Protein AF-A0A4Q9H030-F1 (afdb_monomer)

Organism: NCBI:txid2528630

InterPro domains:
  IPR013424 PEP-CTERM protein-sorting domain [PF07589] (378-401)
  IPR013424 PEP-CTERM protein-sorting domain [TIGR02595] (379-403)

pLDDT: mean 72.79, std 25.91, range [26.7, 98.5]

Secondary structure (DSSP, 8-state):
-PPPPPPPPPPPPP---------------------------------PPP----------------------------------------------------------------------------PEEEEEEEEEEEP-B-SS-B--SS-GGG--HHHHHHHHTT-EEEEETT-EEEEEESSTT-GGGEEEEEEEEEEEEEEE-TT-BEEEEEEE-EEEEEE---SSB--EEEEEEEEEEETTTTEEEEEEEEEEPPBTTBPPEEEEEEEEEEEE-SEEES--B--HHHHTSTTHHHHHHHTT-EEEEEE-SSS-EEEEEEEEEEE--EE-HHHHHHHHHHHTB-HHHHHHHHT-S--EEEEEEEEEEPPPTT-------TTHHHHHHHHHHHHHHHHHHHHHHT--

Foldseek 3Di:
DDDDDDDDDDDDDDDDDDDDDDDDDDDDDDDDDDDDDDDDDDDDDDDDDDDDDDDDDDDDDDDDDDDDDDDDDDDDDDDDDDDDDDDDDDDDDDDDDDDDDDDDDDDDDDDDDDDDDDDPPPPLQDWDWPKWKKKFKFQQDDPPAHDPPPALCRRAFPLNLCLVQVKDKDWFQPKHKDWDAPDPVRSNRTRIIMIMWIWDDFDADPQQFTQKTWTATFMKIWGDDDPFFNTAIKGWGTWMQGPPVQWIWTWIWFWHPADDPRHIDIDTDHGDGFKGFDDKDKQRGDGSVLSVDPCSQVSVVVSRWDFDDFDPPPQTKTKTKIKMKTWQIDTDPRNLVSCCRRRVTDPNSNVRNVSRRTRGMMIMIIMIMGGRPDPPPPPVPVCPVVVVVVVVVVVVVVVVVVVVVVVD

Mean predicted aligned error: 17.83 Å

Nearest PDB structures (foldseek):
  3uaq-assembly3_B  TM=1.373E-01  e=6.211E-01  Moraxella bovis
  5nxh-assembly1_C  TM=6.378E-02  e=2.142E+00  Tequatrovirus T4

Structure (mmCIF, N/CA/C/O backbone):
data_AF-A0A4Q9H030-F1
#
_entry.id   AF-A0A4Q9H030-F1
#
loop_
_atom_site.group_PDB
_atom_site.id
_atom_site.type_symbol
_atom_site.label_atom_id
_atom_site.label_alt_id
_atom_site.label_comp_id
_atom_site.label_asym_id
_atom_site.label_entity_id
_atom_site.label_seq_id
_atom_site.pdbx_PDB_ins_code
_atom_site.Cartn_x
_atom_site.Cartn_y
_atom_site.Cartn_z
_atom_site.occupancy
_atom_site.B_iso_or_equiv
_atom_site.auth_seq_id
_atom_site.auth_comp_id
_atom_site.auth_asym_id
_atom_site.auth_atom_id
_atom_site.pdbx_PDB_model_num
ATOM 1 N N . MET A 1 1 ? 56.572 39.245 -13.897 1.00 41.62 1 MET A N 1
ATOM 2 C CA . MET A 1 1 ? 56.280 37.838 -13.545 1.00 41.62 1 MET A CA 1
ATOM 3 C C . MET A 1 1 ? 56.043 37.082 -14.841 1.00 41.62 1 MET A C 1
ATOM 5 O O . MET A 1 1 ? 55.133 37.431 -15.577 1.00 41.62 1 MET A O 1
ATOM 9 N N . GLN A 1 2 ? 56.968 36.186 -15.186 1.00 37.22 2 GLN A N 1
ATOM 10 C CA . GLN A 1 2 ? 57.060 35.514 -16.485 1.00 37.22 2 GLN A CA 1
ATOM 11 C C . GLN A 1 2 ? 56.147 34.283 -16.546 1.00 37.22 2 GLN A C 1
ATOM 13 O O . GLN A 1 2 ? 56.112 33.487 -15.610 1.00 37.22 2 GLN A O 1
ATOM 18 N N . CYS A 1 3 ? 55.438 34.135 -17.666 1.00 30.91 3 CYS A N 1
ATOM 19 C CA . CYS A 1 3 ? 54.636 32.963 -18.005 1.00 30.91 3 CYS A CA 1
ATOM 20 C C . CYS A 1 3 ? 55.543 31.809 -18.463 1.00 30.91 3 CYS A C 1
ATOM 22 O O . CYS A 1 3 ? 56.417 32.009 -19.307 1.00 30.91 3 CYS A O 1
ATOM 24 N N . ARG A 1 4 ? 55.320 30.604 -17.925 1.00 45.72 4 ARG A N 1
ATOM 25 C CA . ARG A 1 4 ? 55.925 29.347 -18.396 1.00 45.72 4 ARG A CA 1
ATOM 26 C C . ARG A 1 4 ? 54.992 28.651 -19.401 1.00 45.72 4 ARG A C 1
ATOM 28 O O . ARG A 1 4 ? 53.793 28.604 -19.132 1.00 45.72 4 ARG A O 1
ATOM 35 N N . PRO A 1 5 ? 55.510 28.082 -20.504 1.00 55.00 5 PRO A N 1
ATOM 36 C CA . PRO A 1 5 ? 54.736 27.237 -21.408 1.00 55.00 5 PRO A CA 1
ATOM 37 C C . PRO A 1 5 ? 54.759 25.754 -20.992 1.00 55.00 5 PRO A C 1
ATOM 39 O O . PRO A 1 5 ? 55.667 25.302 -20.295 1.00 55.00 5 PRO A O 1
ATOM 42 N N . ALA A 1 6 ? 53.723 25.034 -21.426 1.00 45.28 6 ALA A N 1
ATOM 43 C CA . ALA A 1 6 ? 53.412 23.640 -21.116 1.00 45.28 6 ALA A CA 1
ATOM 44 C C . ALA A 1 6 ? 54.237 22.620 -21.931 1.00 45.28 6 ALA A C 1
ATOM 46 O O . ALA A 1 6 ? 54.523 22.843 -23.108 1.00 45.28 6 ALA A O 1
ATOM 47 N N . GLU A 1 7 ? 54.558 21.484 -21.304 1.00 51.56 7 GLU A N 1
ATOM 48 C CA . GLU A 1 7 ? 55.171 20.294 -21.916 1.00 51.56 7 GLU A CA 1
ATOM 49 C C . GLU A 1 7 ? 54.110 19.325 -22.489 1.00 51.56 7 GLU A C 1
ATOM 51 O O . GLU A 1 7 ? 53.041 19.172 -21.891 1.00 51.56 7 GLU A O 1
ATOM 56 N N . PRO A 1 8 ? 54.394 18.624 -23.607 1.00 57.19 8 PRO A N 1
ATOM 57 C CA . PRO A 1 8 ? 53.548 17.552 -24.136 1.00 57.19 8 PRO A CA 1
ATOM 58 C C . PRO A 1 8 ? 53.972 16.158 -23.621 1.00 57.19 8 PRO A C 1
ATOM 60 O O . PRO A 1 8 ? 55.171 15.899 -23.488 1.00 57.19 8 PRO A O 1
ATOM 63 N N . PRO A 1 9 ? 53.037 15.211 -23.399 1.00 58.53 9 PRO A N 1
ATOM 64 C CA . PRO A 1 9 ? 53.400 13.839 -23.073 1.00 58.53 9 PRO A CA 1
ATOM 65 C C . PRO A 1 9 ? 53.775 13.018 -24.314 1.00 58.53 9 PRO A C 1
ATOM 67 O O . PRO A 1 9 ? 53.155 13.080 -25.376 1.00 58.53 9 PRO A O 1
ATOM 70 N N . SER A 1 10 ? 54.828 12.237 -24.106 1.00 49.19 10 SER A N 1
ATOM 71 C CA . SER A 1 10 ? 55.537 11.355 -25.016 1.00 49.19 10 SER A CA 1
ATOM 72 C C . SER A 1 10 ? 54.816 10.032 -25.298 1.00 49.19 10 SER A C 1
ATOM 74 O O . SER A 1 10 ? 53.985 9.537 -24.537 1.00 49.19 10 SER A O 1
ATOM 76 N N . SER A 1 11 ? 55.180 9.472 -26.447 1.00 42.09 11 SER A N 1
ATOM 77 C CA . SER A 1 11 ? 54.739 8.222 -27.052 1.00 42.09 11 SER A CA 1
ATOM 78 C C . SER A 1 11 ? 55.072 6.974 -26.223 1.00 42.09 11 SER A C 1
ATOM 80 O O . SER A 1 11 ? 56.176 6.815 -25.704 1.00 42.09 11 SER A O 1
ATOM 82 N N . VAL A 1 12 ? 54.117 6.040 -26.169 1.00 48.81 12 VAL A N 1
ATOM 83 C CA . VAL A 1 12 ? 54.288 4.711 -25.568 1.00 48.81 12 VAL A CA 1
ATOM 84 C C . VAL A 1 12 ? 54.926 3.751 -26.572 1.00 48.81 12 VAL A C 1
ATOM 86 O O . VAL A 1 12 ? 54.488 3.604 -27.713 1.00 48.81 12 VAL A O 1
ATOM 89 N N . SER A 1 13 ? 55.986 3.116 -26.082 1.00 45.91 13 SER A N 1
ATOM 90 C CA . SER A 1 13 ? 56.861 2.139 -26.716 1.00 45.91 13 SER A CA 1
ATOM 91 C C . SER A 1 13 ? 56.204 0.774 -26.954 1.00 45.91 13 SER A C 1
ATOM 93 O O . SER A 1 13 ? 55.392 0.286 -26.174 1.00 45.91 13 SER A O 1
ATOM 95 N N . SER A 1 14 ? 56.672 0.150 -28.031 1.00 37.62 14 SER A N 1
ATOM 96 C CA . SER A 1 14 ? 56.434 -1.201 -28.529 1.00 37.62 14 SER A CA 1
ATOM 97 C C . SER A 1 14 ? 56.791 -2.345 -27.573 1.00 37.62 14 SER A C 1
ATOM 99 O O . SER A 1 14 ? 57.771 -2.248 -26.836 1.00 37.62 14 SER A O 1
ATOM 101 N N . GLY A 1 15 ? 56.138 -3.496 -27.782 1.00 33.94 15 GLY A N 1
ATOM 102 C CA . GLY A 1 15 ? 56.807 -4.802 -27.735 1.00 33.94 15 GLY A CA 1
ATOM 103 C C . GLY A 1 15 ? 56.034 -5.922 -27.036 1.00 33.94 15 GLY A C 1
ATOM 104 O O . GLY A 1 15 ? 56.120 -6.052 -25.825 1.00 33.94 15 GLY A O 1
ATOM 105 N N . ASN A 1 16 ? 55.370 -6.803 -27.794 1.00 42.09 16 ASN A N 1
ATOM 106 C CA . ASN A 1 16 ? 55.843 -8.187 -27.937 1.00 42.09 16 ASN A CA 1
ATOM 107 C C . ASN A 1 16 ? 55.017 -9.004 -28.941 1.00 42.09 16 ASN A C 1
ATOM 109 O O . ASN A 1 16 ? 53.815 -8.826 -29.109 1.00 42.09 16 ASN A O 1
ATOM 113 N N . ARG A 1 17 ? 55.741 -9.885 -29.631 1.00 41.44 17 ARG A N 1
ATOM 114 C CA . ARG A 1 17 ? 55.389 -10.684 -30.810 1.00 41.44 17 ARG A CA 1
ATOM 115 C C . ARG A 1 17 ? 55.614 -12.160 -30.466 1.00 41.44 17 ARG A C 1
ATOM 117 O O . ARG A 1 17 ? 56.627 -12.422 -29.824 1.00 41.44 17 ARG A O 1
ATOM 124 N N . LYS A 1 18 ? 54.728 -13.054 -30.937 1.00 39.69 18 LYS A N 1
ATOM 125 C CA . LYS A 1 18 ? 54.823 -14.532 -31.152 1.00 39.69 18 LYS A CA 1
ATOM 126 C C . LYS A 1 18 ? 53.382 -15.087 -31.046 1.00 39.69 18 LYS A C 1
ATOM 128 O O . LYS A 1 18 ? 52.683 -14.666 -30.138 1.00 39.69 18 LYS A O 1
ATOM 133 N N . ASP A 1 19 ? 52.783 -15.909 -31.909 1.00 49.59 19 ASP A N 1
ATOM 134 C CA . ASP A 1 19 ? 53.213 -16.847 -32.953 1.00 49.59 19 ASP A CA 1
ATOM 135 C C . ASP A 1 19 ? 52.076 -17.048 -34.009 1.00 49.59 19 ASP A C 1
ATOM 137 O O . ASP A 1 19 ? 50.943 -16.623 -33.804 1.00 49.59 19 ASP A O 1
ATOM 141 N N . GLN A 1 20 ? 52.422 -17.647 -35.159 1.00 42.50 20 GLN A N 1
ATOM 142 C CA . GLN A 1 20 ? 51.669 -17.919 -36.419 1.00 42.50 20 GLN A CA 1
ATOM 143 C C . GLN A 1 20 ? 50.572 -19.037 -36.315 1.00 42.50 20 GLN A C 1
ATOM 145 O O . GLN A 1 20 ? 50.396 -19.526 -35.202 1.00 42.50 20 GLN A O 1
ATOM 150 N N . PRO A 1 21 ? 49.910 -19.581 -37.395 1.00 57.19 21 PRO A N 1
ATOM 151 C CA . PRO A 1 21 ? 49.864 -19.247 -38.844 1.00 57.19 21 PRO A CA 1
ATOM 152 C C . PRO A 1 21 ? 48.472 -19.258 -39.560 1.00 57.19 21 PRO A C 1
ATOM 154 O O . PRO A 1 21 ? 47.505 -19.879 -39.142 1.00 57.19 21 PRO A O 1
ATOM 157 N N . ALA A 1 22 ? 48.469 -18.606 -40.733 1.00 39.72 22 ALA A N 1
ATOM 158 C CA . ALA A 1 22 ? 47.827 -18.898 -42.033 1.00 39.72 22 ALA A CA 1
ATOM 159 C C . ALA A 1 22 ? 46.516 -19.721 -42.174 1.00 39.72 22 ALA A C 1
ATOM 161 O O . ALA A 1 22 ? 46.500 -20.936 -42.005 1.00 39.72 22 ALA A O 1
ATOM 162 N N . SER A 1 23 ? 45.504 -19.100 -42.802 1.00 41.69 23 SER A N 1
ATOM 163 C CA . SER A 1 23 ? 44.730 -19.712 -43.902 1.00 41.69 23 SER A CA 1
ATOM 164 C C . SER A 1 23 ? 44.204 -18.642 -44.887 1.00 41.69 23 SER A C 1
ATOM 166 O O . SER A 1 23 ? 44.196 -17.453 -44.584 1.00 41.69 23 SER A O 1
ATOM 168 N N . LYS A 1 24 ? 43.921 -19.082 -46.119 1.00 41.00 24 LYS A N 1
ATOM 169 C CA . LYS A 1 24 ? 43.929 -18.375 -47.420 1.00 41.00 24 LYS A CA 1
ATOM 170 C C . LYS A 1 24 ? 42.598 -17.671 -47.813 1.00 41.00 24 LYS A C 1
ATOM 172 O O . LYS A 1 24 ? 41.612 -17.822 -47.101 1.00 41.00 24 LYS A O 1
ATOM 177 N N . PRO A 1 25 ? 42.570 -16.913 -48.939 1.00 50.62 25 PRO A N 1
ATOM 178 C CA . PRO A 1 25 ? 41.573 -15.881 -49.251 1.00 50.62 25 PRO A CA 1
ATOM 179 C C . PRO A 1 25 ? 40.493 -16.321 -50.255 1.00 50.62 25 PRO A C 1
ATOM 181 O O . PRO A 1 25 ? 40.727 -17.227 -51.049 1.00 50.62 25 PRO A O 1
ATOM 184 N N . HIS A 1 26 ? 39.379 -15.581 -50.322 1.00 43.12 26 HIS A N 1
ATOM 185 C CA . HIS A 1 26 ? 38.512 -15.544 -51.506 1.00 43.12 26 HIS A CA 1
ATOM 186 C C . HIS A 1 26 ? 38.013 -14.114 -51.807 1.00 43.12 26 HIS A C 1
ATOM 188 O O . HIS A 1 26 ? 37.437 -13.454 -50.950 1.00 43.12 26 HIS A O 1
ATOM 194 N N . HIS A 1 27 ? 38.334 -13.669 -53.033 1.00 37.97 27 HIS A N 1
ATOM 195 C CA . HIS A 1 27 ? 37.586 -12.848 -54.009 1.00 37.97 27 HIS A CA 1
ATOM 196 C C . HIS A 1 27 ? 36.288 -12.165 -53.509 1.00 37.97 27 HIS A C 1
ATOM 198 O O . HIS A 1 27 ? 35.442 -12.820 -52.923 1.00 37.97 27 HIS A O 1
ATOM 204 N N . GLY A 1 28 ? 35.999 -10.877 -53.725 1.00 31.17 28 GLY A N 1
ATOM 205 C CA . GLY A 1 28 ? 36.309 -10.002 -54.857 1.00 31.17 28 GLY A CA 1
ATOM 206 C C . GLY A 1 28 ? 35.020 -9.699 -55.641 1.00 31.17 28 GLY A C 1
ATOM 207 O O . GLY A 1 28 ? 34.527 -10.604 -56.297 1.00 31.17 28 GLY A O 1
ATOM 208 N N . ALA A 1 29 ? 34.493 -8.467 -55.552 1.00 33.31 29 ALA A N 1
ATOM 209 C CA . ALA A 1 29 ? 33.642 -7.755 -56.537 1.00 33.31 29 ALA A CA 1
ATOM 210 C C . ALA A 1 29 ? 33.064 -6.480 -55.867 1.00 33.31 29 ALA A C 1
ATOM 212 O O . ALA A 1 29 ? 32.401 -6.589 -54.844 1.00 33.31 29 ALA A O 1
ATOM 213 N N . VAL A 1 30 ? 33.492 -5.257 -56.205 1.00 33.56 30 VAL A N 1
ATOM 214 C CA . VAL A 1 30 ? 33.152 -4.413 -57.380 1.00 33.56 30 VAL A CA 1
ATOM 215 C C . VAL A 1 30 ? 31.966 -3.467 -57.105 1.00 33.56 30 VAL A C 1
ATOM 217 O O . VAL A 1 30 ? 30.819 -3.880 -57.017 1.00 33.56 30 VAL A O 1
ATOM 220 N N . PHE A 1 31 ? 32.335 -2.186 -56.966 1.00 30.44 31 PHE A N 1
ATOM 221 C CA . PHE A 1 31 ? 31.705 -0.949 -57.455 1.00 30.44 31 PHE A CA 1
ATOM 222 C C . PHE A 1 31 ? 30.183 -0.887 -57.670 1.00 30.44 31 PHE A C 1
ATOM 224 O O . PHE A 1 31 ? 29.668 -1.517 -58.580 1.00 30.44 31 PHE A O 1
ATOM 231 N N . PHE A 1 32 ? 29.544 0.090 -57.011 1.00 33.09 32 PHE A N 1
ATOM 232 C CA . PHE A 1 32 ? 28.825 1.181 -57.689 1.00 33.09 32 PHE A CA 1
ATOM 233 C C . PHE A 1 32 ? 28.803 2.427 -56.782 1.00 33.09 32 PHE A C 1
ATOM 235 O O . PHE A 1 32 ? 28.195 2.429 -55.715 1.00 33.09 32 PHE A O 1
ATOM 242 N N . ARG A 1 33 ? 29.493 3.490 -57.213 1.00 38.31 33 ARG A N 1
ATOM 243 C CA . ARG A 1 33 ? 29.178 4.882 -56.856 1.00 38.31 33 ARG A CA 1
ATOM 244 C C . ARG A 1 33 ? 28.185 5.400 -57.898 1.00 38.31 33 ARG A C 1
ATOM 246 O O . ARG A 1 33 ? 28.308 5.041 -59.070 1.00 38.31 33 ARG A O 1
ATOM 253 N N . PRO A 1 34 ? 27.296 6.312 -57.505 1.00 47.59 34 PRO A N 1
ATOM 254 C CA . PRO A 1 34 ? 27.342 7.602 -58.167 1.00 47.59 34 PRO A CA 1
ATOM 255 C C . PRO A 1 34 ? 27.461 8.744 -57.168 1.00 47.59 34 PRO A C 1
ATOM 257 O O . PRO A 1 34 ? 27.069 8.669 -56.006 1.00 47.59 34 PRO A O 1
ATOM 260 N N . ASP A 1 35 ? 28.098 9.773 -57.686 1.00 37.25 35 ASP A N 1
ATOM 261 C CA . ASP A 1 35 ? 28.585 10.962 -57.030 1.00 37.25 35 ASP A CA 1
ATOM 262 C C . ASP A 1 35 ? 27.657 12.137 -57.399 1.00 37.25 35 ASP A C 1
ATOM 264 O O . ASP A 1 35 ? 27.036 12.125 -58.464 1.00 37.25 35 ASP A O 1
ATOM 268 N N . LEU A 1 36 ? 27.694 13.166 -56.549 1.00 36.09 36 LEU A N 1
ATOM 269 C CA . LEU A 1 36 ? 27.432 14.588 -56.825 1.00 36.09 36 LEU A CA 1
ATOM 270 C C . LEU A 1 36 ? 26.015 15.194 -56.757 1.00 36.09 36 LEU A C 1
ATOM 272 O O . LEU A 1 36 ? 25.069 14.798 -57.430 1.00 36.09 36 LEU A O 1
ATOM 276 N N . GLY A 1 37 ? 26.002 16.334 -56.049 1.00 29.66 37 GLY A N 1
ATOM 277 C CA . GLY A 1 37 ? 25.057 17.451 -56.153 1.00 29.66 37 GLY A CA 1
ATOM 278 C C . GLY A 1 37 ? 24.217 17.586 -54.885 1.00 29.66 37 GLY A C 1
ATOM 279 O O . GLY A 1 37 ? 23.314 16.797 -54.674 1.00 29.66 37 GLY A O 1
ATOM 280 N N . GLY A 1 38 ? 24.458 18.501 -53.949 1.00 30.23 38 GLY A N 1
ATOM 281 C CA . GLY A 1 38 ? 24.832 19.906 -54.093 1.00 30.23 38 GLY A CA 1
ATOM 282 C C . GLY A 1 38 ? 23.734 20.736 -53.414 1.00 30.23 38 GLY A C 1
ATOM 283 O O . GLY A 1 38 ? 22.558 20.441 -53.593 1.00 30.23 38 GLY A O 1
ATOM 284 N N . GLY A 1 39 ? 24.100 21.756 -52.633 1.00 28.20 39 GLY A N 1
ATOM 285 C CA . GLY A 1 39 ? 23.145 22.778 -52.186 1.00 28.20 39 GLY A CA 1
ATOM 286 C C . GLY A 1 39 ? 23.162 23.083 -50.693 1.00 28.20 39 GLY A C 1
ATOM 287 O O . GLY A 1 39 ? 22.392 22.525 -49.918 1.00 28.20 39 GLY A O 1
ATOM 288 N N . CYS A 1 40 ? 23.990 24.056 -50.317 1.00 34.00 40 CYS A N 1
ATOM 289 C CA . CYS A 1 40 ? 23.745 24.897 -49.153 1.00 34.00 40 CYS A CA 1
ATOM 290 C C . CYS A 1 40 ? 22.412 25.640 -49.334 1.00 34.00 40 CYS A C 1
ATOM 292 O O . CYS A 1 40 ? 22.236 26.340 -50.330 1.00 34.00 40 CYS A O 1
ATOM 294 N N . ALA A 1 41 ? 21.523 25.568 -48.346 1.00 33.38 41 ALA A N 1
ATOM 295 C CA . ALA A 1 41 ? 20.461 26.550 -48.161 1.00 33.38 41 ALA A CA 1
ATOM 296 C C . ALA A 1 41 ? 20.170 26.693 -46.664 1.00 33.38 41 ALA A C 1
ATOM 298 O O . ALA A 1 41 ? 19.524 25.855 -46.041 1.00 33.38 41 ALA A O 1
ATOM 299 N N . ALA A 1 42 ? 20.703 27.772 -46.098 1.00 36.78 42 ALA A N 1
ATOM 300 C CA . ALA A 1 42 ? 20.335 28.301 -44.797 1.00 36.78 42 ALA A CA 1
ATOM 301 C C . ALA A 1 42 ? 18.889 28.811 -44.827 1.00 36.78 42 ALA A C 1
ATOM 303 O O . ALA A 1 42 ? 18.548 29.560 -45.737 1.00 36.78 42 ALA A O 1
ATOM 304 N N . TRP A 1 43 ? 18.085 28.464 -43.822 1.00 30.03 43 TRP A N 1
ATOM 305 C CA . TRP A 1 43 ? 16.793 29.093 -43.519 1.00 30.03 43 TRP A CA 1
ATOM 306 C C . TRP A 1 43 ? 16.606 29.199 -41.989 1.00 30.03 43 TRP A C 1
ATOM 308 O O . TRP A 1 43 ? 17.294 28.505 -41.242 1.00 30.03 43 TRP A O 1
ATOM 318 N N . PRO A 1 44 ? 15.787 30.153 -41.512 1.00 42.50 44 PRO A N 1
ATOM 319 C CA . PRO A 1 44 ? 16.290 31.217 -40.649 1.00 42.50 44 PRO A CA 1
ATOM 320 C C . PRO A 1 44 ? 15.913 31.091 -39.170 1.00 42.50 44 PRO A C 1
ATOM 322 O O . PRO A 1 44 ? 14.953 30.431 -38.777 1.00 42.50 44 PRO A O 1
ATOM 325 N N . ALA A 1 45 ? 16.667 31.844 -38.369 1.00 32.00 45 ALA A N 1
ATOM 326 C CA . ALA A 1 45 ? 16.372 32.192 -36.991 1.00 32.00 45 ALA A CA 1
ATOM 327 C C . ALA A 1 45 ? 14.975 32.824 -36.852 1.00 32.00 45 ALA A C 1
ATOM 329 O O . ALA A 1 45 ? 14.672 33.842 -37.478 1.00 32.00 45 ALA A O 1
ATOM 330 N N . CYS A 1 46 ? 14.150 32.250 -35.976 1.00 26.70 46 CYS A N 1
ATOM 331 C CA . CYS A 1 46 ? 12.975 32.928 -35.446 1.00 26.70 46 CYS A CA 1
ATOM 332 C C . CYS A 1 46 ? 13.409 33.903 -34.348 1.00 26.70 46 CYS A C 1
ATOM 334 O O . CYS A 1 46 ? 13.878 33.515 -33.280 1.00 26.70 46 CYS A O 1
ATOM 336 N N . VAL A 1 47 ? 13.240 35.187 -34.650 1.00 31.17 47 VAL A N 1
ATOM 337 C CA . VAL A 1 47 ? 13.342 36.316 -33.729 1.00 31.17 47 VAL A CA 1
ATOM 338 C C . VAL A 1 47 ? 12.122 36.290 -32.809 1.00 31.17 47 VAL A C 1
ATOM 340 O O . VAL A 1 47 ? 11.009 36.554 -33.263 1.00 31.17 47 VAL A O 1
ATOM 343 N N . PHE A 1 48 ? 12.312 36.005 -31.518 1.00 30.39 48 PHE A N 1
ATOM 344 C CA . PHE A 1 48 ? 11.284 36.289 -30.518 1.00 30.39 48 PHE A CA 1
ATOM 345 C C . PHE A 1 48 ? 11.402 37.737 -30.046 1.00 30.39 48 PHE A C 1
ATOM 347 O O . PHE A 1 48 ? 12.408 38.187 -29.500 1.00 30.39 48 PHE A O 1
ATOM 354 N N . ARG A 1 49 ? 10.329 38.465 -30.339 1.00 27.84 49 ARG A N 1
ATOM 355 C CA . ARG A 1 49 ? 10.071 39.863 -30.021 1.00 27.84 49 ARG A CA 1
ATOM 356 C C . ARG A 1 49 ? 9.730 39.970 -28.532 1.00 27.84 49 ARG A C 1
ATOM 358 O O . ARG A 1 49 ? 8.823 39.291 -28.059 1.00 27.84 49 ARG A O 1
ATOM 365 N N . ALA A 1 50 ? 10.447 40.830 -27.818 1.00 34.38 50 ALA A N 1
ATOM 366 C CA . ALA A 1 50 ? 10.122 41.227 -26.456 1.00 34.38 50 ALA A CA 1
ATOM 367 C C . ALA A 1 50 ? 8.817 42.045 -26.422 1.00 34.38 50 ALA A C 1
ATOM 369 O O . ALA A 1 50 ? 8.621 42.931 -27.255 1.00 34.38 50 ALA A O 1
ATOM 370 N N . CYS A 1 51 ? 7.971 41.786 -25.424 1.00 29.66 51 CYS A N 1
ATOM 371 C CA . CYS A 1 51 ? 6.898 42.682 -24.991 1.00 29.66 51 CYS A CA 1
ATOM 372 C C . CYS A 1 51 ? 6.935 42.841 -23.458 1.00 29.66 51 CYS A C 1
ATOM 374 O O . CYS A 1 51 ? 7.479 41.978 -22.769 1.00 29.66 51 CYS A O 1
ATOM 376 N N . PRO A 1 52 ? 6.448 43.981 -22.936 1.00 44.03 52 PRO A N 1
ATOM 377 C CA . PRO A 1 52 ? 7.035 44.638 -21.775 1.00 44.03 52 PRO A CA 1
ATOM 378 C C . PRO A 1 52 ? 6.387 44.261 -20.441 1.00 44.03 52 PRO A C 1
ATOM 380 O O . PRO A 1 52 ? 5.209 43.923 -20.355 1.00 44.03 52 PRO A O 1
ATOM 383 N N . VAL A 1 53 ? 7.186 44.417 -19.389 1.00 38.97 53 VAL A N 1
ATOM 384 C CA . VAL A 1 53 ? 6.792 44.384 -17.978 1.00 38.97 53 VAL A CA 1
ATOM 385 C C . VAL A 1 53 ? 6.050 45.682 -17.629 1.00 38.97 53 VAL A C 1
ATOM 387 O O . VAL A 1 53 ? 6.578 46.755 -17.930 1.00 38.97 53 VAL A O 1
ATOM 390 N N . PRO A 1 54 ? 4.895 45.650 -16.941 1.00 43.81 54 PRO A N 1
ATOM 391 C CA . PRO A 1 54 ? 4.404 46.814 -16.227 1.00 43.81 54 PRO A CA 1
ATOM 392 C C . PRO A 1 54 ? 4.898 46.781 -14.778 1.00 43.81 54 PRO A C 1
ATOM 394 O O . PRO A 1 54 ? 4.500 45.947 -13.967 1.00 43.81 54 PRO A O 1
ATOM 397 N N . SER A 1 55 ? 5.772 47.730 -14.462 1.00 37.72 55 SER A N 1
ATOM 398 C CA . SER A 1 55 ? 6.117 48.145 -13.107 1.00 37.72 55 SER A CA 1
ATOM 399 C C . SER A 1 55 ? 4.990 48.988 -12.509 1.00 37.72 55 SER A C 1
ATOM 401 O O . SER A 1 55 ? 4.648 50.019 -13.086 1.00 37.72 55 SER A O 1
ATOM 403 N N . TRP A 1 56 ? 4.493 48.625 -11.326 1.00 35.22 56 TRP A N 1
ATOM 404 C CA . TRP A 1 56 ? 3.827 49.567 -10.425 1.00 35.22 56 TRP A CA 1
ATOM 405 C C . TRP A 1 56 ? 4.320 49.357 -8.993 1.00 35.22 56 TRP A C 1
ATOM 407 O O . TRP A 1 56 ? 4.110 48.317 -8.376 1.00 35.22 56 TRP A O 1
ATOM 417 N N . VAL A 1 57 ? 5.010 50.383 -8.502 1.00 40.12 57 VAL A N 1
ATOM 418 C CA . VAL A 1 57 ? 5.323 50.646 -7.097 1.00 40.12 57 VAL A CA 1
ATOM 419 C C . VAL A 1 57 ? 4.238 51.587 -6.573 1.00 40.12 57 VAL A C 1
ATOM 421 O O . VAL A 1 57 ? 3.900 52.552 -7.256 1.00 40.12 57 VAL A O 1
ATOM 424 N N . GLY A 1 58 ? 3.724 51.352 -5.363 1.00 32.25 58 GLY A N 1
ATOM 425 C CA . GLY A 1 58 ? 2.830 52.307 -4.704 1.00 32.25 58 GLY A CA 1
ATOM 426 C C . GLY A 1 58 ? 2.231 51.841 -3.375 1.00 32.25 58 GLY A C 1
ATOM 427 O O . GLY A 1 58 ? 1.182 51.220 -3.364 1.00 32.25 58 GLY A O 1
ATOM 428 N N . HIS A 1 59 ? 2.931 52.172 -2.285 1.00 34.16 59 HIS A N 1
ATOM 429 C CA . HIS A 1 59 ? 2.467 52.540 -0.934 1.00 34.16 59 HIS A CA 1
ATOM 430 C C . HIS A 1 59 ? 1.102 52.065 -0.375 1.00 34.16 59 HIS A C 1
ATOM 432 O O . HIS A 1 59 ? 0.050 52.457 -0.859 1.00 34.16 59 HIS A O 1
ATOM 438 N N . GLY A 1 60 ? 1.155 51.534 0.858 1.00 31.44 60 GLY A N 1
ATOM 439 C CA . GLY A 1 60 ? 0.599 52.274 2.005 1.00 31.44 60 GLY A CA 1
ATOM 440 C C . GLY A 1 60 ? -0.623 51.705 2.747 1.00 31.44 60 GLY A C 1
ATOM 441 O O . GLY A 1 60 ? -1.725 51.706 2.228 1.00 31.44 60 GLY A O 1
ATOM 442 N N . GLN A 1 61 ? -0.389 51.426 4.039 1.00 34.38 61 GLN A N 1
ATOM 443 C CA . GLN A 1 61 ? -1.263 51.682 5.203 1.00 34.38 61 GLN A CA 1
ATOM 444 C C . GLN A 1 61 ? -2.518 50.817 5.480 1.00 34.38 61 GLN A C 1
ATOM 446 O O . GLN A 1 61 ? -3.497 50.814 4.751 1.00 34.38 61 GLN A O 1
ATOM 451 N N . GLN A 1 62 ? -2.440 50.151 6.645 1.00 34.69 62 GLN A N 1
ATOM 452 C CA . GLN A 1 62 ? -3.368 50.159 7.796 1.00 34.69 62 GLN A CA 1
ATOM 453 C C . GLN A 1 62 ? -4.883 50.315 7.563 1.00 34.69 62 GLN A C 1
ATOM 455 O O . GLN A 1 62 ? -5.337 51.299 6.994 1.00 34.69 62 GLN A O 1
ATOM 460 N N . GLY A 1 63 ? -5.677 49.469 8.232 1.00 32.31 63 GLY A N 1
ATOM 461 C CA . GLY A 1 63 ? -7.048 49.846 8.590 1.00 32.31 63 GLY A CA 1
ATOM 462 C C . GLY A 1 63 ? -7.962 48.695 8.990 1.00 32.31 63 GLY A C 1
ATOM 463 O O . GLY A 1 63 ? -8.277 47.834 8.185 1.00 32.31 63 GLY A O 1
ATOM 464 N N . GLN A 1 64 ? -8.386 48.713 10.249 1.00 36.91 64 GLN A N 1
ATOM 465 C CA . GLN A 1 64 ? -9.360 47.837 10.901 1.00 36.91 64 GLN A CA 1
ATOM 466 C C . GLN A 1 64 ? -10.778 47.941 10.303 1.00 36.91 64 GLN A C 1
ATOM 468 O O . GLN A 1 64 ? -11.145 48.983 9.772 1.00 36.91 64 GLN A O 1
ATOM 473 N N . GLY A 1 65 ? -11.623 46.935 10.577 1.00 32.25 65 GLY A N 1
ATOM 474 C CA . GLY A 1 65 ? -13.045 47.183 10.865 1.00 32.25 65 GLY A CA 1
ATOM 475 C C . GLY A 1 65 ? -14.075 46.334 10.114 1.00 32.25 65 GLY A C 1
ATOM 476 O O . GLY A 1 65 ? -14.545 46.749 9.069 1.00 32.25 65 GLY A O 1
ATOM 477 N N . ASN A 1 66 ? -14.448 45.203 10.728 1.00 36.47 66 ASN A N 1
ATOM 478 C CA . ASN A 1 66 ? -15.808 44.707 11.029 1.00 36.47 66 ASN A CA 1
ATOM 479 C C . ASN A 1 66 ? -16.974 44.709 9.992 1.00 36.47 66 ASN A C 1
ATOM 481 O O . ASN A 1 66 ? -16.959 45.394 8.979 1.00 36.47 66 ASN A O 1
ATOM 485 N N . PRO A 1 67 ? -18.008 43.870 10.233 1.00 54.03 67 PRO A N 1
ATOM 486 C CA . PRO A 1 67 ? -18.699 43.117 9.193 1.00 54.03 67 PRO A CA 1
ATOM 487 C C . PRO A 1 67 ? -19.980 43.792 8.701 1.00 54.03 67 PRO A C 1
ATOM 489 O O . PRO A 1 67 ? -20.653 44.504 9.445 1.00 54.03 67 PRO A O 1
ATOM 492 N N . PHE A 1 68 ? -20.386 43.456 7.475 1.00 39.31 68 PHE A N 1
ATOM 493 C CA . PHE A 1 68 ? -21.724 43.756 6.982 1.00 39.31 68 PHE A CA 1
ATOM 494 C C . PHE A 1 68 ? -22.421 42.486 6.498 1.00 39.31 68 PHE A C 1
ATOM 496 O O . PHE A 1 68 ? -21.967 41.793 5.590 1.00 39.31 68 PHE A O 1
ATOM 503 N N . ALA A 1 69 ? -23.532 42.191 7.164 1.00 37.75 69 ALA A N 1
ATOM 504 C CA . ALA A 1 69 ? -24.482 41.159 6.811 1.00 37.75 69 ALA A CA 1
ATOM 505 C C . ALA A 1 69 ? -25.278 41.571 5.566 1.00 37.75 69 ALA A C 1
ATOM 507 O O . ALA A 1 69 ? -25.744 42.705 5.475 1.00 37.75 69 ALA A O 1
ATOM 508 N N . LEU A 1 70 ? -25.525 40.623 4.662 1.00 37.78 70 LEU A N 1
ATOM 509 C CA . LEU A 1 70 ? -26.603 40.727 3.683 1.00 37.78 70 LEU A CA 1
ATOM 510 C C . LEU A 1 70 ? -27.288 39.366 3.529 1.00 37.78 70 LEU A C 1
ATOM 512 O O . LEU A 1 70 ? -26.726 38.375 3.076 1.00 37.78 70 LEU A O 1
ATOM 516 N N . ARG A 1 71 ? -28.527 39.365 4.010 1.00 35.12 71 ARG A N 1
ATOM 517 C CA . ARG A 1 71 ? -29.567 38.343 3.937 1.00 35.12 71 ARG A CA 1
ATOM 518 C C . ARG A 1 71 ? -30.413 38.654 2.696 1.00 35.12 71 ARG A C 1
ATOM 520 O O . ARG A 1 71 ? -30.782 39.813 2.549 1.00 35.12 71 ARG A O 1
ATOM 527 N N . THR A 1 72 ? -30.753 37.661 1.864 1.00 36.44 72 THR A N 1
ATOM 528 C CA . THR A 1 72 ? -31.999 37.557 1.046 1.00 36.44 72 THR A CA 1
ATOM 529 C C . THR A 1 72 ? -31.970 36.265 0.195 1.00 36.44 72 THR A C 1
ATOM 531 O O . THR A 1 72 ? -31.022 36.034 -0.540 1.00 36.44 72 THR A O 1
ATOM 534 N N . THR A 1 73 ? -32.818 35.270 0.515 1.00 36.62 73 THR A N 1
ATOM 535 C CA . THR A 1 73 ? -34.040 34.810 -0.218 1.00 36.62 73 THR A CA 1
ATOM 536 C C . THR A 1 73 ? -33.776 34.107 -1.562 1.00 36.62 73 THR A C 1
ATOM 538 O O . THR A 1 73 ? -33.265 34.721 -2.483 1.00 36.62 73 THR A O 1
ATOM 541 N N . SER A 1 74 ? -33.996 32.791 -1.684 1.00 33.75 74 SER A N 1
ATOM 542 C CA . SER A 1 74 ? -35.270 32.058 -1.918 1.00 33.75 74 SER A CA 1
ATOM 543 C C . SER A 1 74 ? -35.536 31.755 -3.403 1.00 33.75 74 SER A C 1
ATOM 545 O O . SER A 1 74 ? -35.541 32.691 -4.197 1.00 33.75 74 SER A O 1
ATOM 547 N N . ARG A 1 75 ? -35.824 30.475 -3.708 1.00 33.94 75 ARG A N 1
ATOM 548 C CA . ARG A 1 75 ? -36.546 29.846 -4.856 1.00 33.94 75 ARG A CA 1
ATOM 549 C C . ARG A 1 75 ? -35.912 28.456 -5.045 1.00 33.94 75 ARG A C 1
ATOM 551 O O . ARG A 1 75 ? -34.721 28.394 -5.310 1.00 33.94 75 ARG A O 1
ATOM 558 N N . GLN A 1 76 ? -36.501 27.307 -4.709 1.00 33.06 76 GLN A N 1
ATOM 559 C CA . GLN A 1 76 ? -37.826 26.705 -4.939 1.00 33.06 76 GLN A CA 1
ATOM 560 C C . GLN A 1 76 ? -38.133 26.396 -6.417 1.00 33.06 76 GLN A C 1
ATOM 562 O O . GLN A 1 76 ? -38.259 27.325 -7.208 1.00 33.06 76 GLN A O 1
ATOM 567 N N . ASN A 1 77 ? -38.343 25.087 -6.665 1.00 35.81 77 ASN A N 1
ATOM 568 C CA . ASN A 1 77 ? -38.959 24.409 -7.823 1.00 35.81 77 ASN A CA 1
ATOM 569 C C . ASN A 1 77 ? -38.124 24.391 -9.130 1.00 35.81 77 ASN A C 1
ATOM 571 O O . ASN A 1 77 ? -37.419 25.342 -9.418 1.00 35.81 77 ASN A O 1
ATOM 575 N N . ASP A 1 78 ? -38.032 23.314 -9.923 1.00 35.28 78 ASP A N 1
ATOM 576 C CA . ASP A 1 78 ? -39.054 22.348 -10.346 1.00 35.28 78 ASP A CA 1
ATOM 577 C C . ASP A 1 78 ? -38.486 20.941 -10.648 1.00 35.28 78 ASP A C 1
ATOM 579 O O . ASP A 1 78 ? -37.380 20.776 -11.163 1.00 35.28 78 ASP A O 1
ATOM 583 N N . GLN A 1 79 ? -39.308 19.927 -10.368 1.00 37.22 79 GLN A N 1
ATOM 584 C CA . GLN A 1 79 ? -39.251 18.567 -10.920 1.00 37.22 79 GLN A CA 1
ATOM 585 C C . GLN A 1 79 ? -40.118 18.496 -12.188 1.00 37.22 79 GLN A C 1
ATOM 587 O O . GLN A 1 79 ? -41.107 19.226 -12.277 1.00 37.22 79 GLN A O 1
ATOM 592 N N . PRO A 1 80 ? -39.876 17.522 -13.081 1.00 51.22 80 PRO A N 1
ATOM 593 C CA . PRO A 1 80 ? -40.990 16.903 -13.792 1.00 51.22 80 PRO A CA 1
ATOM 594 C C . PRO A 1 80 ? -41.047 15.372 -13.673 1.00 51.22 80 PRO A C 1
ATOM 596 O O . PRO A 1 80 ? -40.049 14.658 -13.645 1.00 51.22 80 PRO A O 1
ATOM 599 N N . VAL A 1 81 ? -42.300 14.922 -13.623 1.00 46.41 81 VAL A N 1
ATOM 600 C CA . VAL A 1 81 ? -42.837 13.560 -13.506 1.00 46.41 81 VAL A CA 1
ATOM 601 C C . VAL A 1 81 ? -43.140 12.988 -14.906 1.00 46.41 81 VAL A C 1
ATOM 603 O O . VAL A 1 81 ? -43.293 13.768 -15.843 1.00 46.41 81 VAL A O 1
ATOM 606 N N . THR A 1 82 ? -43.356 11.659 -14.980 1.00 37.81 82 THR A N 1
ATOM 607 C CA . THR A 1 82 ? -43.983 10.781 -16.024 1.00 37.81 82 THR A CA 1
ATOM 608 C C . THR A 1 82 ? -42.988 9.840 -16.729 1.00 37.81 82 THR A C 1
ATOM 610 O O . THR A 1 82 ? -41.871 10.245 -17.007 1.00 37.81 82 THR A O 1
ATOM 613 N N . ALA A 1 83 ? -43.243 8.547 -17.000 1.00 33.47 83 ALA A N 1
ATOM 614 C CA . ALA A 1 83 ? -44.457 7.716 -17.133 1.00 33.47 83 ALA A CA 1
ATOM 615 C C . ALA A 1 83 ? -44.144 6.244 -16.717 1.00 33.47 83 ALA A C 1
ATOM 617 O O . ALA A 1 83 ? -43.011 5.799 -16.855 1.00 33.47 83 ALA A O 1
ATOM 618 N N . THR A 1 84 ? -45.008 5.488 -16.029 1.00 35.75 84 THR A N 1
ATOM 619 C CA . THR A 1 84 ? -46.119 4.622 -16.508 1.00 35.75 84 THR A CA 1
ATOM 620 C C . THR A 1 84 ? -45.779 3.609 -17.622 1.00 35.75 84 THR A C 1
ATOM 622 O O . THR A 1 84 ? -45.869 3.940 -18.802 1.00 35.75 84 THR A O 1
ATOM 625 N N . HIS A 1 85 ? -45.586 2.325 -17.266 1.00 34.94 85 HIS A N 1
ATOM 626 C CA . HIS A 1 85 ? -46.088 1.205 -18.081 1.00 34.94 85 HIS A CA 1
ATOM 627 C C . HIS A 1 85 ? -46.412 -0.074 -17.286 1.00 34.94 85 HIS A C 1
ATOM 629 O O . HIS A 1 85 ? -45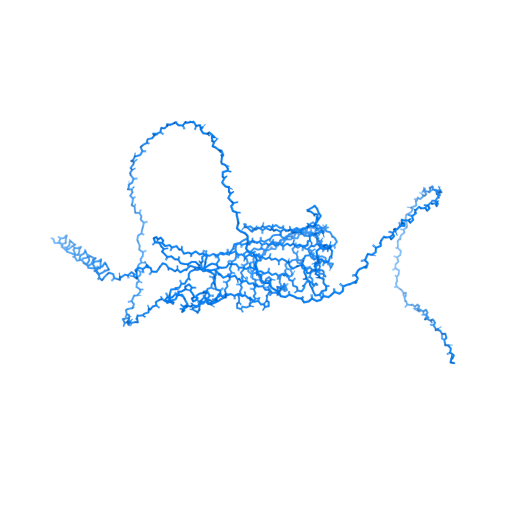.806 -0.372 -16.262 1.00 34.94 85 HIS A O 1
ATOM 635 N N . CYS A 1 86 ? -47.442 -0.765 -17.784 1.00 31.34 86 CYS A N 1
ATOM 636 C CA . CYS A 1 86 ? -48.198 -1.896 -17.237 1.00 31.34 86 CYS A CA 1
ATOM 637 C C . CYS A 1 86 ? -47.601 -3.286 -17.541 1.00 31.34 86 CYS A C 1
ATOM 639 O O . CYS A 1 86 ? -46.935 -3.466 -18.554 1.00 31.34 86 CYS A O 1
ATOM 641 N N . GLY A 1 87 ? -48.022 -4.284 -16.746 1.00 32.84 87 GLY A N 1
ATOM 642 C CA . GLY A 1 87 ? -47.974 -5.735 -17.033 1.00 32.84 87 GLY A CA 1
ATOM 643 C C . GLY A 1 87 ? -47.646 -6.538 -15.761 1.00 32.84 87 GLY A C 1
ATOM 644 O O . GLY A 1 87 ? -46.510 -6.488 -15.322 1.00 32.84 87 GLY A O 1
ATOM 645 N N . ARG A 1 88 ? -48.556 -7.120 -14.961 1.00 30.77 88 ARG A N 1
ATOM 646 C CA . ARG A 1 88 ? -49.689 -8.065 -15.134 1.00 30.77 88 ARG A CA 1
ATOM 647 C C . ARG A 1 88 ? -49.294 -9.559 -14.963 1.00 30.77 88 ARG A C 1
ATOM 649 O O . ARG A 1 88 ? -48.780 -10.161 -15.889 1.00 30.77 88 ARG A O 1
ATOM 656 N N . LEU A 1 89 ? -49.714 -10.098 -13.802 1.00 35.34 89 LEU A N 1
ATOM 657 C CA . LEU A 1 89 ? -50.247 -11.445 -13.453 1.00 35.34 89 LEU A CA 1
ATOM 658 C C . LEU A 1 89 ? -49.382 -12.730 -13.475 1.00 35.34 89 LEU A C 1
ATOM 660 O O . LEU A 1 89 ? -48.942 -13.159 -14.532 1.00 35.34 89 LEU A O 1
ATOM 664 N N . ALA A 1 90 ? -49.356 -13.409 -12.305 1.00 33.09 90 ALA A N 1
ATOM 665 C CA . ALA A 1 90 ? -49.802 -14.802 -11.998 1.00 33.09 90 ALA A CA 1
ATOM 666 C C . ALA A 1 90 ? -48.884 -15.463 -10.924 1.00 33.09 90 ALA A C 1
ATOM 668 O O . ALA A 1 90 ? -47.674 -15.466 -11.099 1.00 33.09 90 ALA A O 1
ATOM 669 N N . HIS A 1 91 ? -49.366 -15.780 -9.702 1.00 32.88 91 HIS A N 1
ATOM 670 C CA . HIS A 1 91 ? -49.834 -17.113 -9.214 1.00 32.88 91 HIS A CA 1
ATOM 671 C C . HIS A 1 91 ? -48.747 -18.220 -9.284 1.00 32.88 91 HIS A C 1
ATOM 673 O O . HIS A 1 91 ? -48.119 -18.353 -10.319 1.00 32.88 91 HIS A O 1
ATOM 679 N N . SER A 1 92 ? -48.449 -19.077 -8.291 1.00 34.84 92 SER A N 1
ATOM 680 C CA . SER A 1 92 ? -49.185 -19.609 -7.125 1.00 34.84 92 SER A CA 1
ATOM 681 C C . SER A 1 92 ? -48.273 -20.504 -6.236 1.00 34.84 92 SER A C 1
ATOM 683 O O . SER A 1 92 ? -47.311 -21.044 -6.770 1.00 34.84 92 SER A O 1
ATOM 685 N N . ASN A 1 93 ? -48.703 -20.775 -4.986 1.00 34.06 93 ASN A N 1
ATOM 686 C CA . ASN A 1 93 ? -48.459 -21.975 -4.130 1.00 34.06 93 ASN A CA 1
ATOM 687 C C . ASN A 1 93 ? -47.026 -22.189 -3.586 1.00 34.06 93 ASN A C 1
ATOM 689 O O . ASN A 1 93 ? -46.080 -22.267 -4.354 1.00 34.06 93 ASN A O 1
ATOM 693 N N . GLN A 1 94 ? -46.718 -22.173 -2.281 1.00 34.75 94 GLN A N 1
ATOM 694 C CA . GLN A 1 94 ? -47.249 -22.847 -1.074 1.00 34.75 94 GLN A CA 1
ATOM 695 C C . GLN A 1 94 ? -47.095 -24.385 -1.045 1.00 34.75 94 GLN A C 1
ATOM 697 O O . GLN A 1 94 ? -47.547 -25.056 -1.966 1.00 34.75 94 GLN A O 1
ATOM 702 N N . GLN A 1 95 ? -46.544 -24.861 0.092 1.00 34.53 95 GLN A N 1
ATOM 703 C CA . GLN A 1 95 ? -46.371 -26.246 0.598 1.00 34.53 95 GLN A CA 1
ATOM 704 C C . GLN A 1 95 ? -45.228 -27.074 -0.021 1.00 34.53 95 GLN A C 1
ATOM 706 O O . GLN A 1 95 ? -44.972 -26.950 -1.207 1.00 34.53 95 GLN A O 1
ATOM 711 N N . GLU A 1 96 ? -44.499 -27.973 0.651 1.00 34.53 96 GLU A N 1
ATOM 712 C CA . GLU A 1 96 ? -44.258 -28.424 2.043 1.00 34.53 96 GLU A CA 1
ATOM 713 C C . GLU A 1 96 ? -43.081 -29.451 1.964 1.00 34.53 96 GLU A C 1
ATOM 715 O O . GLU A 1 96 ? -42.543 -29.651 0.879 1.00 34.53 96 GLU A O 1
ATOM 720 N N . ASP A 1 97 ? -42.720 -30.101 3.082 1.00 33.12 97 ASP A N 1
ATOM 721 C CA . ASP A 1 97 ? -41.718 -31.184 3.300 1.00 33.12 97 ASP A CA 1
ATOM 722 C C . ASP A 1 97 ? -40.274 -30.745 3.610 1.00 33.12 97 ASP A C 1
ATOM 724 O O . ASP A 1 97 ? -39.555 -30.248 2.751 1.00 33.12 97 ASP A O 1
ATOM 728 N N . LEU A 1 98 ? -39.732 -30.810 4.840 1.00 37.50 98 LEU A N 1
ATOM 729 C CA . LEU A 1 98 ? -39.830 -31.751 5.980 1.00 37.50 98 LEU A CA 1
ATOM 730 C C . LEU A 1 98 ? -39.327 -33.186 5.697 1.00 37.50 98 LEU A C 1
ATOM 732 O O . LEU A 1 98 ? -39.820 -33.866 4.810 1.00 37.50 98 LEU A O 1
ATOM 736 N N . MET A 1 99 ? -38.421 -33.641 6.589 1.00 30.23 99 MET A N 1
ATOM 737 C CA . MET A 1 99 ? -37.926 -35.021 6.824 1.00 30.23 99 MET A CA 1
ATOM 738 C C . MET A 1 99 ? -36.752 -35.460 5.900 1.00 30.23 99 MET A C 1
ATOM 740 O O . MET A 1 99 ? -36.787 -35.252 4.703 1.00 30.23 99 MET A O 1
ATOM 744 N N . THR A 1 100 ? -35.641 -36.093 6.315 1.00 31.50 100 THR A N 1
ATOM 745 C CA . THR A 1 100 ? -35.243 -36.743 7.578 1.00 31.50 100 THR A CA 1
ATOM 746 C C . THR A 1 100 ? -33.743 -37.126 7.533 1.00 31.50 100 THR A C 1
ATOM 748 O O . THR A 1 100 ? -33.284 -37.697 6.555 1.00 31.50 100 THR A O 1
ATOM 751 N N . HIS A 1 101 ? -33.038 -36.889 8.645 1.00 30.77 101 HIS A N 1
ATOM 752 C CA . HIS A 1 101 ? -32.231 -37.846 9.436 1.00 30.77 101 HIS A CA 1
ATOM 753 C C . HIS A 1 101 ? -30.960 -38.581 8.926 1.00 30.77 101 HIS A C 1
ATOM 755 O O . HIS A 1 101 ? -30.994 -39.392 8.012 1.00 30.77 101 HIS A O 1
ATOM 761 N N . PHE A 1 102 ? -29.948 -38.483 9.818 1.00 30.78 102 PHE A N 1
ATOM 762 C CA . PHE A 1 102 ? -28.914 -39.463 10.230 1.00 30.78 102 PHE A CA 1
ATOM 763 C C . PHE A 1 102 ? -27.768 -39.709 9.235 1.00 30.78 102 PHE A C 1
ATOM 765 O O . PHE A 1 102 ? -27.981 -40.071 8.094 1.00 30.78 102 PHE A O 1
ATOM 772 N N . VAL A 1 103 ? -26.497 -39.500 9.597 1.00 33.06 103 VAL A N 1
ATOM 773 C CA . VAL A 1 103 ? -25.631 -40.329 10.467 1.00 33.06 103 VAL A CA 1
ATOM 774 C C . VAL A 1 103 ? -24.327 -39.496 10.650 1.00 33.06 103 VAL A C 1
ATOM 776 O O . VAL A 1 103 ? -23.840 -38.955 9.669 1.00 33.06 103 VAL A O 1
ATOM 779 N N . LEU A 1 104 ? -23.736 -39.204 11.818 1.00 29.56 104 LEU A N 1
ATOM 780 C CA . LEU A 1 104 ? -22.946 -40.087 12.687 1.00 29.56 104 LEU A CA 1
ATOM 781 C C . LEU A 1 104 ? -22.507 -39.276 13.939 1.00 29.56 104 LEU A C 1
ATOM 783 O O . LEU A 1 104 ? -21.932 -38.196 13.824 1.00 29.56 104 LEU A O 1
ATOM 787 N N . LYS A 1 105 ? -22.746 -39.819 15.138 1.00 33.75 105 LYS A N 1
ATOM 788 C CA . LYS A 1 105 ? -22.136 -39.410 16.420 1.00 33.75 105 LYS A CA 1
ATOM 789 C C . LYS A 1 105 ? -20.931 -40.308 16.722 1.00 33.75 105 LYS A C 1
ATOM 791 O O . LYS A 1 105 ? -21.058 -41.513 16.512 1.00 33.75 105 LYS A O 1
ATOM 796 N N . LYS A 1 106 ? -19.883 -39.737 17.339 1.00 33.00 106 LYS A N 1
ATOM 797 C CA . LYS A 1 106 ? -18.925 -40.276 18.358 1.00 33.00 106 LYS A CA 1
ATOM 798 C C . LYS A 1 106 ? -17.625 -39.457 18.225 1.00 33.00 106 LYS A C 1
ATOM 800 O O . LYS A 1 106 ? -17.200 -39.248 17.102 1.00 33.00 106 LYS A O 1
ATOM 805 N N . THR A 1 107 ? -16.994 -38.862 19.242 1.00 32.38 107 THR A N 1
ATOM 806 C CA . THR A 1 107 ? -16.644 -39.272 20.627 1.00 32.38 107 THR A CA 1
ATOM 807 C C . THR A 1 107 ? -16.091 -38.005 21.336 1.00 32.38 107 THR A C 1
ATOM 809 O O . THR A 1 107 ? -15.400 -37.237 20.680 1.00 32.38 107 THR A O 1
ATOM 812 N N . LEU A 1 108 ? -16.562 -37.606 22.536 1.00 31.53 108 LEU A N 1
ATOM 813 C CA . LEU A 1 108 ? -15.932 -37.795 23.876 1.00 31.53 108 LEU A CA 1
ATOM 814 C C . LEU A 1 108 ? -14.474 -37.268 23.967 1.00 31.53 108 LEU A C 1
ATOM 816 O O . LEU A 1 108 ? -13.673 -37.641 23.128 1.00 31.53 108 LEU A O 1
ATOM 820 N N . ALA A 1 109 ? -14.002 -36.500 24.959 1.00 29.16 109 ALA A N 1
ATOM 821 C CA . ALA A 1 109 ? -14.535 -36.009 26.234 1.00 29.16 109 ALA A CA 1
ATOM 822 C C . ALA A 1 109 ? -13.535 -35.009 26.879 1.00 29.16 109 ALA A C 1
ATOM 824 O O . ALA A 1 109 ? -12.350 -35.089 26.578 1.00 29.16 109 ALA A O 1
ATOM 825 N N . ALA A 1 110 ? -14.045 -34.197 27.824 1.00 28.84 110 ALA A N 1
ATOM 826 C CA . ALA A 1 110 ? -13.411 -33.632 29.039 1.00 28.84 110 ALA A CA 1
ATOM 827 C C . ALA A 1 110 ? -12.152 -32.742 28.874 1.00 28.84 110 ALA A C 1
ATOM 829 O O . ALA A 1 110 ? -11.211 -33.083 28.182 1.00 28.84 110 ALA A O 1
ATOM 830 N N . VAL A 1 111 ? -12.043 -31.572 29.508 1.00 28.38 111 VAL A N 1
ATOM 831 C CA . VAL A 1 111 ? -12.085 -31.330 30.960 1.00 28.38 111 VAL A CA 1
ATOM 832 C C . VAL A 1 111 ? -12.572 -29.896 31.222 1.00 28.38 111 VAL A C 1
ATOM 834 O O . VAL A 1 111 ? -12.039 -28.952 30.648 1.00 28.38 111 VAL A O 1
ATOM 837 N N . ALA A 1 112 ? -13.546 -29.728 32.121 1.00 30.11 112 ALA A N 1
ATOM 838 C CA . ALA A 1 112 ? -13.905 -28.435 32.702 1.00 30.11 112 ALA A CA 1
ATOM 839 C C . ALA A 1 112 ? -13.423 -28.409 34.159 1.00 30.11 112 ALA A C 1
ATOM 841 O O . ALA A 1 112 ? -13.945 -29.138 35.002 1.00 30.11 112 ALA A O 1
ATOM 842 N N . VAL A 1 113 ? -12.410 -27.586 34.439 1.00 31.67 113 VAL A N 1
ATOM 843 C CA . VAL A 1 113 ? -12.027 -27.194 35.800 1.00 31.67 113 VAL A CA 1
ATOM 844 C C . VAL A 1 113 ? -12.829 -25.947 36.158 1.00 31.67 113 VAL A C 1
ATOM 846 O O . VAL A 1 113 ? -12.743 -24.925 35.482 1.00 31.67 113 VAL A O 1
ATOM 849 N N . VAL A 1 114 ? -13.623 -26.057 37.222 1.00 35.34 114 VAL A N 1
ATOM 850 C CA . VAL A 1 114 ? -14.307 -24.944 37.880 1.00 35.34 114 VAL A CA 1
ATOM 851 C C . VAL A 1 114 ? -13.310 -24.257 38.808 1.00 35.34 114 VAL A C 1
ATOM 853 O O . VAL A 1 114 ? -12.816 -24.876 39.747 1.00 35.34 114 VAL A O 1
ATOM 856 N N . LEU A 1 115 ? -13.069 -22.969 38.581 1.00 31.00 115 LEU A N 1
ATOM 857 C CA . LEU A 1 115 ? -12.555 -22.052 39.593 1.00 31.00 115 LEU A CA 1
ATOM 858 C C . LEU A 1 115 ? -13.517 -20.870 39.680 1.00 31.00 115 LEU A C 1
ATOM 860 O O . LEU A 1 115 ? -13.569 -20.004 38.811 1.00 31.00 115 LEU A O 1
ATOM 864 N N . ALA A 1 116 ? -14.316 -20.894 40.743 1.00 38.47 116 ALA A N 1
ATOM 865 C CA . ALA A 1 116 ? -15.098 -19.768 41.202 1.00 38.47 116 ALA A CA 1
ATOM 866 C C . ALA A 1 116 ? -14.151 -18.713 41.786 1.00 38.47 116 ALA A C 1
ATOM 868 O O . ALA A 1 116 ? -13.588 -18.890 42.863 1.00 38.47 116 ALA A O 1
ATOM 869 N N . ALA A 1 117 ? -14.011 -17.608 41.069 1.00 31.45 117 ALA A N 1
ATOM 870 C CA . ALA A 1 117 ? -13.679 -16.303 41.610 1.00 31.45 117 ALA A CA 1
ATOM 871 C C . ALA A 1 117 ? -14.450 -15.302 40.748 1.00 31.45 117 ALA A C 1
ATOM 873 O O . ALA A 1 117 ? -14.299 -15.304 39.530 1.00 31.45 117 ALA A O 1
ATOM 874 N N . MET A 1 118 ? -15.325 -14.503 41.357 1.00 41.38 118 MET A N 1
ATOM 875 C CA . MET A 1 118 ? -15.936 -13.353 40.699 1.00 41.38 118 MET A CA 1
ATOM 876 C C . MET A 1 118 ? -14.980 -12.163 40.823 1.00 41.38 118 MET A C 1
ATOM 878 O O . MET A 1 118 ? -14.923 -11.546 41.885 1.00 41.38 118 MET A O 1
ATOM 882 N N . PRO A 1 119 ? -14.274 -11.765 39.761 1.00 33.19 119 PRO A N 1
ATOM 883 C CA . PRO A 1 119 ? -14.149 -10.362 39.451 1.00 33.19 119 PRO A CA 1
ATOM 884 C C . PRO A 1 119 ? -15.442 -9.938 38.738 1.00 33.19 119 PRO A C 1
ATOM 886 O O . PRO A 1 119 ? -15.927 -10.632 37.843 1.00 33.19 119 PRO A O 1
ATOM 889 N N . LEU A 1 120 ? -15.973 -8.758 39.062 1.00 37.03 120 LEU A N 1
ATOM 890 C CA . LEU A 1 120 ? -16.633 -7.933 38.048 1.00 37.03 120 LEU A CA 1
ATOM 891 C C . LEU A 1 120 ? -15.556 -7.593 37.006 1.00 37.03 120 LEU A C 1
ATOM 893 O O . LEU A 1 120 ? -15.024 -6.486 36.974 1.00 37.03 120 LEU A O 1
ATOM 897 N N . ALA A 1 121 ? -15.166 -8.582 36.203 1.00 34.56 121 ALA A N 1
ATOM 898 C CA . ALA A 1 121 ? -14.439 -8.350 34.983 1.00 34.56 121 ALA A CA 1
ATOM 899 C C . ALA A 1 121 ? -15.449 -7.645 34.089 1.00 34.56 121 ALA A C 1
ATOM 901 O O . ALA A 1 121 ? -16.268 -8.277 33.424 1.00 34.56 121 ALA A O 1
ATOM 902 N N . HIS A 1 122 ? -15.421 -6.314 34.115 1.00 39.03 122 HIS A N 1
ATOM 903 C CA . HIS A 1 122 ? -15.759 -5.571 32.920 1.00 39.03 122 HIS A CA 1
ATOM 904 C C . HIS A 1 122 ? -14.829 -6.142 31.855 1.00 39.03 122 HIS A C 1
ATOM 906 O O . HIS A 1 122 ? -13.653 -5.787 31.798 1.00 39.03 122 HIS A O 1
ATOM 912 N N . ALA A 1 123 ? -15.325 -7.111 31.082 1.00 43.19 123 ALA A N 1
ATOM 913 C CA . ALA A 1 123 ? -14.762 -7.395 29.784 1.00 43.19 123 ALA A CA 1
ATOM 914 C C . ALA A 1 123 ? -14.797 -6.038 29.093 1.00 43.19 123 ALA A C 1
ATOM 916 O O . ALA A 1 123 ? -15.880 -5.528 28.795 1.00 43.19 123 ALA A O 1
ATOM 917 N N . ALA A 1 124 ? -13.636 -5.384 29.008 1.00 51.00 124 ALA A N 1
ATOM 918 C CA . ALA A 1 124 ? -13.539 -4.107 28.335 1.00 51.00 124 ALA A CA 1
ATOM 919 C C . ALA A 1 124 ? -14.216 -4.289 26.970 1.00 51.00 124 ALA A C 1
ATOM 921 O O . ALA A 1 124 ? -14.062 -5.358 26.368 1.00 51.00 124 ALA A O 1
ATOM 922 N N . PRO A 1 125 ? -15.038 -3.333 26.510 1.00 57.50 125 PRO A N 1
ATOM 923 C CA . PRO A 1 125 ? -15.653 -3.441 25.200 1.00 57.50 125 PRO A CA 1
ATOM 924 C C . PRO A 1 125 ? -14.534 -3.544 24.161 1.00 57.50 125 PRO A C 1
ATOM 926 O O . PRO A 1 125 ? -13.924 -2.549 23.783 1.00 57.50 125 PRO A O 1
ATOM 929 N N . ASN A 1 126 ? -14.234 -4.770 23.734 1.00 74.69 126 ASN A N 1
ATOM 930 C CA . ASN A 1 126 ? -13.193 -5.041 22.759 1.00 74.69 126 ASN A CA 1
ATOM 931 C C . ASN A 1 126 ? -13.750 -4.625 21.410 1.00 74.69 126 ASN A C 1
ATOM 933 O O . ASN A 1 126 ? -14.614 -5.315 20.865 1.00 74.69 126 ASN A O 1
ATOM 937 N N . ALA A 1 127 ? -13.314 -3.484 20.878 1.00 83.88 127 ALA A N 1
ATOM 938 C CA . ALA A 1 127 ? -13.741 -3.123 19.539 1.00 83.88 127 ALA A CA 1
ATOM 939 C C . ALA A 1 127 ? -13.255 -4.172 18.538 1.00 83.88 127 ALA A C 1
ATOM 941 O O . ALA A 1 127 ? -12.157 -4.719 18.637 1.00 83.88 127 ALA A O 1
ATOM 942 N N . VAL A 1 128 ? -14.087 -4.414 17.540 1.00 88.62 128 VAL A N 1
ATOM 943 C CA . VAL A 1 128 ? -13.810 -5.351 16.464 1.00 88.62 128 VAL A CA 1
ATOM 944 C C . VAL A 1 128 ? -13.417 -4.545 15.236 1.00 88.62 128 VAL A C 1
ATOM 946 O O . VAL A 1 128 ? -14.065 -3.550 14.904 1.00 88.62 128 VAL A O 1
ATOM 949 N N . PHE A 1 129 ? -12.368 -4.973 14.539 1.00 91.06 129 PHE A N 1
ATOM 950 C CA . PHE A 1 129 ? -12.030 -4.401 13.242 1.00 91.06 129 PHE A CA 1
ATOM 951 C C . PHE A 1 129 ? -13.192 -4.611 12.258 1.00 91.06 129 PHE A C 1
ATOM 953 O O . PHE A 1 129 ? -13.698 -5.720 12.094 1.00 91.06 129 PHE A O 1
ATOM 960 N N . ALA A 1 130 ? -13.636 -3.531 11.624 1.00 91.88 130 ALA A N 1
ATOM 961 C CA . ALA A 1 130 ? -14.802 -3.489 10.745 1.00 91.88 130 ALA A CA 1
ATOM 962 C C . ALA A 1 130 ? -14.424 -3.291 9.265 1.00 91.88 130 ALA A C 1
ATOM 964 O O . ALA A 1 130 ? -15.290 -3.007 8.438 1.00 91.88 130 ALA A O 1
ATOM 965 N N . GLY A 1 131 ? -13.140 -3.430 8.923 1.00 92.56 131 GLY A N 1
ATOM 966 C CA . GLY A 1 131 ? -12.624 -3.210 7.574 1.00 92.56 131 GLY A CA 1
ATOM 967 C C . GLY A 1 131 ? -12.011 -1.826 7.389 1.00 92.56 131 GLY A C 1
ATOM 968 O O . GLY A 1 131 ? -11.958 -0.997 8.298 1.00 92.56 131 GLY A O 1
ATOM 969 N N . GLY A 1 132 ? -11.535 -1.559 6.182 1.00 93.19 132 GLY A N 1
ATOM 970 C CA . GLY A 1 132 ? -10.915 -0.284 5.856 1.00 93.19 132 GLY A CA 1
ATOM 971 C C . GLY A 1 132 ? -10.519 -0.182 4.393 1.00 93.19 132 GLY A C 1
ATOM 972 O O . GLY A 1 132 ? -10.824 -1.061 3.585 1.00 93.19 132 GLY A O 1
ATOM 973 N N . ALA A 1 133 ? -9.807 0.885 4.067 1.00 95.12 133 ALA A N 1
ATOM 974 C CA . ALA A 1 133 ? -9.210 1.097 2.757 1.00 95.12 133 ALA A CA 1
ATOM 975 C C . ALA A 1 133 ? -7.809 1.685 2.923 1.00 95.12 133 ALA A C 1
ATOM 977 O O . ALA A 1 133 ? -7.549 2.421 3.872 1.00 95.12 133 ALA A O 1
ATOM 978 N N . GLY A 1 134 ? -6.910 1.345 2.010 1.00 95.25 134 GLY A N 1
ATOM 979 C CA . GLY A 1 134 ? -5.569 1.907 1.931 1.00 95.25 134 GLY A CA 1
ATOM 980 C C . GLY A 1 134 ? -5.309 2.428 0.529 1.00 95.25 134 GLY A C 1
ATOM 981 O O . GLY A 1 134 ? -5.696 1.788 -0.444 1.00 95.25 134 GLY A O 1
ATOM 982 N N . VAL A 1 135 ? -4.653 3.576 0.425 1.00 96.56 135 VAL A N 1
ATOM 983 C CA . VAL A 1 135 ? -4.194 4.164 -0.831 1.00 96.56 135 VAL A CA 1
ATOM 984 C C . VAL A 1 135 ? -2.686 4.325 -0.749 1.00 96.56 135 VAL A C 1
ATOM 986 O O . VAL A 1 135 ? -2.191 5.094 0.071 1.00 96.56 135 VAL A O 1
ATOM 989 N N . LEU A 1 136 ? -1.964 3.599 -1.597 1.00 95.75 136 LEU A N 1
ATOM 990 C CA . LEU A 1 136 ? -0.549 3.829 -1.857 1.00 95.75 136 LEU A CA 1
ATOM 991 C C . LEU A 1 136 ? -0.431 4.878 -2.959 1.00 95.75 136 LEU A C 1
ATOM 993 O O . LEU A 1 136 ? -0.823 4.617 -4.094 1.00 95.75 136 LEU A O 1
ATOM 997 N N . SER A 1 137 ? 0.128 6.035 -2.639 1.00 95.62 137 SER A N 1
ATOM 998 C CA . SER A 1 137 ? 0.515 7.050 -3.616 1.00 95.62 137 SER A CA 1
ATOM 999 C C . SER A 1 137 ? 2.008 6.930 -3.873 1.00 95.62 137 SER A C 1
ATOM 1001 O O . SER A 1 137 ? 2.797 7.024 -2.935 1.00 95.62 137 SER A O 1
ATOM 1003 N N . PHE A 1 138 ? 2.399 6.718 -5.126 1.00 93.88 138 PHE A N 1
ATOM 1004 C CA . PHE A 1 138 ? 3.807 6.622 -5.499 1.00 93.88 138 PHE A CA 1
ATOM 1005 C C . PHE A 1 138 ? 4.472 7.998 -5.445 1.00 93.88 138 PHE A C 1
ATOM 1007 O O . PHE A 1 138 ? 3.864 8.990 -5.853 1.00 93.88 138 PHE A O 1
ATOM 1014 N N . SER A 1 139 ? 5.713 8.059 -4.952 1.00 87.31 139 SER A N 1
ATOM 1015 C CA . SER A 1 139 ? 6.420 9.338 -4.843 1.00 87.31 139 SER A CA 1
ATOM 1016 C C . SER A 1 139 ? 6.717 9.928 -6.219 1.00 87.31 139 SER A C 1
ATOM 1018 O O . SER A 1 139 ? 7.284 9.247 -7.076 1.00 87.31 139 SER A O 1
ATOM 1020 N N . ASN A 1 140 ? 6.386 11.204 -6.393 1.00 86.75 140 ASN A N 1
ATOM 1021 C CA . ASN A 1 140 ? 6.810 12.050 -7.509 1.00 86.75 140 ASN A CA 1
ATOM 1022 C C . ASN A 1 140 ? 7.892 13.065 -7.093 1.00 86.75 140 ASN A C 1
ATOM 1024 O O . ASN A 1 140 ? 8.147 14.040 -7.806 1.00 86.75 140 ASN A O 1
ATOM 1028 N N . CYS A 1 141 ? 8.492 12.835 -5.925 1.00 85.69 141 CYS A N 1
ATOM 1029 C CA . CYS A 1 141 ? 9.509 13.671 -5.317 1.00 85.69 141 CYS A CA 1
ATOM 1030 C C . CYS A 1 141 ? 10.674 12.806 -4.817 1.00 85.69 141 CYS A C 1
ATOM 1032 O O . CYS A 1 141 ? 10.475 11.725 -4.259 1.00 85.69 141 CYS A O 1
ATOM 1034 N N . ASP A 1 142 ? 11.892 13.298 -4.972 1.00 82.12 142 ASP A N 1
ATOM 1035 C CA . ASP A 1 142 ? 13.091 12.788 -4.315 1.00 82.12 142 ASP A CA 1
ATOM 1036 C C . ASP A 1 142 ? 13.923 13.950 -3.748 1.00 82.12 142 ASP A C 1
ATOM 1038 O O . ASP A 1 142 ? 13.455 15.083 -3.645 1.00 82.12 142 ASP A O 1
ATOM 1042 N N . ALA A 1 143 ? 15.155 13.667 -3.316 1.00 75.44 143 ALA A N 1
ATOM 1043 C CA . ALA A 1 143 ? 16.030 14.673 -2.715 1.00 75.44 143 ALA A CA 1
ATOM 1044 C C . ALA A 1 143 ? 16.464 15.785 -3.691 1.00 75.44 143 ALA A C 1
ATOM 1046 O O . ALA A 1 143 ? 16.958 16.817 -3.244 1.00 75.44 143 ALA A O 1
ATOM 1047 N N . SER A 1 144 ? 16.339 15.561 -5.000 1.00 79.88 144 SER A N 1
ATOM 1048 C CA . SER A 1 144 ? 16.826 16.450 -6.060 1.00 79.88 144 SER A CA 1
ATOM 1049 C C . SER A 1 144 ? 15.704 17.020 -6.930 1.00 79.88 144 SER A C 1
ATOM 1051 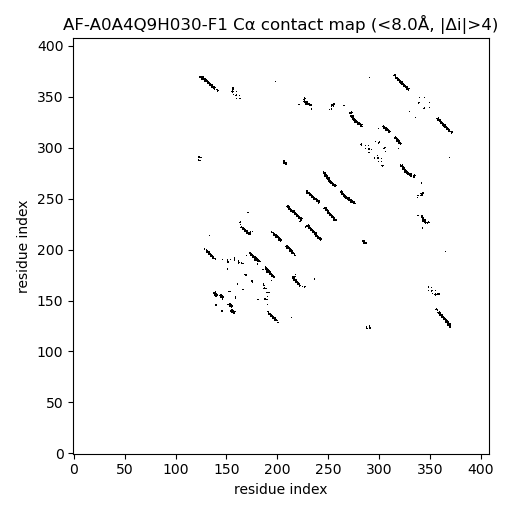O O . SER A 1 144 ? 15.848 18.136 -7.425 1.00 79.88 144 SER A O 1
ATOM 1053 N N . PHE A 1 145 ? 14.599 16.292 -7.109 1.00 80.25 145 PHE A N 1
ATOM 1054 C CA . PHE A 1 145 ? 13.528 16.647 -8.037 1.00 80.25 145 PHE A CA 1
ATOM 1055 C C . PHE A 1 145 ? 12.149 16.407 -7.431 1.00 80.25 145 PHE A C 1
ATOM 1057 O O . PHE A 1 145 ? 11.871 15.348 -6.875 1.00 80.25 145 PHE A O 1
ATOM 1064 N N . CYS A 1 146 ? 11.267 17.389 -7.584 1.00 85.12 146 CYS A N 1
ATOM 1065 C CA . CYS A 1 146 ? 9.864 17.323 -7.202 1.00 85.12 146 CYS A CA 1
ATOM 1066 C C . CYS A 1 146 ? 9.047 17.874 -8.364 1.00 85.12 146 CYS A C 1
ATOM 1068 O O . CYS A 1 146 ? 9.395 18.928 -8.896 1.00 85.12 146 CYS A O 1
ATOM 1070 N N . TYR A 1 147 ? 7.947 17.207 -8.715 1.00 87.00 147 TYR A N 1
ATOM 1071 C CA . TYR A 1 147 ? 7.049 17.741 -9.733 1.00 87.00 147 TYR A CA 1
ATOM 1072 C C . TYR A 1 147 ? 6.473 19.093 -9.287 1.00 87.00 147 TYR A C 1
ATOM 1074 O O . TYR A 1 147 ? 5.799 19.181 -8.259 1.00 87.00 147 TYR A O 1
ATOM 1082 N N . ASP A 1 148 ? 6.721 20.137 -10.073 1.00 82.81 148 ASP A N 1
ATOM 1083 C CA . ASP A 1 148 ? 6.324 21.515 -9.764 1.00 82.81 148 ASP A CA 1
ATOM 1084 C C . ASP A 1 148 ? 4.970 21.928 -10.372 1.00 82.81 148 ASP A C 1
ATOM 1086 O O . ASP A 1 148 ? 4.527 23.065 -10.207 1.00 82.81 148 ASP A O 1
ATOM 1090 N N . GLY A 1 149 ? 4.294 21.005 -11.064 1.00 82.00 149 GLY A N 1
ATOM 1091 C CA . GLY A 1 149 ? 3.029 21.268 -11.751 1.00 82.00 149 GLY A CA 1
ATOM 1092 C C . GLY A 1 149 ? 3.173 21.710 -13.209 1.00 82.00 149 GLY A C 1
ATOM 1093 O O . GLY A 1 149 ? 2.156 21.819 -13.892 1.00 82.00 149 GLY A O 1
ATOM 1094 N N . SER A 1 150 ? 4.392 21.949 -13.704 1.00 80.19 150 SER A N 1
ATOM 1095 C CA . SER A 1 150 ? 4.623 22.509 -15.041 1.00 80.19 150 SER A CA 1
ATOM 1096 C C . SER A 1 150 ? 5.182 21.496 -16.043 1.00 80.19 150 SER A C 1
ATOM 1098 O O . SER A 1 150 ? 4.667 21.408 -17.156 1.00 80.19 150 SER A O 1
ATOM 1100 N N . ASP A 1 151 ? 6.160 20.676 -15.643 1.00 81.75 151 ASP A N 1
ATOM 1101 C CA . ASP A 1 151 ? 6.812 19.703 -16.529 1.00 81.75 151 ASP A CA 1
ATOM 1102 C C . ASP A 1 151 ? 6.933 18.316 -15.863 1.00 81.75 151 ASP A C 1
ATOM 1104 O O . ASP A 1 151 ? 7.640 18.179 -14.865 1.00 81.75 151 ASP A O 1
ATOM 1108 N N . PRO A 1 152 ? 6.278 17.256 -16.379 1.00 80.06 152 PRO A N 1
ATOM 1109 C CA . PRO A 1 152 ? 6.366 15.897 -15.844 1.00 80.06 152 PRO A CA 1
ATOM 1110 C C . PRO A 1 152 ? 7.776 15.316 -15.859 1.00 80.06 152 PRO A C 1
ATOM 1112 O O . PRO A 1 152 ? 8.042 14.378 -15.113 1.00 80.06 152 PRO A O 1
ATOM 1115 N N . SER A 1 153 ? 8.686 15.867 -16.668 1.00 78.75 153 SER A N 1
ATOM 1116 C CA . SER A 1 153 ? 10.100 15.489 -16.646 1.00 78.75 153 SER A CA 1
ATOM 1117 C C . SER A 1 153 ? 10.787 15.847 -15.319 1.00 78.75 153 SER A C 1
ATOM 1119 O O . SER A 1 153 ? 11.802 15.245 -14.973 1.00 78.75 153 SER A O 1
ATOM 1121 N N . THR A 1 154 ? 10.200 16.766 -14.541 1.00 84.25 154 THR A N 1
ATOM 1122 C CA . THR A 1 154 ? 10.643 17.132 -13.184 1.00 84.25 154 THR A CA 1
ATOM 1123 C C . THR A 1 154 ? 10.078 16.223 -12.095 1.00 84.25 154 THR A C 1
ATOM 1125 O O . THR A 1 154 ? 10.458 16.359 -10.931 1.00 84.25 154 THR A O 1
ATOM 1128 N N . ALA A 1 155 ? 9.175 15.293 -12.434 1.00 85.88 155 ALA A N 1
ATOM 1129 C CA . ALA A 1 155 ? 8.707 14.306 -11.473 1.00 85.88 155 ALA A CA 1
ATOM 1130 C C . ALA A 1 155 ? 9.896 13.450 -11.028 1.00 85.88 155 ALA A C 1
ATOM 1132 O O . ALA A 1 155 ? 10.502 12.759 -11.843 1.00 85.88 155 ALA A O 1
ATOM 1133 N N . GLY A 1 156 ? 10.224 13.511 -9.739 1.00 89.38 156 GLY A N 1
ATOM 1134 C CA . GLY A 1 156 ? 11.272 12.714 -9.112 1.00 89.38 156 GLY A CA 1
ATOM 1135 C C . GLY A 1 156 ? 10.744 11.394 -8.559 1.00 89.38 156 GLY A C 1
ATOM 1136 O O . GLY A 1 156 ? 9.622 10.959 -8.847 1.00 89.38 156 GLY A O 1
ATOM 1137 N N . GLY A 1 157 ? 11.565 10.745 -7.739 1.00 91.56 157 GLY A N 1
ATOM 1138 C CA . GLY A 1 157 ? 11.181 9.552 -6.990 1.00 91.56 157 GLY A CA 1
ATOM 1139 C C . GLY A 1 157 ? 10.773 8.394 -7.900 1.00 91.56 157 GLY A C 1
ATOM 1140 O O . GLY A 1 157 ? 11.319 8.208 -8.991 1.00 91.56 157 GLY A O 1
ATOM 1141 N N . LEU A 1 158 ? 9.806 7.590 -7.458 1.00 93.69 158 LEU A N 1
ATOM 1142 C CA . LEU A 1 158 ? 9.395 6.395 -8.191 1.00 93.69 158 LEU A CA 1
ATOM 1143 C C . LEU A 1 158 ? 8.731 6.715 -9.538 1.00 93.69 158 LEU A C 1
ATOM 1145 O O . LEU A 1 158 ? 8.909 5.952 -10.487 1.00 93.69 158 LEU A O 1
ATOM 1149 N N . ILE A 1 159 ? 7.997 7.826 -9.654 1.00 94.50 159 ILE A N 1
ATOM 1150 C CA . ILE A 1 159 ? 7.365 8.215 -10.924 1.00 94.50 159 ILE A CA 1
ATOM 1151 C C . ILE A 1 159 ? 8.416 8.404 -12.027 1.00 94.50 159 ILE A C 1
ATOM 1153 O O . ILE A 1 159 ? 8.229 7.875 -13.123 1.00 94.50 159 ILE A O 1
ATOM 1157 N N . SER A 1 160 ? 9.554 9.039 -11.722 1.00 91.94 160 SER A N 1
ATOM 1158 C CA . SER A 1 160 ? 10.666 9.200 -12.674 1.00 91.94 160 SER A CA 1
ATOM 1159 C C . SER A 1 160 ? 11.159 7.855 -13.232 1.00 91.94 160 SER A C 1
ATOM 1161 O O . SER A 1 160 ? 11.277 7.670 -14.447 1.00 91.94 160 SER A O 1
ATOM 1163 N N . ALA A 1 161 ? 11.367 6.870 -12.351 1.00 92.81 161 ALA A N 1
ATOM 1164 C CA . ALA A 1 161 ? 11.862 5.547 -12.709 1.00 92.81 161 ALA A CA 1
ATOM 1165 C C . ALA A 1 161 ? 10.830 4.762 -13.529 1.00 92.81 161 ALA A C 1
ATOM 1167 O O . ALA A 1 161 ? 11.183 4.067 -14.486 1.00 92.81 161 ALA A O 1
ATOM 1168 N N . LEU A 1 162 ? 9.544 4.903 -13.199 1.00 94.25 162 LEU A N 1
ATOM 1169 C CA . LEU A 1 162 ? 8.454 4.297 -13.958 1.00 94.25 162 LEU A CA 1
ATOM 1170 C C . LEU A 1 162 ? 8.334 4.898 -15.363 1.00 94.25 162 LEU A C 1
ATOM 1172 O O . LEU A 1 162 ? 8.093 4.147 -16.309 1.00 94.25 162 LEU A O 1
ATOM 1176 N N . ASN A 1 163 ? 8.538 6.207 -15.518 1.00 92.62 163 ASN A N 1
ATOM 1177 C CA . ASN A 1 163 ? 8.506 6.881 -16.819 1.00 92.62 163 ASN A CA 1
ATOM 1178 C C . ASN A 1 163 ? 9.715 6.493 -17.672 1.00 92.62 163 ASN A C 1
ATOM 1180 O O . ASN A 1 163 ? 9.547 6.104 -18.825 1.00 92.62 163 ASN A O 1
ATOM 1184 N N . ALA A 1 164 ? 10.919 6.476 -17.088 1.00 91.38 164 ALA A N 1
ATOM 1185 C CA . ALA A 1 164 ? 12.127 5.982 -17.753 1.00 91.38 164 ALA A CA 1
ATOM 1186 C C . ALA A 1 164 ? 11.980 4.518 -18.209 1.00 91.38 164 ALA A C 1
ATOM 1188 O O . ALA A 1 164 ? 12.505 4.113 -19.248 1.00 91.38 164 ALA A O 1
ATOM 1189 N N . GLY A 1 165 ? 11.246 3.719 -17.432 1.00 92.19 165 GLY A N 1
ATOM 1190 C CA . GLY A 1 165 ? 10.869 2.349 -17.758 1.00 92.19 165 GLY A CA 1
ATOM 1191 C C . GLY A 1 165 ? 9.704 2.208 -18.739 1.00 92.19 165 GLY A C 1
ATOM 1192 O O . GLY A 1 165 ? 9.484 1.106 -19.233 1.00 92.19 165 GLY A O 1
ATOM 1193 N N . GLN A 1 166 ? 8.944 3.272 -19.017 1.00 93.56 166 GLN A N 1
ATOM 1194 C CA . GLN A 1 166 ? 7.630 3.200 -19.673 1.00 93.56 166 GLN A CA 1
ATOM 1195 C C . GLN A 1 166 ? 6.743 2.098 -19.057 1.00 93.56 166 GLN A C 1
ATOM 1197 O O . GLN A 1 166 ? 6.087 1.316 -19.749 1.00 93.56 166 GLN A O 1
ATOM 1202 N N . VAL A 1 167 ? 6.767 2.003 -17.724 1.00 94.88 167 VAL A N 1
ATOM 1203 C CA . VAL A 1 167 ? 6.066 0.962 -16.971 1.00 94.88 167 VAL A CA 1
ATOM 1204 C C . VAL A 1 167 ? 4.594 1.323 -16.851 1.00 94.88 167 VAL A C 1
ATOM 1206 O O . VAL A 1 167 ? 4.236 2.385 -16.337 1.00 94.88 167 VAL A O 1
ATOM 1209 N N . ASN A 1 168 ? 3.729 0.417 -17.291 1.00 94.12 168 ASN A N 1
ATOM 1210 C CA . ASN A 1 168 ? 2.292 0.489 -17.077 1.00 94.12 168 ASN A CA 1
ATOM 1211 C C . ASN A 1 168 ? 1.921 -0.096 -15.719 1.00 94.12 168 ASN A C 1
ATOM 1213 O O . ASN A 1 168 ? 2.575 -1.011 -15.222 1.00 94.12 168 ASN A O 1
ATOM 1217 N N . ILE A 1 169 ? 0.840 0.423 -15.142 1.00 95.25 169 ILE A N 1
ATOM 1218 C CA . ILE A 1 169 ? 0.338 0.019 -13.831 1.00 95.25 169 ILE A CA 1
ATOM 1219 C C . ILE A 1 169 ? -1.142 -0.303 -13.972 1.00 95.25 169 ILE A C 1
ATOM 1221 O O . ILE A 1 169 ? -1.907 0.504 -14.502 1.00 95.25 169 ILE A O 1
ATOM 1225 N N . ARG A 1 170 ? -1.558 -1.462 -13.467 1.00 96.00 170 ARG A N 1
ATOM 1226 C CA . ARG A 1 170 ? -2.975 -1.817 -13.345 1.00 96.00 170 ARG A CA 1
ATOM 1227 C C . ARG A 1 170 ? -3.280 -2.420 -11.985 1.00 96.00 170 ARG A C 1
ATOM 1229 O O . ARG A 1 170 ? -2.409 -3.014 -11.352 1.00 96.00 170 ARG A O 1
ATOM 1236 N N . GLY A 1 171 ? -4.525 -2.265 -11.551 1.00 95.62 171 GLY A N 1
ATOM 1237 C CA . GLY A 1 171 ? -5.020 -2.885 -10.329 1.00 95.62 171 GLY A CA 1
ATOM 1238 C C . GLY A 1 171 ? -5.248 -4.383 -10.510 1.00 95.62 171 GLY A C 1
ATOM 1239 O O . GLY A 1 171 ? -5.633 -4.841 -11.587 1.00 95.62 171 GLY A O 1
ATOM 1240 N N . VAL A 1 172 ? -5.013 -5.150 -9.449 1.00 95.50 172 VAL A N 1
ATOM 1241 C CA . VAL A 1 172 ? -5.271 -6.593 -9.388 1.00 95.50 172 VAL A CA 1
ATOM 1242 C C . VAL A 1 172 ? -6.097 -6.902 -8.144 1.00 95.50 172 VAL A C 1
ATOM 1244 O O . VAL A 1 172 ? -5.918 -6.274 -7.103 1.00 95.50 172 VAL A O 1
ATOM 1247 N N . GLY A 1 173 ? -7.008 -7.875 -8.240 1.00 91.19 173 GLY A N 1
ATOM 1248 C CA . GLY A 1 173 ? -7.787 -8.352 -7.092 1.00 91.19 173 GLY A CA 1
ATOM 1249 C C . GLY A 1 173 ? -8.692 -7.282 -6.474 1.00 91.19 173 GLY A C 1
ATOM 1250 O O . GLY A 1 173 ? -8.774 -7.189 -5.256 1.00 91.19 173 GLY A O 1
ATOM 1251 N N . GLY A 1 174 ? -9.327 -6.451 -7.309 1.00 90.00 174 GLY A N 1
ATOM 1252 C CA . GLY A 1 174 ? -10.242 -5.393 -6.864 1.00 90.00 174 GLY A CA 1
ATOM 1253 C C . GLY A 1 174 ? -9.570 -4.076 -6.466 1.00 90.00 174 GLY A C 1
ATOM 1254 O O . GLY A 1 174 ? -10.272 -3.131 -6.118 1.00 90.00 174 GLY A O 1
ATOM 1255 N N . ALA A 1 175 ? -8.240 -3.982 -6.543 1.00 95.31 175 ALA A N 1
ATOM 1256 C CA . ALA A 1 175 ? -7.549 -2.713 -6.358 1.00 95.31 175 ALA A CA 1
ATOM 1257 C C . ALA A 1 175 ? -7.831 -1.745 -7.520 1.00 95.31 175 ALA A C 1
ATOM 1259 O O . ALA A 1 175 ? -7.878 -2.149 -8.684 1.00 95.31 175 ALA A O 1
ATOM 1260 N N . LEU A 1 176 ? -7.973 -0.460 -7.205 1.00 96.69 176 LEU A N 1
ATOM 1261 C CA . LEU A 1 176 ? -8.193 0.618 -8.165 1.00 96.69 176 LEU A CA 1
ATOM 1262 C C . LEU A 1 176 ? -6.897 1.404 -8.360 1.00 96.69 176 LEU A C 1
ATOM 1264 O O . LEU A 1 176 ? -6.327 1.894 -7.391 1.00 96.69 176 LEU A O 1
ATOM 1268 N N . VAL A 1 177 ? -6.445 1.553 -9.604 1.00 96.56 177 VAL A N 1
ATOM 1269 C CA . VAL A 1 177 ? -5.267 2.364 -9.940 1.00 96.56 177 VAL A CA 1
ATOM 1270 C C . VAL A 1 177 ? -5.709 3.655 -10.610 1.00 96.56 177 VAL A C 1
ATOM 1272 O O . VAL A 1 177 ? -6.449 3.620 -11.590 1.00 96.56 177 VAL A O 1
ATOM 1275 N N . THR A 1 178 ? -5.194 4.775 -10.113 1.00 95.56 178 THR A N 1
ATOM 1276 C CA . THR A 1 178 ? -5.400 6.107 -10.688 1.00 95.56 178 THR A CA 1
ATOM 1277 C C . THR A 1 178 ? -4.050 6.683 -11.079 1.00 95.56 178 THR A C 1
ATOM 1279 O O . THR A 1 178 ? -3.111 6.653 -10.285 1.00 95.56 178 THR A O 1
ATOM 1282 N N . GLN A 1 179 ? -3.945 7.218 -12.293 1.00 93.25 179 GLN A N 1
ATOM 1283 C CA . GLN A 1 179 ? -2.728 7.845 -12.809 1.00 93.25 179 GLN A CA 1
ATOM 1284 C C . GLN A 1 179 ? -3.042 9.271 -13.262 1.00 93.25 179 GLN A C 1
ATOM 1286 O O . GLN A 1 179 ? -4.101 9.515 -13.834 1.00 93.25 179 GLN A O 1
ATOM 1291 N N . GLY A 1 180 ? -2.126 10.197 -12.990 1.00 89.81 180 GLY A N 1
ATOM 1292 C CA . GLY A 1 180 ? -2.136 11.555 -13.524 1.00 89.81 180 GLY A CA 1
ATOM 1293 C C . GLY A 1 180 ? -1.032 11.698 -14.563 1.00 89.81 180 GLY A C 1
ATOM 1294 O O . GLY A 1 180 ? 0.122 11.374 -14.274 1.00 89.81 180 GLY A O 1
ATOM 1295 N N . ALA A 1 181 ? -1.390 12.162 -15.756 1.00 89.44 181 ALA A N 1
ATOM 1296 C CA . ALA A 1 181 ? -0.483 12.443 -16.864 1.00 89.44 181 ALA A CA 1
ATOM 1297 C C . ALA A 1 181 ? -0.952 13.709 -17.594 1.00 89.44 181 ALA A C 1
ATOM 1299 O O . ALA A 1 181 ? -2.153 13.988 -17.596 1.00 89.44 181 ALA A O 1
ATOM 1300 N N . LEU A 1 182 ? -0.029 14.484 -18.175 1.00 85.56 182 LEU A N 1
ATOM 1301 C CA . LEU A 1 182 ? -0.418 15.650 -18.985 1.00 85.56 182 LEU A CA 1
ATOM 1302 C C . LEU A 1 182 ? -1.086 15.225 -20.291 1.00 85.56 182 LEU A C 1
ATOM 1304 O O . LEU A 1 182 ? -2.081 15.824 -20.693 1.00 85.56 182 LEU A O 1
ATOM 1308 N N . ASP A 1 183 ? -0.556 14.178 -20.919 1.00 83.88 183 ASP A N 1
ATOM 1309 C CA . ASP A 1 183 ? -1.175 13.512 -22.053 1.00 83.88 183 ASP A CA 1
ATOM 1310 C C . ASP A 1 183 ? -1.498 12.061 -21.659 1.00 83.88 183 ASP A C 1
ATOM 1312 O O . ASP A 1 183 ? -0.586 11.259 -21.447 1.00 83.88 183 ASP A O 1
ATOM 1316 N N . PRO A 1 184 ? -2.785 11.684 -21.563 1.00 78.25 184 PRO A N 1
ATOM 1317 C CA . PRO A 1 184 ? -3.188 10.312 -21.272 1.00 78.25 184 PRO A CA 1
ATOM 1318 C C . PRO A 1 184 ? -2.665 9.272 -22.275 1.00 78.25 184 PRO A C 1
ATOM 1320 O O . PRO A 1 184 ? -2.616 8.088 -21.936 1.00 78.25 184 PRO A O 1
ATOM 1323 N N . ALA A 1 185 ? -2.310 9.682 -23.497 1.00 80.00 185 ALA A N 1
ATOM 1324 C CA . ALA A 1 185 ? -1.741 8.803 -24.514 1.00 80.00 185 ALA A CA 1
ATOM 1325 C C . ALA A 1 185 ? -0.221 8.616 -24.368 1.00 80.00 185 ALA A C 1
ATOM 1327 O O . ALA A 1 185 ? 0.312 7.629 -24.882 1.00 80.00 185 ALA A O 1
ATOM 1328 N N . ASP A 1 186 ? 0.471 9.515 -23.657 1.00 82.62 186 ASP A N 1
ATOM 1329 C CA . ASP A 1 186 ? 1.919 9.458 -23.462 1.00 82.62 186 ASP A CA 1
ATOM 1330 C C . ASP A 1 186 ? 2.293 9.112 -22.017 1.00 82.62 186 ASP A C 1
ATOM 1332 O O . ASP A 1 186 ? 2.249 9.933 -21.094 1.00 82.62 186 ASP A O 1
ATOM 1336 N N . ILE A 1 187 ? 2.760 7.876 -21.842 1.00 76.44 187 ILE A N 1
ATOM 1337 C CA . ILE A 1 187 ? 3.212 7.339 -20.557 1.00 76.44 187 ILE A CA 1
ATOM 1338 C C . ILE A 1 187 ? 4.423 8.081 -19.975 1.00 76.44 187 ILE A C 1
ATOM 1340 O O . ILE A 1 187 ? 4.657 7.997 -18.770 1.00 76.44 187 ILE A O 1
ATOM 1344 N N . LEU A 1 188 ? 5.184 8.812 -20.797 1.00 83.38 188 LEU A N 1
ATOM 1345 C CA . LEU A 1 188 ? 6.318 9.617 -20.341 1.00 83.38 188 LEU A CA 1
ATOM 1346 C C . LEU A 1 188 ? 5.874 10.877 -19.590 1.00 83.38 188 LEU A C 1
ATOM 1348 O O . LEU A 1 188 ? 6.662 11.438 -18.832 1.00 83.38 188 LEU A O 1
ATOM 1352 N N . THR A 1 189 ? 4.616 11.297 -19.749 1.00 86.75 189 THR A N 1
ATOM 1353 C CA . THR A 1 189 ? 4.079 12.517 -19.126 1.00 86.75 189 THR A CA 1
ATOM 1354 C C . THR A 1 189 ? 3.394 12.277 -17.779 1.00 86.75 189 THR A C 1
ATOM 1356 O O . THR A 1 189 ? 2.744 13.179 -17.239 1.00 86.75 189 THR A O 1
ATOM 1359 N N . ARG A 1 190 ? 3.512 11.069 -17.211 1.00 92.06 190 ARG A N 1
ATOM 1360 C CA . ARG A 1 190 ? 2.928 10.733 -15.908 1.00 92.06 190 ARG A CA 1
ATOM 1361 C C . ARG A 1 190 ? 3.612 11.533 -14.798 1.00 92.06 190 ARG A C 1
ATOM 1363 O O . ARG A 1 190 ? 4.820 11.446 -14.626 1.00 92.06 190 ARG A O 1
ATOM 1370 N N . TYR A 1 191 ? 2.827 12.237 -13.992 1.00 92.25 191 TYR A N 1
ATOM 1371 C CA . TYR A 1 191 ? 3.305 13.011 -12.838 1.00 92.25 191 TYR A CA 1
ATOM 1372 C C . TYR A 1 191 ? 2.762 12.494 -11.497 1.00 92.25 191 TYR A C 1
ATOM 1374 O O . TYR A 1 191 ? 3.208 12.923 -10.432 1.00 92.25 191 TYR A O 1
ATOM 1382 N N . ALA A 1 192 ? 1.794 11.574 -11.531 1.00 92.25 192 ALA A N 1
ATOM 1383 C CA . ALA A 1 192 ? 1.235 10.939 -10.347 1.00 92.25 192 ALA A CA 1
ATOM 1384 C C . ALA A 1 192 ? 0.739 9.527 -10.662 1.00 92.25 192 ALA A C 1
ATOM 1386 O O . ALA A 1 192 ? 0.240 9.246 -11.752 1.00 92.25 192 ALA A O 1
ATOM 1387 N N . ALA A 1 193 ? 0.813 8.639 -9.678 1.00 94.44 193 ALA A N 1
ATOM 1388 C CA . ALA A 1 193 ? 0.117 7.366 -9.713 1.00 94.44 193 ALA A CA 1
ATOM 1389 C C . ALA A 1 193 ? -0.206 6.908 -8.291 1.00 94.44 193 ALA A C 1
ATOM 1391 O O . ALA A 1 193 ? 0.549 7.150 -7.350 1.00 94.44 193 ALA A O 1
ATOM 1392 N N . SER A 1 194 ? -1.346 6.248 -8.139 1.00 95.75 194 SER A N 1
ATOM 1393 C CA . SER A 1 194 ? -1.808 5.712 -6.865 1.00 95.75 194 SER A CA 1
ATOM 1394 C C . SER A 1 194 ? -2.566 4.407 -7.062 1.00 95.75 194 SER A C 1
ATOM 1396 O O . SER A 1 194 ? -3.120 4.152 -8.134 1.00 95.75 194 SER A O 1
ATOM 1398 N N . ALA A 1 195 ? -2.582 3.583 -6.022 1.00 96.44 195 ALA A N 1
ATOM 1399 C CA . ALA A 1 195 ? -3.304 2.327 -5.968 1.00 96.44 195 ALA A CA 1
ATOM 1400 C C . ALA A 1 195 ? -4.094 2.237 -4.662 1.00 96.44 195 ALA A C 1
ATOM 1402 O O . ALA A 1 195 ? -3.518 2.270 -3.575 1.00 96.44 195 ALA A O 1
ATOM 1403 N N . ALA A 1 196 ? -5.411 2.113 -4.776 1.00 95.88 196 ALA A N 1
ATOM 1404 C CA . ALA A 1 196 ? -6.323 1.915 -3.665 1.00 95.88 196 ALA A CA 1
ATOM 1405 C C . ALA A 1 196 ? -6.692 0.433 -3.537 1.00 95.88 196 ALA A C 1
ATOM 1407 O O . ALA A 1 196 ? -7.061 -0.204 -4.522 1.00 95.88 196 ALA A O 1
ATOM 1408 N N . ALA A 1 197 ? -6.622 -0.106 -2.326 1.00 94.88 197 ALA A N 1
ATOM 1409 C CA . ALA A 1 197 ? -6.960 -1.486 -2.005 1.00 94.88 197 ALA A CA 1
ATOM 1410 C C . ALA A 1 197 ? -7.800 -1.552 -0.724 1.00 94.88 197 ALA A C 1
ATOM 1412 O O . ALA A 1 197 ? -7.718 -0.682 0.148 1.00 94.88 197 ALA A O 1
ATOM 1413 N N . GLN A 1 198 ? -8.611 -2.600 -0.595 1.00 95.12 198 GLN A N 1
ATOM 1414 C CA . GLN A 1 198 ? -9.399 -2.821 0.612 1.00 95.12 198 GLN A CA 1
ATOM 1415 C C . GLN A 1 198 ? -8.513 -3.388 1.723 1.00 95.12 198 GLN A C 1
ATOM 1417 O O . GLN A 1 198 ? -7.728 -4.306 1.489 1.00 95.12 198 GLN A O 1
ATOM 1422 N N . VAL A 1 199 ? -8.681 -2.881 2.944 1.00 95.12 199 VAL A N 1
ATOM 1423 C CA . VAL A 1 199 ? -8.097 -3.481 4.146 1.00 95.12 199 VAL A CA 1
ATOM 1424 C C . VAL A 1 199 ? -9.055 -4.545 4.668 1.00 95.12 199 VAL A C 1
ATOM 1426 O O . VAL A 1 199 ? -10.194 -4.243 5.030 1.00 95.12 199 VAL A O 1
ATOM 1429 N N . THR A 1 200 ? -8.588 -5.788 4.707 1.00 93.62 200 THR A N 1
ATOM 1430 C CA . THR A 1 200 ? -9.394 -6.968 5.042 1.00 93.62 200 THR A CA 1
ATOM 1431 C C . THR A 1 200 ? -9.124 -7.514 6.434 1.00 93.62 200 THR A C 1
ATOM 1433 O O . THR A 1 200 ? -9.941 -8.272 6.948 1.00 93.62 200 THR A O 1
ATOM 1436 N N . GLY A 1 201 ? -8.020 -7.122 7.071 1.00 92.19 201 GLY A N 1
ATOM 1437 C CA . GLY A 1 201 ? -7.699 -7.566 8.422 1.00 92.19 201 GLY A CA 1
ATOM 1438 C C . GLY A 1 201 ? -6.792 -6.596 9.162 1.00 92.19 201 GLY A C 1
ATOM 1439 O O . GLY A 1 201 ? -5.999 -5.879 8.554 1.00 92.19 201 GLY A O 1
ATOM 1440 N N . ALA A 1 202 ? -6.907 -6.606 10.485 1.00 93.88 202 ALA A N 1
ATOM 1441 C CA . ALA A 1 202 ? -5.974 -5.961 11.391 1.00 93.88 202 ALA A CA 1
ATOM 1442 C C . ALA A 1 202 ? -5.818 -6.826 12.645 1.00 93.88 202 ALA A C 1
ATOM 1444 O O . ALA A 1 202 ? -6.798 -7.396 13.128 1.00 93.88 202 ALA A O 1
ATOM 1445 N N . THR A 1 203 ? -4.598 -6.908 13.165 1.00 92.44 203 THR A N 1
ATOM 1446 C CA . THR A 1 203 ? -4.302 -7.581 14.435 1.00 92.44 203 THR A CA 1
ATOM 1447 C C . THR A 1 203 ? -4.083 -6.526 15.503 1.00 92.44 203 THR A C 1
ATOM 1449 O O . THR A 1 203 ? -3.300 -5.597 15.295 1.00 92.44 203 THR A O 1
ATOM 1452 N N . LEU A 1 204 ? -4.762 -6.687 16.634 1.00 91.12 204 LEU A N 1
ATOM 1453 C CA . LEU A 1 204 ? -4.660 -5.811 17.796 1.00 91.12 204 LEU A CA 1
ATOM 1454 C C . LEU A 1 204 ? -3.913 -6.528 18.927 1.00 91.12 204 LEU A C 1
ATOM 1456 O O . LEU A 1 204 ? -4.033 -7.746 19.060 1.00 91.12 204 LEU A O 1
ATOM 1460 N N . SER A 1 205 ? -3.160 -5.782 19.733 1.00 90.31 205 SER A N 1
ATOM 1461 C CA . SER A 1 205 ? -2.651 -6.254 21.024 1.00 90.31 205 SER A CA 1
ATOM 1462 C C . SER A 1 205 ? -3.736 -6.181 22.105 1.00 90.31 205 SER A C 1
ATOM 1464 O O . SER A 1 205 ? -4.769 -5.534 21.917 1.00 90.31 205 SER A O 1
ATOM 1466 N N . ASP A 1 206 ? -3.479 -6.771 23.275 1.00 84.88 206 ASP A N 1
ATOM 1467 C CA . ASP A 1 206 ? -4.375 -6.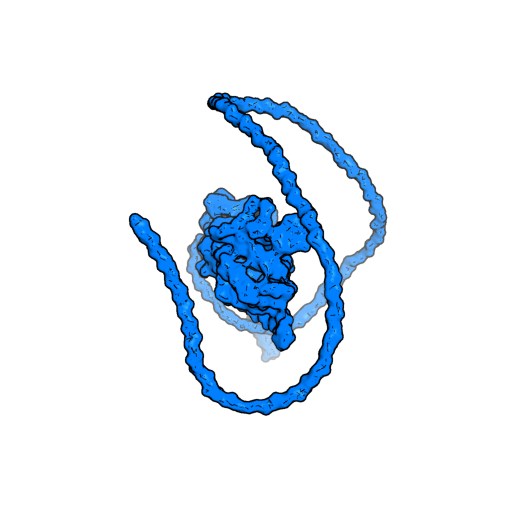665 24.441 1.00 84.88 206 ASP A CA 1
ATOM 1468 C C . ASP A 1 206 ? -4.521 -5.217 24.945 1.00 84.88 206 ASP A C 1
ATOM 1470 O O . ASP A 1 206 ? -5.537 -4.849 25.532 1.00 84.88 206 ASP A O 1
ATOM 1474 N N . ALA A 1 207 ? -3.520 -4.370 24.681 1.00 87.19 207 ALA A N 1
ATOM 1475 C CA . ALA A 1 207 ? -3.560 -2.937 24.969 1.00 87.19 207 ALA A CA 1
ATOM 1476 C C . ALA A 1 207 ? -4.298 -2.122 23.886 1.00 87.19 207 ALA A C 1
ATOM 1478 O O . ALA A 1 207 ? -4.428 -0.906 24.016 1.00 87.19 207 ALA A O 1
ATOM 1479 N N . GLY A 1 208 ? -4.776 -2.776 22.821 1.00 88.62 208 GLY A N 1
ATOM 1480 C CA . GLY A 1 208 ? -5.471 -2.150 21.697 1.00 88.62 208 GLY A CA 1
ATOM 1481 C C . GLY A 1 208 ? -4.550 -1.540 20.638 1.00 88.62 208 GLY A C 1
ATOM 1482 O O . GLY A 1 208 ? -5.023 -0.817 19.764 1.00 88.62 208 GLY A O 1
ATOM 1483 N N . GLU A 1 209 ? -3.245 -1.808 20.681 1.00 92.44 209 GLU A N 1
ATOM 1484 C CA . GLU A 1 209 ? -2.309 -1.345 19.651 1.00 92.44 209 GLU A CA 1
ATOM 1485 C C . GLU A 1 209 ? -2.509 -2.132 18.355 1.00 92.44 209 GLU A C 1
ATOM 1487 O O . GLU A 1 209 ? -2.604 -3.359 18.374 1.00 92.44 209 GLU A O 1
ATOM 1492 N N . VAL A 1 210 ? -2.533 -1.451 17.211 1.00 93.19 210 VAL A N 1
ATOM 1493 C CA . VAL A 1 210 ? -2.549 -2.110 15.902 1.00 93.19 210 VAL A CA 1
ATOM 1494 C C . VAL A 1 210 ? -1.146 -2.637 15.601 1.00 93.19 210 VAL A C 1
ATOM 1496 O O . VAL A 1 210 ? -0.222 -1.865 15.366 1.00 93.19 210 VAL A O 1
ATOM 1499 N N . LEU A 1 211 ? -0.988 -3.961 15.587 1.00 93.50 211 LEU A N 1
ATOM 1500 C CA . LEU A 1 211 ? 0.295 -4.630 15.340 1.00 93.50 211 LEU A CA 1
ATOM 1501 C C . LEU A 1 211 ? 0.528 -4.897 13.852 1.00 93.50 211 LEU A C 1
ATOM 1503 O O . LEU A 1 211 ? 1.645 -4.785 13.349 1.00 93.50 211 LEU A O 1
ATOM 1507 N N . SER A 1 212 ? -0.533 -5.262 13.131 1.00 94.62 212 SER A N 1
ATOM 1508 C CA . SER A 1 212 ? -0.444 -5.494 11.692 1.00 94.62 212 SER A CA 1
ATOM 1509 C C . SER A 1 212 ? -1.749 -5.198 10.974 1.00 94.62 212 SER A C 1
ATOM 1511 O O . SER A 1 212 ? -2.823 -5.260 11.571 1.00 94.62 212 SER A O 1
ATOM 1513 N N . VAL A 1 213 ? -1.641 -4.885 9.685 1.00 95.31 213 VAL A N 1
ATOM 1514 C CA . VAL A 1 213 ? -2.770 -4.592 8.797 1.00 95.31 213 VAL A CA 1
ATOM 1515 C C . VAL A 1 213 ? -2.587 -5.360 7.494 1.00 95.31 213 VAL A C 1
ATOM 1517 O O . VAL A 1 213 ? -1.488 -5.402 6.946 1.00 95.31 213 VAL A O 1
ATOM 1520 N N . GLN A 1 214 ? -3.654 -5.963 6.981 1.00 95.19 214 GLN A N 1
ATOM 1521 C CA . GLN A 1 214 ? -3.639 -6.730 5.741 1.00 95.19 214 GLN A CA 1
ATOM 1522 C C . GLN A 1 214 ? -4.619 -6.152 4.726 1.00 95.19 214 GLN A C 1
ATOM 1524 O O . GLN A 1 214 ? -5.751 -5.800 5.059 1.00 95.19 214 GLN A O 1
ATOM 1529 N N . SER A 1 215 ? -4.182 -6.099 3.472 1.00 94.06 215 SER A N 1
ATOM 1530 C CA . SER A 1 215 ? -5.009 -5.718 2.329 1.00 94.06 215 SER A CA 1
ATOM 1531 C C . SER A 1 215 ? -5.309 -6.901 1.413 1.00 94.06 215 SER A C 1
ATOM 1533 O O . SER A 1 215 ? -4.551 -7.874 1.370 1.00 94.06 215 SER A O 1
ATOM 1535 N N . ALA A 1 216 ? -6.393 -6.781 0.651 1.00 90.81 216 ALA A N 1
ATOM 1536 C CA . ALA A 1 216 ? -6.683 -7.635 -0.491 1.00 90.81 216 ALA A CA 1
ATOM 1537 C C . ALA A 1 216 ? -6.419 -6.893 -1.804 1.00 90.81 216 ALA A C 1
ATOM 1539 O O . ALA A 1 216 ? -6.664 -5.691 -1.922 1.00 90.81 216 ALA A O 1
ATOM 1540 N N . GLY A 1 217 ? -5.939 -7.636 -2.800 1.00 91.25 217 GLY A N 1
ATOM 1541 C CA . GLY A 1 217 ? -5.561 -7.089 -4.100 1.00 91.25 217 GLY A CA 1
ATOM 1542 C C . GLY A 1 217 ? -4.148 -6.509 -4.110 1.00 91.25 217 GLY A C 1
ATOM 1543 O O . GLY A 1 217 ? -3.304 -6.873 -3.289 1.00 91.25 217 GLY A O 1
ATOM 1544 N N . GLY A 1 218 ? -3.875 -5.654 -5.092 1.00 93.75 218 GLY A N 1
ATOM 1545 C CA . GLY A 1 218 ? -2.596 -4.974 -5.255 1.00 93.75 218 GLY A CA 1
ATOM 1546 C C . GLY A 1 218 ? -2.404 -4.446 -6.673 1.00 93.75 218 GLY A C 1
ATOM 1547 O O . GLY A 1 218 ? -3.367 -4.052 -7.328 1.00 93.75 218 GLY A O 1
ATOM 1548 N N . VAL A 1 219 ? -1.170 -4.429 -7.164 1.00 97.00 219 VAL A N 1
ATOM 1549 C CA . VAL A 1 219 ? -0.838 -3.845 -8.469 1.00 97.00 219 VAL A CA 1
ATOM 1550 C C . VAL A 1 219 ? -0.028 -4.795 -9.326 1.00 97.00 219 VAL A C 1
ATOM 1552 O O . VAL A 1 219 ? 0.750 -5.605 -8.830 1.00 97.00 219 VAL A O 1
ATOM 1555 N N . GLU A 1 220 ? -0.181 -4.661 -10.634 1.00 97.69 220 GLU A N 1
ATOM 1556 C CA . GLU A 1 220 ? 0.716 -5.252 -11.612 1.00 97.69 220 GLU A CA 1
ATOM 1557 C C . GLU A 1 220 ? 1.395 -4.148 -12.409 1.00 97.69 220 GLU A C 1
ATOM 1559 O O . GLU A 1 220 ? 0.741 -3.309 -13.033 1.00 97.69 220 GLU A O 1
ATOM 1564 N N . LEU A 1 221 ? 2.720 -4.180 -12.361 1.00 97.31 221 LEU A N 1
ATOM 1565 C CA . LEU A 1 221 ? 3.629 -3.363 -13.143 1.00 97.31 221 LEU A CA 1
ATOM 1566 C C . LEU A 1 221 ? 4.018 -4.173 -14.372 1.00 97.31 221 LEU A C 1
ATOM 1568 O O . LEU A 1 221 ? 4.468 -5.306 -14.227 1.00 97.31 221 LEU A O 1
ATOM 1572 N N . PHE A 1 222 ? 3.862 -3.636 -15.574 1.00 96.56 222 PHE A N 1
ATOM 1573 C CA . PHE A 1 222 ? 4.236 -4.353 -16.792 1.00 96.56 222 PHE A CA 1
ATOM 1574 C C . PHE A 1 222 ? 4.758 -3.400 -17.854 1.00 96.56 222 PHE A C 1
ATOM 1576 O O . PHE A 1 222 ? 4.330 -2.251 -17.950 1.00 96.56 222 PHE A O 1
ATOM 1583 N N . ALA A 1 223 ? 5.705 -3.873 -18.653 1.00 95.25 223 ALA A N 1
ATOM 1584 C CA . ALA A 1 223 ? 6.344 -3.050 -19.667 1.00 95.25 223 ALA A CA 1
ATOM 1585 C C . ALA A 1 223 ? 6.824 -3.895 -20.847 1.00 95.25 223 ALA A C 1
ATOM 1587 O O . ALA A 1 223 ? 7.192 -5.064 -20.693 1.00 95.25 223 ALA A O 1
ATOM 1588 N N . ALA A 1 224 ? 6.828 -3.283 -22.030 1.00 94.75 224 ALA A N 1
ATOM 1589 C CA . ALA A 1 224 ? 7.460 -3.838 -23.218 1.00 94.75 224 ALA A CA 1
ATOM 1590 C C . ALA A 1 224 ? 8.958 -3.518 -23.215 1.00 94.75 224 ALA A C 1
ATOM 1592 O O . ALA A 1 224 ? 9.393 -2.552 -22.599 1.00 94.75 224 ALA A O 1
ATOM 1593 N N . ARG A 1 225 ? 9.752 -4.314 -23.933 1.00 94.62 225 ARG A N 1
ATOM 1594 C CA .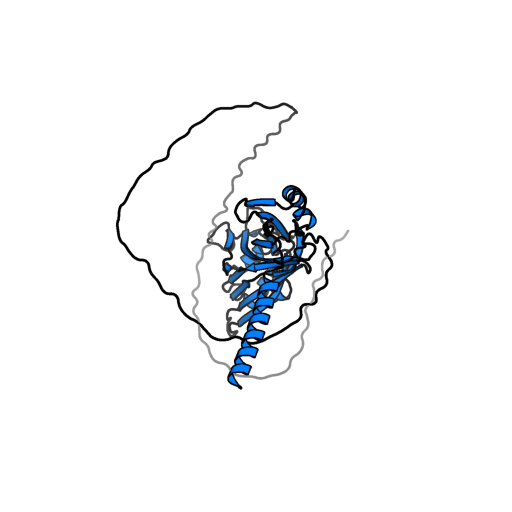 ARG A 1 225 ? 11.198 -4.100 -24.048 1.00 94.62 225 ARG A CA 1
ATOM 1595 C C . ARG A 1 225 ? 11.531 -2.686 -24.543 1.00 94.62 225 ARG A C 1
ATOM 1597 O O . ARG A 1 225 ? 11.016 -2.257 -25.571 1.00 94.62 225 ARG A O 1
ATOM 1604 N N . ASN A 1 226 ? 12.484 -2.036 -23.885 1.00 93.56 226 ASN A N 1
ATOM 1605 C CA . ASN A 1 226 ? 13.066 -0.757 -24.290 1.00 93.56 226 ASN A CA 1
ATOM 1606 C C . ASN A 1 226 ? 14.553 -0.688 -23.860 1.00 93.56 226 ASN A C 1
ATOM 1608 O O . ASN A 1 226 ? 15.211 -1.720 -23.703 1.00 93.56 226 ASN A O 1
ATOM 1612 N N . SER A 1 227 ? 15.119 0.515 -23.727 1.00 92.00 227 SER A N 1
ATOM 1613 C CA . SER A 1 227 ? 16.515 0.717 -23.307 1.00 92.00 227 SER A CA 1
ATOM 1614 C C . SER A 1 227 ? 16.758 0.445 -21.813 1.00 92.00 227 SER A C 1
ATOM 1616 O O . SER A 1 227 ? 17.870 0.070 -21.427 1.00 92.00 227 SER A O 1
ATOM 1618 N N . THR A 1 228 ? 15.742 0.597 -20.965 1.00 93.19 228 THR A N 1
ATOM 1619 C CA . THR A 1 228 ? 15.837 0.485 -19.501 1.00 93.19 228 THR A CA 1
ATOM 1620 C C . THR A 1 228 ? 15.398 -0.882 -18.981 1.00 93.19 228 THR A C 1
ATOM 1622 O O . THR A 1 228 ? 15.829 -1.294 -17.902 1.00 93.19 228 THR A O 1
ATOM 1625 N N . LEU A 1 229 ? 14.606 -1.629 -19.753 1.00 95.38 229 LEU A N 1
ATOM 1626 C CA . LEU A 1 229 ? 14.128 -2.953 -19.376 1.00 95.38 229 LEU A CA 1
ATOM 1627 C C . LEU A 1 229 ? 13.959 -3.903 -20.564 1.00 95.38 229 LEU A C 1
ATOM 1629 O O . LEU A 1 229 ? 13.740 -3.518 -21.711 1.00 95.38 229 LEU A O 1
ATOM 1633 N N . THR A 1 230 ? 14.070 -5.195 -20.275 1.00 95.38 230 THR A N 1
ATOM 1634 C CA . THR A 1 230 ? 13.920 -6.266 -21.270 1.00 95.38 230 THR A CA 1
ATOM 1635 C C . THR A 1 230 ? 12.471 -6.688 -21.501 1.00 95.38 230 THR A C 1
ATOM 1637 O O . THR A 1 230 ? 12.200 -7.428 -22.446 1.00 95.38 230 THR A O 1
ATOM 1640 N N . GLY A 1 231 ? 11.547 -6.162 -20.697 1.00 94.38 231 GLY A N 1
ATOM 1641 C CA . GLY A 1 231 ? 10.120 -6.441 -20.760 1.00 94.38 231 GLY A CA 1
ATOM 1642 C C . GLY A 1 231 ? 9.700 -7.526 -19.774 1.00 94.38 231 GLY A C 1
ATOM 1643 O O . GLY A 1 231 ? 10.483 -8.402 -19.397 1.00 94.38 231 GLY A O 1
ATOM 1644 N N . GLY A 1 232 ? 8.432 -7.500 -19.378 1.00 96.88 232 GLY A N 1
ATOM 1645 C CA . GLY A 1 232 ? 7.895 -8.432 -18.392 1.00 96.88 232 GLY A CA 1
ATOM 1646 C C . GLY A 1 232 ? 6.778 -7.838 -17.547 1.00 96.88 232 GLY A C 1
ATOM 1647 O O . GLY A 1 232 ? 6.230 -6.780 -17.866 1.00 96.88 232 GLY A O 1
ATOM 1648 N N . SER A 1 233 ? 6.465 -8.525 -16.454 1.00 97.75 233 SER A N 1
ATOM 1649 C CA . SER A 1 233 ? 5.479 -8.100 -15.466 1.00 97.75 233 SER A CA 1
ATOM 1650 C C . SER A 1 233 ? 5.933 -8.427 -14.048 1.00 97.75 233 SER A C 1
ATOM 1652 O O . SER A 1 233 ? 6.508 -9.484 -13.808 1.00 97.75 233 SER A O 1
ATOM 1654 N N . ALA A 1 234 ? 5.617 -7.549 -13.106 1.00 98.25 234 ALA A N 1
ATOM 1655 C CA . ALA A 1 234 ? 5.803 -7.719 -11.675 1.00 98.25 234 ALA A CA 1
ATOM 1656 C C . ALA A 1 234 ? 4.475 -7.416 -10.974 1.00 98.25 234 ALA A C 1
ATOM 1658 O O . ALA A 1 234 ? 4.008 -6.277 -10.946 1.00 98.25 234 ALA A O 1
ATOM 1659 N N . LYS A 1 235 ? 3.848 -8.448 -10.425 1.00 98.06 235 LYS A N 1
ATOM 1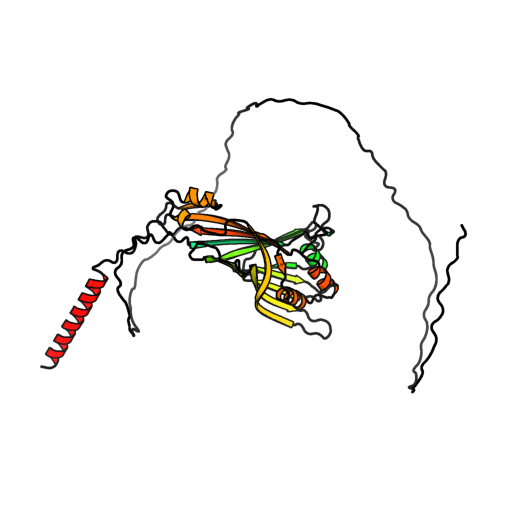660 C CA . LYS A 1 235 ? 2.583 -8.381 -9.705 1.00 98.06 235 LYS A CA 1
ATOM 1661 C C . LYS A 1 235 ? 2.850 -8.468 -8.211 1.00 98.06 235 LYS A C 1
ATOM 1663 O O . LYS A 1 235 ? 3.524 -9.380 -7.747 1.00 98.06 235 LYS A O 1
ATOM 1668 N N . VAL A 1 236 ? 2.303 -7.510 -7.479 1.00 97.88 236 VAL A N 1
ATOM 1669 C CA . VAL A 1 236 ? 2.410 -7.369 -6.030 1.00 97.88 236 VAL A CA 1
ATOM 1670 C C . VAL A 1 236 ? 1.004 -7.439 -5.462 1.00 97.88 236 VAL A C 1
ATOM 1672 O O . VAL A 1 236 ? 0.163 -6.616 -5.816 1.00 97.88 236 VAL A O 1
ATOM 1675 N N . THR A 1 237 ? 0.730 -8.406 -4.593 1.00 96.31 237 THR A N 1
ATOM 1676 C CA . THR A 1 237 ? -0.600 -8.599 -3.999 1.00 96.31 237 THR A CA 1
ATOM 1677 C C . THR A 1 237 ? -0.531 -8.925 -2.514 1.00 96.31 237 THR A C 1
ATOM 1679 O O . THR A 1 237 ? 0.514 -9.324 -2.004 1.00 96.31 237 THR A O 1
ATOM 1682 N N . ASN A 1 238 ? -1.671 -8.787 -1.832 1.00 90.31 238 ASN A N 1
ATOM 1683 C CA . ASN A 1 238 ? -1.871 -9.196 -0.440 1.00 90.31 238 ASN A CA 1
ATOM 1684 C C . ASN A 1 238 ? -0.859 -8.545 0.512 1.00 90.31 238 ASN A C 1
ATOM 1686 O O . ASN A 1 238 ? -0.159 -9.235 1.256 1.00 90.31 238 ASN A O 1
ATOM 1690 N N . LEU A 1 239 ? -0.761 -7.212 0.463 1.00 96.69 239 LEU A N 1
ATOM 1691 C CA . LEU A 1 239 ? 0.173 -6.479 1.314 1.00 96.69 239 LEU A CA 1
ATOM 1692 C C . LEU A 1 239 ? -0.190 -6.692 2.787 1.00 96.69 239 LEU A C 1
ATOM 1694 O O . LEU A 1 239 ? -1.340 -6.469 3.180 1.00 96.69 239 LEU A O 1
ATOM 1698 N N . ARG A 1 240 ? 0.804 -7.075 3.589 1.00 97.12 240 ARG A N 1
ATOM 1699 C CA . ARG A 1 240 ? 0.736 -7.172 5.046 1.00 97.12 240 ARG A CA 1
ATOM 1700 C C . ARG A 1 240 ? 1.740 -6.206 5.657 1.00 97.12 240 ARG A C 1
ATOM 1702 O O . ARG A 1 240 ? 2.947 -6.399 5.545 1.00 97.12 240 ARG A O 1
ATOM 1709 N N . PHE A 1 241 ? 1.224 -5.197 6.333 1.00 97.62 241 PHE A N 1
ATOM 1710 C CA . PHE A 1 241 ? 1.988 -4.196 7.053 1.00 97.62 241 PHE A CA 1
ATOM 1711 C C . PHE A 1 241 ? 2.262 -4.720 8.457 1.00 97.62 241 PHE A C 1
ATOM 1713 O O . PHE A 1 241 ? 1.327 -4.913 9.230 1.00 97.62 241 PHE A O 1
ATOM 1720 N N . ASP A 1 242 ? 3.527 -4.970 8.773 1.00 97.44 242 ASP A N 1
ATOM 1721 C CA . ASP A 1 242 ? 4.001 -5.238 10.127 1.00 97.44 242 ASP A CA 1
ATOM 1722 C C . ASP A 1 242 ? 4.415 -3.903 10.748 1.00 97.44 242 ASP A C 1
ATOM 1724 O O . ASP A 1 242 ? 5.430 -3.310 10.369 1.00 97.44 242 ASP A O 1
ATOM 1728 N N . LEU A 1 243 ? 3.576 -3.392 11.651 1.00 95.94 243 LEU A N 1
ATOM 1729 C CA . LEU A 1 243 ? 3.759 -2.067 12.237 1.00 95.94 243 LEU A CA 1
ATOM 1730 C C . LEU A 1 243 ? 4.823 -2.061 13.336 1.00 95.94 243 LEU A C 1
ATOM 1732 O O . LEU A 1 243 ? 5.424 -1.019 13.593 1.00 95.94 243 LEU A O 1
ATOM 1736 N N . THR A 1 244 ? 5.103 -3.224 13.925 1.00 94.88 244 THR A N 1
ATOM 1737 C CA . THR A 1 244 ? 6.136 -3.401 14.946 1.00 94.88 244 THR A CA 1
ATOM 1738 C C . THR A 1 244 ? 7.527 -3.400 14.320 1.00 94.88 244 THR A C 1
ATOM 1740 O O . THR A 1 244 ? 8.387 -2.623 14.729 1.00 94.88 244 THR A O 1
ATOM 1743 N N . ASN A 1 245 ? 7.743 -4.229 13.294 1.00 97.19 245 ASN A N 1
ATOM 1744 C CA . ASN A 1 245 ? 9.042 -4.347 12.619 1.00 97.19 245 ASN A CA 1
ATOM 1745 C C . ASN A 1 245 ? 9.247 -3.316 11.502 1.00 97.19 245 ASN A C 1
ATOM 1747 O O . ASN A 1 245 ? 10.332 -3.233 10.933 1.00 97.19 245 ASN A O 1
ATOM 1751 N N . LYS A 1 246 ? 8.212 -2.530 11.191 1.00 97.88 246 LYS A N 1
ATOM 1752 C CA . LYS A 1 246 ? 8.189 -1.527 10.122 1.00 97.88 246 LYS A CA 1
ATOM 1753 C C . LYS A 1 246 ? 8.503 -2.076 8.728 1.00 97.88 246 LYS A C 1
ATOM 1755 O O . LYS A 1 246 ? 9.189 -1.442 7.924 1.00 97.88 246 LYS A O 1
ATOM 1760 N N . THR A 1 247 ? 7.947 -3.248 8.438 1.00 98.38 247 THR A N 1
ATOM 1761 C CA . THR A 1 247 ? 8.169 -3.975 7.184 1.00 98.38 247 THR A CA 1
ATOM 1762 C C . THR A 1 247 ? 6.840 -4.314 6.528 1.00 98.38 247 THR A C 1
ATOM 1764 O O . THR A 1 247 ? 5.877 -4.708 7.182 1.00 98.38 247 THR A O 1
ATOM 1767 N N . ILE A 1 248 ? 6.779 -4.177 5.209 1.00 98.31 248 ILE A N 1
ATOM 1768 C CA . ILE A 1 248 ? 5.622 -4.524 4.392 1.00 98.31 248 ILE A CA 1
ATOM 1769 C C . ILE A 1 248 ? 5.963 -5.790 3.624 1.00 98.31 248 ILE A C 1
ATOM 1771 O O . ILE A 1 248 ? 6.895 -5.810 2.819 1.00 98.31 248 ILE A O 1
ATOM 1775 N N . TYR A 1 249 ? 5.184 -6.834 3.870 1.00 98.50 249 TYR A N 1
ATOM 1776 C CA . TYR A 1 249 ? 5.288 -8.111 3.185 1.00 98.50 249 TYR A CA 1
ATOM 1777 C C . TYR A 1 249 ? 4.261 -8.206 2.061 1.00 98.50 249 TYR A C 1
ATOM 1779 O O . TYR A 1 249 ? 3.173 -7.641 2.173 1.00 98.50 249 TYR A O 1
ATOM 1787 N N . ALA A 1 250 ? 4.576 -8.945 1.002 1.00 98.06 250 ALA A N 1
ATOM 1788 C CA . ALA A 1 250 ? 3.693 -9.124 -0.142 1.00 98.06 250 ALA A CA 1
ATOM 1789 C C . ALA A 1 250 ? 3.845 -10.509 -0.778 1.00 98.06 250 ALA A C 1
ATOM 1791 O O . ALA A 1 250 ? 4.871 -11.176 -0.633 1.00 98.06 250 ALA A O 1
ATOM 1792 N N . ASN A 1 251 ? 2.836 -10.906 -1.546 1.00 97.56 251 ASN A N 1
ATOM 1793 C CA . ASN A 1 251 ? 2.953 -11.985 -2.518 1.00 97.56 251 ASN A CA 1
ATOM 1794 C C . ASN A 1 251 ? 3.365 -11.390 -3.864 1.00 97.56 251 ASN A C 1
ATOM 1796 O O . ASN A 1 251 ? 2.753 -10.429 -4.340 1.00 97.56 251 ASN A O 1
ATOM 1800 N N . LEU A 1 252 ? 4.409 -11.962 -4.448 1.00 98.31 252 LEU A N 1
ATOM 1801 C CA . LEU A 1 252 ? 5.116 -11.443 -5.604 1.00 98.31 252 LEU A CA 1
ATOM 1802 C C . LEU A 1 252 ? 5.088 -12.480 -6.729 1.00 98.31 252 LEU A C 1
ATOM 1804 O O . LEU A 1 252 ? 5.655 -13.562 -6.589 1.00 98.31 252 LEU A O 1
ATOM 1808 N N . ASP A 1 253 ? 4.461 -12.128 -7.848 1.00 98.25 253 ASP A N 1
ATOM 1809 C CA . ASP A 1 253 ? 4.435 -12.941 -9.065 1.00 98.25 253 ASP A CA 1
ATOM 1810 C C . ASP A 1 253 ? 5.080 -12.169 -10.215 1.00 98.25 253 ASP A C 1
ATOM 1812 O O . ASP A 1 253 ? 4.651 -11.075 -10.578 1.00 98.25 253 ASP A O 1
ATOM 1816 N N . GLY A 1 254 ? 6.135 -12.726 -10.790 1.00 97.69 254 GLY A N 1
ATOM 1817 C CA . GLY A 1 254 ? 6.962 -12.086 -11.801 1.00 97.69 254 GLY A CA 1
ATOM 1818 C C . GLY A 1 254 ? 7.037 -12.900 -13.082 1.00 97.69 254 GLY A C 1
ATOM 1819 O O . GLY A 1 254 ? 7.078 -14.127 -13.040 1.00 97.69 254 GLY A O 1
ATOM 1820 N N . LEU A 1 255 ? 7.124 -12.220 -14.221 1.00 97.62 255 LEU A N 1
ATOM 1821 C CA . LEU A 1 255 ? 7.416 -12.821 -15.519 1.00 97.62 255 LEU A CA 1
ATOM 1822 C C . LEU A 1 255 ? 8.418 -11.947 -16.261 1.00 97.62 255 LEU A C 1
ATOM 1824 O O . LEU A 1 255 ? 8.071 -10.852 -16.689 1.00 97.62 255 LEU A O 1
ATOM 1828 N N . ARG A 1 256 ? 9.622 -12.462 -16.491 1.00 96.38 256 ARG A N 1
ATOM 1829 C CA . ARG A 1 256 ? 10.608 -11.841 -17.376 1.00 96.38 256 ARG A CA 1
ATOM 1830 C C . ARG A 1 256 ? 10.405 -12.314 -18.805 1.00 96.38 256 ARG A C 1
ATOM 1832 O O . ARG A 1 256 ? 10.338 -13.521 -19.047 1.00 96.38 256 ARG A O 1
ATOM 1839 N N . SER A 1 257 ? 10.388 -11.379 -19.750 1.00 93.69 257 SER A N 1
ATOM 1840 C CA . SER A 1 257 ? 10.293 -11.701 -21.177 1.00 93.69 257 SER A CA 1
ATOM 1841 C C . SER A 1 257 ? 11.563 -12.375 -21.705 1.00 93.69 257 SER A C 1
ATOM 1843 O O . SER A 1 257 ? 12.666 -12.166 -21.195 1.00 93.69 257 SER A O 1
ATOM 1845 N N . ALA A 1 258 ? 11.412 -13.187 -22.751 1.00 90.94 258 ALA A N 1
ATOM 1846 C CA . ALA A 1 258 ? 12.548 -13.769 -23.457 1.00 90.94 258 ALA A CA 1
ATOM 1847 C C . ALA A 1 258 ? 13.334 -12.687 -24.224 1.00 90.94 258 ALA A C 1
ATOM 1849 O O . ALA A 1 258 ? 12.744 -11.768 -24.794 1.00 90.94 258 ALA A O 1
ATOM 1850 N N . VAL A 1 259 ? 14.663 -12.815 -24.281 1.00 88.19 259 VAL A N 1
ATOM 1851 C CA . VAL A 1 259 ? 15.541 -11.913 -25.048 1.00 88.19 259 VAL A CA 1
ATOM 1852 C C . VAL A 1 259 ? 16.614 -12.712 -25.771 1.00 88.19 259 VAL A C 1
ATOM 1854 O O . VAL A 1 259 ? 17.499 -13.294 -25.140 1.00 88.19 259 VAL A O 1
ATOM 1857 N N . GLY A 1 260 ? 16.584 -12.694 -27.104 1.00 90.31 260 GLY A N 1
ATOM 1858 C CA . GLY A 1 260 ? 17.518 -13.472 -27.917 1.00 90.31 260 GLY A CA 1
ATOM 1859 C C . GLY A 1 260 ? 17.410 -14.959 -27.577 1.00 90.31 260 GLY A C 1
ATOM 1860 O O . GLY A 1 260 ? 16.340 -15.543 -27.699 1.00 90.31 260 GLY A O 1
ATOM 1861 N N . THR A 1 261 ? 18.504 -15.558 -27.108 1.00 91.88 261 THR A N 1
ATOM 1862 C CA . THR A 1 261 ? 18.548 -16.964 -26.670 1.00 91.88 261 THR A CA 1
ATOM 1863 C C . THR A 1 261 ? 18.163 -17.169 -25.204 1.00 91.88 261 THR A C 1
ATOM 1865 O O . THR A 1 261 ? 18.073 -18.309 -24.753 1.00 91.88 261 THR A O 1
ATOM 1868 N N . ARG A 1 262 ? 17.944 -16.094 -24.432 1.00 90.94 262 ARG A N 1
ATOM 1869 C CA . ARG A 1 262 ? 17.527 -16.193 -23.028 1.00 90.94 262 ARG A CA 1
ATOM 1870 C C . ARG A 1 262 ? 16.017 -16.433 -22.968 1.00 90.94 262 ARG A C 1
ATOM 1872 O O . ARG A 1 262 ? 15.272 -15.551 -23.403 1.00 90.94 262 ARG A O 1
ATOM 1879 N N . PRO A 1 263 ? 15.553 -17.575 -22.434 1.00 93.75 263 PRO A N 1
ATOM 1880 C CA . PRO A 1 263 ? 14.129 -17.864 -22.343 1.00 93.75 263 PRO A CA 1
ATOM 1881 C C . PRO A 1 263 ? 13.436 -16.957 -21.319 1.00 93.75 263 PRO A C 1
ATOM 1883 O O . PRO A 1 263 ? 14.078 -16.360 -20.447 1.00 93.75 263 PRO A O 1
ATOM 1886 N N . ALA A 1 264 ? 12.109 -16.882 -21.423 1.00 95.31 264 ALA A N 1
ATOM 1887 C CA . ALA A 1 264 ? 11.277 -16.257 -20.404 1.00 95.31 264 ALA A CA 1
ATOM 1888 C C . ALA A 1 264 ? 11.419 -17.001 -19.064 1.00 95.31 264 ALA A C 1
ATOM 1890 O O . ALA A 1 264 ? 11.661 -18.209 -19.038 1.00 95.31 264 ALA A O 1
ATOM 1891 N N . ALA A 1 265 ? 11.267 -16.283 -17.953 1.00 96.62 265 ALA A N 1
ATOM 1892 C CA . ALA A 1 265 ? 11.369 -16.851 -16.609 1.00 96.62 265 ALA A CA 1
ATOM 1893 C C . ALA A 1 265 ? 10.223 -16.344 -15.734 1.00 96.62 265 ALA A C 1
ATOM 1895 O O . ALA A 1 265 ? 9.913 -15.156 -15.773 1.00 96.62 265 ALA A O 1
ATOM 1896 N N . SER A 1 266 ? 9.615 -17.238 -14.954 1.00 96.69 266 SER A N 1
ATOM 1897 C CA . SER A 1 266 ? 8.549 -16.898 -14.005 1.00 96.69 266 SER A CA 1
ATOM 1898 C C . SER A 1 266 ? 9.048 -17.028 -12.570 1.00 96.69 266 SER A C 1
ATOM 1900 O O . SER A 1 266 ? 9.868 -17.898 -12.275 1.00 96.69 266 SER A O 1
ATOM 1902 N N . PHE A 1 267 ? 8.542 -16.175 -11.688 1.00 96.06 267 PHE A N 1
ATOM 1903 C CA . PHE A 1 267 ? 8.898 -16.123 -10.274 1.00 96.06 267 PHE A CA 1
ATOM 1904 C C . PHE A 1 267 ? 7.611 -16.057 -9.456 1.00 96.06 267 PHE A C 1
ATOM 1906 O O . PHE A 1 267 ? 6.769 -15.218 -9.745 1.00 96.06 267 PHE A O 1
ATOM 1913 N N . THR A 1 268 ? 7.474 -16.891 -8.429 1.00 97.69 268 THR A N 1
ATOM 1914 C CA . THR A 1 268 ? 6.366 -16.808 -7.469 1.00 97.69 268 THR A CA 1
ATOM 1915 C C . THR A 1 268 ? 6.957 -16.889 -6.077 1.00 97.69 268 THR A C 1
ATOM 1917 O O . THR A 1 268 ? 7.560 -17.898 -5.708 1.00 97.69 268 THR A O 1
ATOM 1920 N N . LEU A 1 269 ? 6.820 -15.809 -5.317 1.00 97.44 26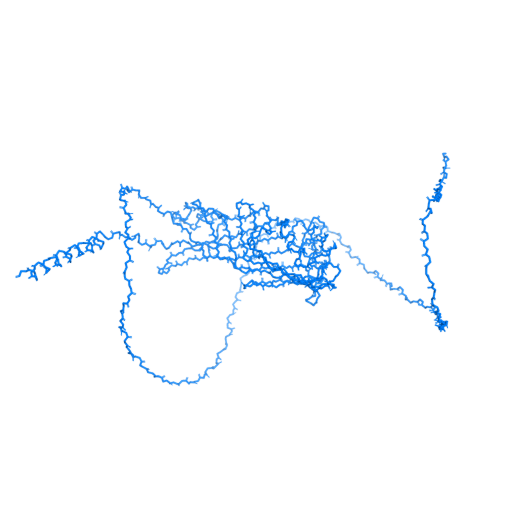9 LEU A N 1
ATOM 1921 C CA . LEU A 1 269 ? 7.366 -15.673 -3.976 1.00 97.44 269 LEU A CA 1
ATOM 1922 C C . LEU A 1 269 ? 6.250 -15.206 -3.041 1.00 97.44 269 LEU A C 1
ATOM 1924 O O . LEU A 1 269 ? 5.635 -14.165 -3.254 1.00 97.44 269 LEU A O 1
ATOM 1928 N N . VAL A 1 270 ? 5.981 -15.971 -1.990 1.00 97.25 270 VAL A N 1
ATOM 1929 C CA . VAL A 1 270 ? 4.909 -15.675 -1.029 1.00 97.25 270 VAL A CA 1
ATOM 1930 C C . VAL A 1 270 ? 5.511 -15.027 0.215 1.00 97.25 270 VAL A C 1
ATOM 1932 O O . VAL A 1 270 ? 6.577 -15.447 0.670 1.00 97.25 270 VAL A O 1
ATOM 1935 N N . GLY A 1 271 ? 4.836 -14.009 0.759 1.00 96.00 271 GLY A N 1
ATOM 1936 C CA . GLY A 1 271 ? 5.208 -13.371 2.025 1.00 96.00 271 GLY A CA 1
ATOM 1937 C C . GLY A 1 271 ? 6.602 -12.739 2.045 1.00 96.00 271 GLY A C 1
ATOM 1938 O O . GLY A 1 271 ? 7.259 -12.762 3.082 1.00 96.00 271 GLY A O 1
ATOM 1939 N N . GLN A 1 272 ? 7.070 -12.202 0.918 1.00 98.31 272 GLN A N 1
ATOM 1940 C CA . GLN A 1 272 ? 8.381 -11.561 0.828 1.00 98.31 272 GLN A CA 1
ATOM 1941 C C . GLN A 1 272 ? 8.362 -10.166 1.428 1.00 98.31 272 GLN A C 1
ATOM 1943 O O . GLN A 1 272 ? 7.393 -9.433 1.234 1.00 98.31 272 GLN A O 1
ATOM 1948 N N . ALA A 1 273 ? 9.444 -9.789 2.110 1.00 98.25 273 ALA A N 1
ATOM 1949 C CA . ALA A 1 273 ? 9.670 -8.403 2.486 1.00 98.25 273 ALA A CA 1
ATOM 1950 C C . ALA A 1 273 ? 9.819 -7.581 1.199 1.00 98.25 273 ALA A C 1
ATOM 1952 O O . ALA A 1 273 ? 10.649 -7.887 0.349 1.00 98.25 273 ALA A O 1
ATOM 1953 N N . LEU A 1 274 ? 8.952 -6.588 1.024 1.00 98.00 274 LEU A N 1
ATOM 1954 C CA . LEU A 1 274 ? 8.913 -5.752 -0.170 1.00 98.00 274 LEU A CA 1
ATOM 1955 C C . LEU A 1 274 ? 9.444 -4.360 0.149 1.00 98.00 274 LEU A C 1
ATOM 1957 O O . LEU A 1 274 ? 10.398 -3.902 -0.481 1.00 98.00 274 LEU A O 1
ATOM 1961 N N . TRP A 1 275 ? 8.860 -3.725 1.163 1.00 98.31 275 TRP A N 1
ATOM 1962 C CA . TRP A 1 275 ? 9.224 -2.381 1.595 1.00 98.31 275 TRP A CA 1
ATOM 1963 C C . TRP A 1 275 ? 9.493 -2.325 3.094 1.00 98.31 275 TRP A C 1
ATOM 1965 O O . TRP A 1 275 ? 8.952 -3.117 3.863 1.00 98.31 275 TRP A O 1
ATOM 1975 N N . THR A 1 276 ? 10.273 -1.339 3.508 1.00 98.44 276 THR A N 1
ATOM 1976 C CA . THR A 1 276 ? 10.309 -0.831 4.881 1.00 98.44 276 THR A CA 1
ATOM 1977 C C . THR A 1 276 ? 9.756 0.586 4.911 1.00 98.44 276 THR A C 1
ATOM 1979 O O . THR A 1 276 ? 9.607 1.228 3.868 1.00 98.44 276 THR A O 1
ATOM 1982 N N . PHE A 1 277 ? 9.420 1.075 6.101 1.00 98.12 277 PHE A N 1
ATOM 1983 C CA . PHE A 1 277 ? 9.004 2.461 6.292 1.00 98.12 277 PHE A CA 1
ATOM 1984 C C . PHE A 1 277 ? 9.607 3.065 7.555 1.00 98.12 277 PHE A C 1
ATOM 1986 O O . PHE A 1 277 ? 9.884 2.373 8.532 1.00 98.12 277 PHE A O 1
ATOM 1993 N N . ASP A 1 278 ? 9.765 4.385 7.561 1.00 97.56 278 ASP A N 1
ATOM 1994 C CA . ASP A 1 278 ? 10.408 5.077 8.676 1.00 97.56 278 ASP A CA 1
ATOM 1995 C C . ASP A 1 278 ? 9.387 5.483 9.755 1.00 97.56 278 ASP A C 1
ATOM 1997 O O . ASP A 1 278 ? 9.635 5.331 10.962 1.00 97.56 278 ASP A O 1
ATOM 2001 N N . ARG A 1 279 ? 8.214 5.984 9.338 1.00 96.81 279 ARG A N 1
ATOM 2002 C CA . ARG A 1 279 ? 7.243 6.634 10.233 1.00 96.81 279 ARG A CA 1
ATOM 2003 C C . ARG A 1 279 ? 5.798 6.230 9.948 1.00 96.81 279 ARG A C 1
ATOM 2005 O O . ARG A 1 279 ? 5.402 6.076 8.796 1.00 96.81 279 ARG A O 1
ATOM 2012 N N . ILE A 1 280 ? 5.022 6.150 11.029 1.00 96.69 280 ILE A N 1
ATOM 2013 C CA . ILE A 1 280 ? 3.558 6.100 11.031 1.00 96.69 280 ILE A CA 1
ATOM 2014 C C . ILE A 1 280 ? 3.062 7.348 11.772 1.00 96.69 280 ILE A C 1
ATOM 2016 O O . ILE A 1 280 ? 3.617 7.711 12.813 1.00 96.69 280 ILE A O 1
ATOM 2020 N N . SER A 1 281 ? 2.044 8.018 11.245 1.00 96.62 281 SER A N 1
ATOM 2021 C CA . SER A 1 281 ? 1.288 9.065 11.936 1.00 96.62 281 SER A CA 1
ATOM 2022 C C . SER A 1 281 ? -0.205 8.741 11.931 1.00 96.62 281 SER A C 1
ATOM 2024 O O . SER A 1 281 ? -0.680 8.005 11.070 1.00 96.62 281 SER A O 1
ATOM 2026 N N . GLY A 1 282 ? -0.939 9.312 12.888 1.00 95.69 282 GLY A N 1
ATOM 2027 C CA . GLY A 1 282 ? -2.351 9.005 13.122 1.00 95.69 282 GLY A CA 1
ATOM 2028 C C . GLY A 1 282 ? -2.564 8.064 14.315 1.00 95.69 282 GLY A C 1
ATOM 2029 O O . 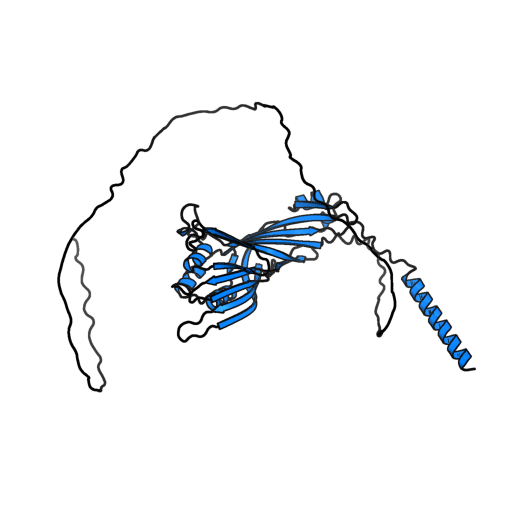GLY A 1 282 ? -1.592 7.621 14.933 1.00 95.69 282 GLY A O 1
ATOM 2030 N N . PRO A 1 283 ? -3.827 7.808 14.692 1.00 94.50 283 PRO A N 1
ATOM 2031 C CA . PRO A 1 283 ? -4.157 6.939 15.814 1.00 94.50 283 PRO A CA 1
ATOM 2032 C C . PRO A 1 283 ? -3.928 5.459 15.466 1.00 94.50 283 PRO A C 1
ATOM 2034 O O . PRO A 1 283 ? -4.640 4.873 14.646 1.00 94.50 283 PRO A O 1
ATOM 2037 N N . THR A 1 284 ? -2.960 4.849 16.150 1.00 93.19 284 THR A N 1
ATOM 2038 C CA . THR A 1 284 ? -2.601 3.422 16.035 1.00 93.19 284 THR A CA 1
ATOM 2039 C C . THR A 1 284 ? -2.918 2.610 17.289 1.00 93.19 284 THR A C 1
ATOM 2041 O O . THR A 1 284 ? -2.712 1.399 17.301 1.00 93.19 284 THR A O 1
ATOM 2044 N N . VAL A 1 285 ? -3.416 3.255 18.345 1.00 93.56 285 VAL A N 1
ATOM 2045 C CA . VAL A 1 285 ? -3.766 2.608 19.612 1.00 93.56 285 VAL A CA 1
ATOM 2046 C C . VAL A 1 285 ? -5.226 2.876 19.898 1.00 93.56 285 VAL A C 1
ATOM 2048 O O . VAL A 1 285 ? -5.649 4.027 19.967 1.00 93.56 285 VAL A O 1
ATOM 2051 N N . LEU A 1 286 ? -5.990 1.806 20.051 1.00 91.50 286 LEU A N 1
ATOM 2052 C CA . LEU A 1 286 ? -7.391 1.839 20.408 1.00 91.50 286 LEU A CA 1
ATOM 2053 C C . LEU A 1 286 ? -7.513 1.729 21.938 1.00 91.50 286 LEU A C 1
ATOM 2055 O O . LEU A 1 286 ? -7.433 0.620 22.460 1.00 91.50 286 LEU A O 1
ATOM 2059 N N . PRO A 1 287 ? -7.678 2.836 22.686 1.00 91.00 287 PRO A N 1
ATOM 2060 C CA . PRO A 1 287 ? -7.536 2.805 24.135 1.00 91.00 287 PRO A CA 1
ATOM 2061 C C . PRO A 1 287 ? -8.727 2.069 24.768 1.00 91.00 287 PRO A C 1
ATOM 2063 O O . PRO A 1 287 ? -9.851 2.580 24.692 1.00 91.00 287 PRO A O 1
ATOM 2066 N N . PRO A 1 288 ? -8.529 0.929 25.462 1.00 88.12 288 PRO A N 1
ATOM 2067 C CA . PRO A 1 288 ? -9.643 0.183 26.053 1.00 88.12 288 PRO A CA 1
ATOM 2068 C C . PRO A 1 288 ? -10.438 1.018 27.068 1.00 88.12 288 PRO A C 1
ATOM 2070 O O . PRO A 1 288 ? -11.664 0.940 27.134 1.00 88.12 288 PRO A O 1
ATOM 2073 N N . ALA A 1 289 ? -9.747 1.893 27.807 1.00 88.56 289 ALA A N 1
ATOM 2074 C CA . ALA A 1 289 ? -10.369 2.819 28.750 1.00 88.56 289 ALA A CA 1
ATOM 2075 C C . ALA A 1 289 ? -11.269 3.865 28.066 1.00 88.56 289 ALA A C 1
A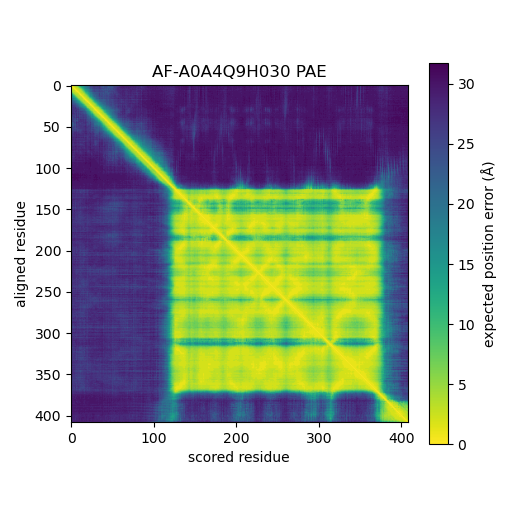TOM 2077 O O . ALA A 1 289 ? -12.292 4.243 28.629 1.00 88.56 289 ALA A O 1
ATOM 2078 N N . ALA A 1 290 ? -10.924 4.312 26.852 1.00 90.19 290 ALA A N 1
ATOM 2079 C CA . ALA A 1 290 ? -11.744 5.262 26.100 1.00 90.19 290 ALA A CA 1
ATOM 2080 C C . ALA A 1 290 ? -13.023 4.602 25.566 1.00 90.19 290 ALA A C 1
ATOM 2082 O O . ALA A 1 290 ? -14.084 5.219 25.577 1.00 90.19 290 ALA A O 1
ATOM 2083 N N . LEU A 1 291 ? -12.949 3.327 25.173 1.00 87.69 291 LEU A N 1
ATOM 2084 C CA . LEU A 1 291 ? -14.122 2.556 24.749 1.00 87.69 291 LEU A CA 1
ATOM 2085 C C . LEU A 1 291 ? -15.102 2.299 25.902 1.00 87.69 291 LEU A C 1
ATOM 2087 O O . LEU A 1 291 ? -16.309 2.263 25.675 1.00 87.69 291 LEU A O 1
ATOM 2091 N N . GLY A 1 292 ? -14.587 2.126 27.124 1.00 85.12 292 GLY A N 1
ATOM 2092 C CA . GLY A 1 292 ? -15.383 1.936 28.342 1.00 85.12 292 GLY A CA 1
ATOM 2093 C C . GLY A 1 292 ? -15.799 3.227 29.058 1.00 85.12 292 GLY A C 1
ATOM 2094 O O . GLY A 1 292 ? -16.439 3.151 30.105 1.00 85.12 292 GLY A O 1
ATOM 2095 N N . ALA A 1 293 ? -15.427 4.403 28.545 1.00 87.12 293 ALA A N 1
ATOM 2096 C CA . ALA A 1 293 ? -15.760 5.677 29.174 1.00 87.12 293 ALA A CA 1
ATOM 2097 C C . ALA A 1 293 ? -17.272 5.961 29.111 1.00 87.12 293 ALA A C 1
ATOM 2099 O O . ALA A 1 293 ? -17.952 5.561 28.165 1.00 87.12 293 ALA A O 1
ATOM 2100 N N . ALA A 1 294 ? -17.785 6.717 30.091 1.00 86.69 294 ALA A N 1
ATOM 2101 C CA . ALA A 1 294 ? -19.194 7.129 30.125 1.00 86.69 294 ALA A CA 1
ATOM 2102 C C . ALA A 1 294 ? -19.608 7.895 28.853 1.00 86.69 294 ALA A C 1
ATOM 2104 O O . ALA A 1 294 ? -20.722 7.730 28.363 1.00 86.69 294 ALA A O 1
ATOM 2105 N N . ASP A 1 295 ? -18.680 8.682 28.300 1.00 89.06 295 ASP A N 1
ATOM 2106 C CA . ASP A 1 295 ? -18.774 9.279 26.971 1.00 89.06 295 ASP A CA 1
ATOM 2107 C C . ASP A 1 295 ? -17.625 8.758 26.093 1.00 89.06 295 ASP A C 1
ATOM 2109 O O . ASP A 1 295 ? -16.571 9.386 25.943 1.00 89.06 295 ASP A O 1
ATOM 2113 N N . SER A 1 296 ? -17.812 7.555 25.547 1.00 88.25 296 SER A N 1
ATOM 2114 C CA . SER A 1 296 ? -16.823 6.911 24.676 1.00 88.25 296 SER A CA 1
ATOM 2115 C C . SER A 1 296 ? -16.585 7.685 23.379 1.00 88.25 296 SER A C 1
ATOM 2117 O O . SER A 1 296 ? -15.475 7.667 22.854 1.00 88.25 296 SER A O 1
ATOM 2119 N N . VAL A 1 297 ? -17.572 8.443 22.893 1.00 89.88 297 VAL A N 1
ATOM 2120 C CA . VAL A 1 297 ? -17.429 9.297 21.705 1.00 89.88 297 VAL A CA 1
ATOM 2121 C C . VAL A 1 297 ? -16.436 10.423 21.973 1.00 89.88 297 VAL A C 1
ATOM 2123 O O . VAL A 1 297 ? -15.492 10.599 21.196 1.00 89.88 297 VAL A O 1
ATOM 2126 N N . ALA A 1 298 ? -16.599 11.155 23.078 1.00 93.00 298 ALA A N 1
ATOM 2127 C CA . ALA A 1 298 ? -15.669 12.215 23.455 1.00 93.00 298 ALA A CA 1
ATOM 2128 C C . ALA A 1 298 ? -14.264 11.662 23.740 1.00 93.00 298 ALA A C 1
ATOM 2130 O O . ALA A 1 298 ? -13.277 12.209 23.246 1.00 93.00 298 ALA A O 1
ATOM 2131 N N . ALA A 1 299 ? -14.166 10.546 24.472 1.00 92.38 299 ALA A N 1
ATOM 2132 C CA . ALA A 1 299 ? -12.884 9.927 24.810 1.00 92.38 299 ALA A CA 1
ATOM 2133 C C . ALA A 1 299 ? -12.126 9.414 23.571 1.00 92.38 299 ALA A C 1
ATOM 2135 O O . ALA A 1 299 ? -10.924 9.646 23.438 1.00 92.38 299 ALA A O 1
ATOM 2136 N N . MET A 1 300 ? -12.819 8.770 22.628 1.00 93.81 300 MET A N 1
ATOM 2137 C CA . MET A 1 300 ? -12.219 8.301 21.374 1.00 93.81 300 MET A CA 1
ATOM 2138 C C . MET A 1 300 ? -11.835 9.460 20.449 1.00 93.81 300 MET A C 1
ATOM 2140 O O . MET A 1 300 ? -10.789 9.406 19.802 1.00 93.81 300 MET A O 1
ATOM 2144 N N . THR A 1 301 ? -12.630 10.533 20.427 1.00 94.62 301 THR A N 1
ATOM 2145 C CA . THR A 1 301 ? -12.287 11.756 19.684 1.00 94.62 301 THR A CA 1
ATOM 2146 C C . THR A 1 301 ? -11.026 12.408 20.249 1.00 94.62 301 THR A C 1
ATOM 2148 O O . THR A 1 301 ? -10.136 12.789 19.490 1.00 94.62 301 THR A O 1
ATOM 2151 N N . ALA A 1 302 ? -10.890 12.462 21.578 1.00 94.88 302 ALA A N 1
ATOM 2152 C CA . ALA A 1 302 ? -9.674 12.934 22.241 1.00 94.88 302 ALA A CA 1
ATOM 2153 C C . ALA A 1 302 ? -8.451 12.042 21.947 1.00 94.88 302 ALA A C 1
ATOM 2155 O O . ALA A 1 302 ? -7.332 12.543 21.876 1.00 94.88 302 ALA A O 1
ATOM 2156 N N . ALA A 1 303 ? -8.663 10.743 21.710 1.00 93.88 303 ALA A N 1
ATOM 2157 C CA . ALA A 1 303 ? -7.632 9.809 21.253 1.00 93.88 303 ALA A CA 1
ATOM 2158 C C . ALA A 1 303 ? -7.312 9.918 19.743 1.00 93.88 303 ALA A C 1
ATOM 2160 O O . ALA A 1 303 ? -6.498 9.151 19.231 1.00 93.88 303 ALA A O 1
ATOM 2161 N N . GLY A 1 304 ? -7.931 10.858 19.018 1.00 95.31 304 GLY A N 1
ATOM 2162 C CA . GLY A 1 304 ? -7.661 11.134 17.603 1.00 95.31 304 GLY A CA 1
ATOM 2163 C C . GLY A 1 304 ? -8.510 10.335 16.610 1.00 95.31 304 GLY A C 1
ATOM 2164 O O . GLY A 1 304 ? -8.284 10.437 15.404 1.00 95.31 304 GLY A O 1
ATOM 2165 N N . PHE A 1 305 ? -9.485 9.554 17.080 1.00 96.00 305 PHE A N 1
ATOM 2166 C CA . PHE A 1 305 ? -10.424 8.844 16.212 1.00 96.00 305 PHE A CA 1
ATOM 2167 C C . PHE A 1 305 ? -11.565 9.760 15.772 1.00 96.00 305 PHE A C 1
ATOM 2169 O O . PHE A 1 305 ? -11.948 10.699 16.461 1.00 96.00 305 PHE A O 1
ATOM 2176 N N . THR A 1 306 ? -12.159 9.448 14.626 1.00 95.88 306 THR A N 1
ATOM 2177 C CA . THR A 1 306 ? -13.369 10.124 14.142 1.00 95.88 306 THR A CA 1
ATOM 2178 C C . THR A 1 306 ? -14.572 9.200 14.284 1.00 95.88 306 THR A C 1
ATOM 2180 O O . THR A 1 306 ? -14.478 8.011 13.983 1.00 95.88 306 THR A O 1
ATOM 2183 N N . VAL A 1 307 ? -15.709 9.717 14.753 1.00 91.06 307 VAL A N 1
ATOM 2184 C CA . VAL A 1 307 ? -16.958 8.945 14.820 1.00 91.06 307 VAL A CA 1
ATOM 2185 C C . VAL A 1 307 ? -17.696 9.098 13.502 1.00 91.06 307 VAL A C 1
ATOM 2187 O O . VAL A 1 307 ? -18.172 10.181 13.176 1.00 91.06 307 VAL A O 1
ATOM 2190 N N . THR A 1 308 ? -17.774 8.020 12.726 1.00 83.19 308 THR A N 1
ATOM 2191 C CA . THR A 1 308 ? -18.384 8.057 11.390 1.00 83.19 308 THR A CA 1
ATOM 2192 C C . THR A 1 308 ? -19.853 7.679 11.409 1.00 83.19 308 THR A C 1
ATOM 2194 O O . THR A 1 308 ? -20.627 8.221 10.620 1.00 83.19 308 THR A O 1
ATOM 2197 N N . LYS A 1 309 ? -20.256 6.744 12.276 1.00 80.69 309 LYS A N 1
ATOM 2198 C CA . LYS A 1 309 ? -21.641 6.267 12.354 1.00 80.69 309 LYS A CA 1
ATOM 2199 C C . LYS A 1 309 ? -22.005 5.859 13.771 1.00 80.69 309 LYS A C 1
ATOM 2201 O O . LYS A 1 309 ? -21.232 5.187 14.451 1.00 80.69 309 LYS A O 1
ATOM 2206 N N . ARG A 1 310 ? -23.221 6.219 14.170 1.00 82.50 310 ARG A N 1
ATOM 2207 C CA . ARG A 1 310 ? -23.911 5.654 15.323 1.00 82.50 310 ARG A CA 1
ATOM 2208 C C . ARG A 1 310 ? -25.111 4.887 14.795 1.00 82.50 310 ARG A C 1
ATOM 2210 O O . ARG A 1 310 ? -25.918 5.437 14.050 1.00 82.50 310 ARG A O 1
ATOM 2217 N N . PHE A 1 311 ? -25.174 3.610 15.125 1.00 81.00 311 PHE A N 1
ATOM 2218 C CA . PHE A 1 311 ? -26.311 2.766 14.811 1.00 81.00 311 PHE A CA 1
ATOM 2219 C C . PHE A 1 311 ? -27.105 2.608 16.099 1.00 81.00 311 PHE A C 1
ATOM 2221 O O . PHE A 1 311 ? -26.561 2.109 17.075 1.00 81.00 311 PHE A O 1
ATOM 2228 N N . ASP A 1 312 ? -28.363 3.044 16.104 1.00 81.12 312 ASP A N 1
ATOM 2229 C CA . ASP A 1 312 ? -29.260 2.966 17.269 1.00 81.12 312 ASP A CA 1
ATOM 2230 C C . ASP A 1 312 ? -30.348 1.879 17.081 1.00 81.12 312 ASP A C 1
ATOM 2232 O O . ASP A 1 312 ? -31.409 1.924 17.696 1.00 81.12 312 ASP A O 1
ATOM 2236 N N . GLY A 1 313 ? -30.108 0.919 16.176 1.00 78.69 313 GLY A N 1
ATOM 2237 C CA . GLY A 1 313 ? -31.028 -0.181 15.857 1.00 78.69 313 GLY A CA 1
ATOM 2238 C C . GLY A 1 313 ? -30.910 -1.385 16.798 1.00 78.69 313 GLY A C 1
ATOM 2239 O O . GLY A 1 313 ? -30.433 -1.268 17.920 1.00 78.69 313 GLY A O 1
ATOM 2240 N N . VAL A 1 314 ? -31.323 -2.563 16.310 1.00 74.12 314 VAL A N 1
ATOM 2241 C CA . VAL A 1 314 ? -31.306 -3.840 17.061 1.00 74.12 314 VAL A CA 1
ATOM 2242 C C . VAL A 1 314 ? -29.904 -4.195 17.584 1.00 74.12 314 VAL A C 1
ATOM 2244 O O . VAL A 1 314 ? -29.791 -4.758 18.667 1.00 74.12 314 VAL A O 1
ATOM 2247 N N . ASP A 1 315 ? -28.854 -3.777 16.871 1.00 74.94 315 ASP A N 1
ATOM 2248 C CA . ASP A 1 315 ? -27.455 -3.908 17.287 1.00 74.94 315 ASP A CA 1
ATOM 2249 C C . ASP A 1 315 ? -26.817 -2.523 17.441 1.00 74.94 315 ASP A C 1
ATOM 2251 O O . ASP A 1 315 ? -26.153 -2.038 16.510 1.00 74.94 315 ASP A O 1
ATOM 2255 N N . PRO A 1 316 ? -27.029 -1.840 18.581 1.00 81.50 316 PRO A N 1
ATOM 2256 C CA . PRO A 1 316 ? -26.524 -0.497 18.744 1.00 81.50 316 PRO A CA 1
ATOM 2257 C C . PRO A 1 316 ? -24.998 -0.522 18.845 1.00 81.50 316 PRO A C 1
ATOM 2259 O O . PRO A 1 316 ? -24.432 -1.107 19.772 1.00 81.50 316 PRO A O 1
ATOM 2262 N N . HIS A 1 317 ? -24.325 0.103 17.882 1.00 87.06 317 HIS A N 1
ATOM 2263 C CA . HIS A 1 317 ? -22.868 0.175 17.833 1.00 87.06 317 HIS A CA 1
ATOM 2264 C C . HIS A 1 317 ? -22.390 1.525 17.307 1.00 87.06 317 HIS A C 1
ATOM 2266 O O . HIS A 1 317 ? -23.071 2.204 16.533 1.00 87.06 317 HIS A O 1
ATOM 2272 N N . VAL A 1 318 ? -21.186 1.907 17.727 1.00 89.94 318 VAL A N 1
ATOM 2273 C CA . VAL A 1 318 ? -20.496 3.102 17.243 1.00 89.94 318 VAL A CA 1
ATOM 2274 C C . VAL A 1 318 ? -19.330 2.662 16.371 1.00 89.94 318 VAL A C 1
ATOM 2276 O O . VAL A 1 318 ? -18.574 1.758 16.739 1.00 89.94 318 VAL A O 1
ATOM 2279 N N . GLN A 1 319 ? -19.200 3.291 15.206 1.00 92.38 319 GLN A N 1
ATOM 2280 C CA . GLN A 1 319 ? -18.068 3.103 14.313 1.00 92.38 319 GLN A CA 1
ATOM 2281 C C . GLN A 1 319 ? -17.052 4.231 14.514 1.00 92.38 319 GLN A C 1
ATOM 2283 O O . GLN A 1 319 ? -17.367 5.411 14.331 1.00 92.38 319 GLN A O 1
ATOM 2288 N N . TYR A 1 320 ? -15.828 3.838 14.851 1.00 94.62 320 TYR A N 1
ATOM 2289 C CA . TYR A 1 320 ? -14.667 4.705 14.983 1.00 94.62 320 TYR A CA 1
ATOM 2290 C C . TYR A 1 320 ? -13.742 4.518 13.788 1.00 94.62 320 TYR A C 1
ATOM 2292 O O . TYR A 1 320 ? -13.452 3.394 13.381 1.00 94.62 320 TYR A O 1
ATOM 2300 N N . THR A 1 321 ? -13.248 5.621 13.247 1.00 96.00 321 THR A N 1
ATOM 2301 C CA . THR A 1 321 ? -12.379 5.639 12.078 1.00 96.00 321 THR A CA 1
ATOM 2302 C C . THR A 1 321 ? -11.032 6.259 12.435 1.00 96.00 321 THR A C 1
ATOM 2304 O O . THR A 1 321 ? -10.965 7.382 12.941 1.00 96.00 321 THR A O 1
ATOM 2307 N N . ALA A 1 322 ? -9.963 5.519 12.147 1.00 96.38 322 ALA A N 1
ATOM 2308 C CA . ALA A 1 322 ? -8.574 5.926 12.296 1.00 96.38 322 ALA A CA 1
ATOM 2309 C C . ALA A 1 322 ? -7.953 6.199 10.924 1.00 96.38 322 ALA A C 1
ATOM 2311 O O . ALA A 1 322 ? -7.861 5.294 10.092 1.00 96.38 322 ALA A O 1
ATOM 2312 N N . ASN A 1 323 ? -7.498 7.432 10.706 1.00 97.00 323 ASN A N 1
ATOM 2313 C CA . ASN A 1 323 ? -6.765 7.812 9.502 1.00 97.00 323 ASN A CA 1
ATOM 2314 C C . ASN A 1 323 ? -5.271 7.823 9.809 1.00 97.00 323 ASN A C 1
ATOM 2316 O O . ASN A 1 323 ? -4.812 8.603 10.640 1.00 97.00 323 ASN A O 1
ATOM 2320 N N . ASN A 1 324 ? -4.537 6.941 9.145 1.00 96.62 324 ASN A N 1
ATOM 2321 C CA . ASN A 1 324 ? -3.119 6.718 9.359 1.00 96.62 324 ASN A CA 1
ATOM 2322 C C . ASN A 1 324 ? -2.337 7.033 8.091 1.00 96.62 324 ASN A C 1
ATOM 2324 O O . ASN A 1 324 ? -2.792 6.734 6.986 1.00 96.62 324 ASN A O 1
ATOM 2328 N N . THR A 1 325 ? -1.132 7.561 8.260 1.00 97.56 325 THR A N 1
ATOM 2329 C CA . THR A 1 325 ? -0.201 7.803 7.162 1.00 97.56 325 THR A CA 1
ATOM 2330 C C . THR A 1 325 ? 1.120 7.103 7.449 1.00 97.56 325 THR A C 1
ATOM 2332 O O . THR A 1 325 ? 1.727 7.307 8.498 1.00 97.56 325 THR A O 1
ATOM 2335 N N . ILE A 1 326 ? 1.566 6.275 6.509 1.00 97.38 326 ILE A N 1
ATOM 2336 C CA . ILE A 1 326 ? 2.878 5.626 6.512 1.00 97.38 326 ILE A CA 1
ATOM 2337 C C . ILE A 1 326 ? 3.749 6.330 5.476 1.00 97.38 326 ILE A C 1
ATOM 2339 O O . ILE A 1 326 ? 3.349 6.461 4.318 1.00 97.38 326 ILE A O 1
ATOM 2343 N N . SER A 1 327 ? 4.935 6.768 5.889 1.00 96.88 327 SER A N 1
ATOM 2344 C CA . SER A 1 327 ? 5.853 7.560 5.063 1.00 96.88 327 SER A CA 1
ATOM 2345 C C . SER A 1 327 ? 7.298 7.075 5.163 1.00 96.88 327 SER A C 1
ATOM 2347 O O . SER A 1 327 ? 7.674 6.414 6.138 1.00 96.88 327 SER A O 1
ATOM 2349 N N . GLY A 1 328 ? 8.120 7.484 4.194 1.00 95.31 328 GLY A N 1
ATOM 2350 C CA . GLY A 1 328 ? 9.518 7.071 4.088 1.00 95.31 328 GLY A CA 1
ATOM 2351 C C . GLY A 1 328 ? 9.625 5.637 3.586 1.00 95.31 328 GLY A C 1
ATOM 2352 O O . GLY A 1 328 ? 10.328 4.830 4.193 1.00 95.31 328 GLY A O 1
ATOM 2353 N N . LEU A 1 329 ? 8.860 5.301 2.542 1.00 96.94 329 LEU A N 1
ATOM 2354 C CA . LEU A 1 329 ? 8.843 3.954 1.985 1.00 96.94 329 LEU A CA 1
ATOM 2355 C C . LEU A 1 329 ? 10.139 3.686 1.231 1.00 96.94 329 LEU A C 1
ATOM 2357 O O . LEU A 1 329 ? 10.508 4.436 0.331 1.00 96.94 329 LEU A O 1
ATOM 2361 N N . LYS A 1 330 ? 10.798 2.576 1.552 1.00 96.44 330 LYS A N 1
ATOM 2362 C CA . LYS A 1 330 ? 12.035 2.140 0.894 1.00 96.44 330 LYS A CA 1
ATOM 2363 C C . LYS A 1 330 ? 11.896 0.703 0.443 1.00 96.44 330 LYS A C 1
ATOM 2365 O O . LYS A 1 330 ? 11.348 -0.124 1.166 1.00 96.44 330 LYS A O 1
ATOM 2370 N N . VAL A 1 331 ? 12.392 0.391 -0.748 1.00 97.31 331 VAL A N 1
ATOM 2371 C CA . VAL A 1 331 ? 12.459 -0.995 -1.216 1.00 97.31 331 VAL A CA 1
ATOM 2372 C C . VAL A 1 331 ? 13.533 -1.764 -0.458 1.00 97.31 331 VAL A C 1
ATOM 2374 O O . VAL A 1 331 ? 14.629 -1.266 -0.210 1.00 97.31 331 VAL A O 1
ATOM 2377 N N . THR A 1 332 ? 13.189 -2.982 -0.066 1.00 98.31 332 THR A N 1
ATOM 2378 C CA . THR A 1 332 ? 14.138 -3.944 0.500 1.00 98.31 332 THR A CA 1
ATOM 2379 C C . THR A 1 332 ? 15.040 -4.513 -0.601 1.00 98.31 332 THR A C 1
ATOM 2381 O O . THR A 1 332 ? 14.665 -4.464 -1.778 1.00 98.31 332 THR A O 1
ATOM 2384 N N . PRO A 1 333 ? 16.209 -5.086 -0.268 1.00 97.81 333 PRO A N 1
ATOM 2385 C CA . PRO A 1 333 ? 17.029 -5.802 -1.245 1.00 97.81 333 PRO A CA 1
ATOM 2386 C C . PRO A 1 333 ? 16.255 -6.908 -1.981 1.00 97.81 333 PRO A C 1
ATOM 2388 O O . PRO A 1 333 ? 16.347 -7.019 -3.202 1.00 97.81 333 PRO A O 1
ATOM 2391 N N . GLU A 1 334 ? 15.430 -7.672 -1.264 1.00 97.56 334 GLU A N 1
ATOM 2392 C CA . GLU A 1 334 ? 14.614 -8.759 -1.809 1.00 97.56 334 GLU A CA 1
ATOM 2393 C C . GLU A 1 334 ? 13.544 -8.229 -2.773 1.00 97.56 334 GLU A C 1
ATOM 2395 O O . GLU A 1 334 ? 13.392 -8.733 -3.890 1.00 97.56 334 GLU A O 1
ATOM 2400 N N . GLY A 1 335 ? 12.838 -7.166 -2.376 1.00 97.88 335 GLY A N 1
ATOM 2401 C CA . GLY A 1 335 ? 11.876 -6.477 -3.232 1.00 97.88 335 GLY A CA 1
ATOM 2402 C C . GLY A 1 335 ? 12.525 -5.883 -4.486 1.00 97.88 335 GLY A C 1
ATOM 2403 O O . GLY A 1 335 ? 11.983 -6.004 -5.588 1.00 97.88 335 GLY A O 1
ATOM 2404 N N . PHE A 1 336 ? 13.711 -5.287 -4.346 1.00 98.00 336 PHE A N 1
ATOM 2405 C CA . PHE A 1 336 ? 14.467 -4.727 -5.465 1.00 98.00 336 PHE A CA 1
ATOM 2406 C C . PHE A 1 336 ? 14.875 -5.817 -6.456 1.00 98.00 336 PHE A C 1
ATOM 2408 O O . PHE A 1 336 ? 14.659 -5.678 -7.662 1.00 98.00 336 PHE A O 1
ATOM 2415 N N . ASP A 1 337 ? 15.413 -6.931 -5.959 1.00 98.00 337 ASP A N 1
ATOM 2416 C CA . ASP A 1 337 ? 15.801 -8.067 -6.787 1.00 98.00 337 ASP A CA 1
ATOM 2417 C C . ASP A 1 337 ? 14.605 -8.695 -7.503 1.00 98.00 337 ASP A C 1
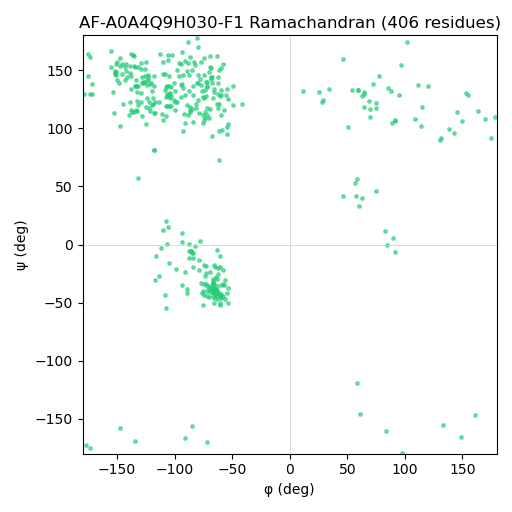ATOM 2419 O O . ASP A 1 337 ? 14.723 -9.083 -8.671 1.00 98.00 337 ASP A O 1
ATOM 2423 N N . PHE A 1 338 ? 13.437 -8.735 -6.861 1.00 98.25 338 PHE A N 1
ATOM 2424 C CA . PHE A 1 338 ? 12.204 -9.149 -7.516 1.00 98.25 338 PHE A CA 1
ATOM 2425 C C . PHE A 1 338 ? 11.850 -8.240 -8.702 1.00 98.25 338 PHE A C 1
ATOM 2427 O O . PHE A 1 338 ? 11.630 -8.756 -9.801 1.00 98.25 338 PHE A O 1
ATOM 2434 N N . PHE A 1 339 ? 11.839 -6.911 -8.539 1.00 97.69 339 PHE A N 1
ATOM 2435 C CA . PHE A 1 339 ? 11.544 -5.992 -9.649 1.00 97.69 339 PHE A CA 1
ATOM 2436 C C . PHE A 1 339 ? 12.601 -6.059 -10.753 1.00 97.69 339 PHE A C 1
ATOM 2438 O O . PHE A 1 339 ? 12.252 -6.141 -11.935 1.00 97.69 339 PHE A O 1
ATOM 2445 N N . LYS A 1 340 ? 13.884 -6.113 -10.371 1.00 96.88 340 LYS A N 1
ATOM 2446 C CA . LYS A 1 340 ? 15.019 -6.294 -11.284 1.00 96.88 340 LYS A CA 1
ATOM 2447 C C . LYS A 1 340 ? 14.830 -7.518 -12.165 1.00 96.88 340 LYS A C 1
ATOM 2449 O O . LYS A 1 340 ? 14.964 -7.425 -13.384 1.00 96.88 340 LYS A O 1
ATOM 2454 N N . ASN A 1 341 ? 14.512 -8.657 -11.560 1.00 96.94 341 ASN A N 1
ATOM 2455 C CA . ASN A 1 341 ? 14.383 -9.917 -12.277 1.00 96.94 341 ASN A CA 1
ATOM 2456 C C . ASN A 1 341 ? 13.086 -9.998 -13.082 1.00 96.94 341 ASN A C 1
ATOM 2458 O O . ASN A 1 341 ? 13.132 -10.467 -14.214 1.00 96.94 341 ASN A O 1
ATOM 2462 N N . SER A 1 342 ? 11.968 -9.517 -12.541 1.00 97.69 342 SER A N 1
ATOM 2463 C CA . SER A 1 342 ? 10.640 -9.650 -13.154 1.00 97.69 342 SER A CA 1
ATOM 2464 C C . SER A 1 342 ? 10.439 -8.716 -14.344 1.00 97.69 342 SER A C 1
ATOM 2466 O O . SER A 1 342 ? 9.959 -9.146 -15.384 1.00 97.69 342 SER A O 1
ATOM 2468 N N . LEU A 1 343 ? 10.862 -7.453 -14.242 1.00 97.00 343 LEU A N 1
ATOM 2469 C CA . LEU A 1 343 ? 10.831 -6.511 -15.373 1.00 97.00 343 LEU A CA 1
ATOM 2470 C C . LEU A 1 343 ? 12.067 -6.652 -16.274 1.00 97.00 343 LEU A C 1
ATOM 2472 O O . LEU A 1 343 ? 12.121 -6.094 -17.371 1.00 97.00 343 LEU A O 1
ATOM 2476 N N . GLY A 1 344 ? 13.071 -7.391 -15.792 1.00 95.88 344 GLY A N 1
ATOM 2477 C CA . GLY A 1 344 ? 14.350 -7.584 -16.451 1.00 95.88 344 GLY A CA 1
ATOM 2478 C C . GLY A 1 344 ? 15.057 -6.253 -16.697 1.00 95.88 344 GLY A C 1
ATOM 2479 O O . GLY A 1 344 ? 15.366 -5.918 -17.844 1.00 95.88 344 GLY A O 1
ATOM 2480 N N . LEU A 1 345 ? 15.263 -5.494 -15.619 1.00 96.25 345 LEU A N 1
ATOM 2481 C CA . LEU A 1 345 ? 15.899 -4.178 -15.648 1.00 96.25 345 LEU A CA 1
ATOM 2482 C C . LEU A 1 345 ? 17.325 -4.280 -16.208 1.00 96.25 345 LEU A C 1
ATOM 2484 O O . LEU A 1 345 ? 18.106 -5.147 -15.810 1.00 96.25 345 LEU A O 1
ATOM 2488 N N . THR A 1 346 ? 17.665 -3.388 -17.137 1.00 96.12 346 THR A N 1
ATOM 2489 C CA . THR A 1 346 ? 19.043 -3.204 -17.613 1.00 96.12 346 THR A CA 1
ATOM 2490 C C . THR A 1 346 ? 19.817 -2.335 -16.621 1.00 96.12 346 THR A C 1
ATOM 2492 O O . THR A 1 346 ? 19.246 -1.830 -15.656 1.00 96.12 346 THR A O 1
ATOM 2495 N N . ASN A 1 347 ? 21.110 -2.097 -16.859 1.00 95.94 347 ASN A N 1
ATOM 2496 C CA . ASN A 1 347 ? 21.898 -1.195 -16.010 1.00 95.94 347 ASN A CA 1
ATOM 2497 C C . ASN A 1 347 ? 21.247 0.191 -15.872 1.00 95.94 347 ASN A C 1
ATOM 2499 O O . ASN A 1 347 ? 21.246 0.746 -14.781 1.00 95.94 347 ASN A O 1
ATOM 2503 N N . ALA A 1 348 ? 20.631 0.712 -16.940 1.00 94.25 348 ALA A N 1
ATOM 2504 C CA . ALA A 1 348 ? 19.925 1.991 -16.895 1.00 94.25 348 ALA A CA 1
ATOM 2505 C C . ALA A 1 348 ? 18.678 1.934 -15.994 1.00 94.25 348 ALA A C 1
ATOM 2507 O O . ALA A 1 348 ? 18.478 2.825 -15.173 1.00 94.25 348 ALA A O 1
ATOM 2508 N N . GLY A 1 349 ? 17.870 0.871 -16.097 1.00 94.25 349 GLY A N 1
ATOM 2509 C CA . GLY A 1 349 ? 16.705 0.678 -15.226 1.00 94.25 349 GLY A CA 1
ATOM 2510 C C . GLY A 1 349 ? 17.084 0.445 -13.760 1.00 94.25 349 GLY A C 1
ATOM 2511 O O . GLY A 1 349 ? 16.431 0.972 -12.864 1.00 94.25 349 GLY A O 1
ATOM 2512 N N . ILE A 1 350 ? 18.173 -0.291 -13.513 1.00 96.38 350 ILE A N 1
ATOM 2513 C CA . ILE A 1 350 ? 18.739 -0.495 -12.172 1.00 96.38 350 ILE A CA 1
ATOM 2514 C C . ILE A 1 350 ? 19.151 0.854 -11.582 1.00 96.38 350 ILE A C 1
ATOM 2516 O O . ILE A 1 350 ? 18.700 1.180 -10.491 1.00 96.38 350 ILE A O 1
ATOM 2520 N N . SER A 1 351 ? 19.936 1.655 -12.311 1.00 94.62 351 SER A N 1
ATOM 2521 C CA . SER A 1 351 ? 20.366 2.980 -11.852 1.00 94.62 351 SER A CA 1
ATOM 2522 C C . SER A 1 351 ? 19.187 3.898 -11.534 1.00 94.62 351 SER A C 1
ATOM 2524 O O . SER A 1 351 ? 19.185 4.528 -10.476 1.00 94.62 351 SER A O 1
ATOM 2526 N N . ALA A 1 352 ? 18.168 3.927 -12.399 1.00 92.62 352 ALA A N 1
ATOM 2527 C CA . ALA A 1 352 ? 16.963 4.722 -12.177 1.00 92.62 352 ALA A CA 1
ATOM 2528 C C . ALA A 1 352 ? 16.238 4.311 -10.885 1.00 92.62 352 ALA A C 1
ATOM 2530 O O . ALA A 1 352 ? 15.900 5.166 -10.075 1.00 92.62 352 ALA A O 1
ATOM 2531 N N . LEU A 1 353 ? 16.054 3.008 -10.647 1.00 93.88 353 LEU A N 1
ATOM 2532 C CA . LEU A 1 353 ? 15.352 2.525 -9.458 1.00 93.88 353 LEU A CA 1
ATOM 2533 C C . LEU A 1 353 ? 16.183 2.680 -8.170 1.00 93.88 353 LEU A C 1
ATOM 2535 O O . LEU A 1 353 ? 15.624 2.962 -7.115 1.00 93.88 353 LEU A O 1
ATOM 2539 N N . THR A 1 354 ? 17.513 2.545 -8.239 1.00 94.12 354 THR A N 1
ATOM 2540 C CA . THR A 1 354 ? 18.399 2.771 -7.079 1.00 94.12 354 THR A CA 1
ATOM 2541 C C . THR A 1 354 ? 18.487 4.234 -6.654 1.00 94.12 354 THR A C 1
ATOM 2543 O O . THR A 1 354 ? 18.814 4.504 -5.503 1.00 94.12 354 THR A O 1
ATOM 2546 N N . ALA A 1 355 ? 18.206 5.175 -7.561 1.00 92.62 355 ALA A N 1
ATOM 2547 C CA . ALA A 1 355 ? 18.170 6.599 -7.240 1.00 92.62 355 ALA A CA 1
ATOM 2548 C C . ALA A 1 355 ? 16.917 6.990 -6.434 1.00 92.62 355 ALA A C 1
ATOM 2550 O O . ALA A 1 355 ? 16.903 8.036 -5.788 1.00 92.62 355 ALA A O 1
ATOM 2551 N N . VAL A 1 356 ? 15.879 6.144 -6.436 1.00 93.75 356 VAL A N 1
ATOM 2552 C CA . VAL A 1 356 ? 14.639 6.380 -5.692 1.00 93.75 356 VAL A CA 1
ATOM 2553 C C . VAL A 1 356 ? 14.882 6.166 -4.200 1.00 93.75 356 VAL A C 1
ATOM 2555 O O . VAL A 1 356 ? 15.046 5.037 -3.736 1.00 93.75 356 VAL A O 1
ATOM 2558 N N . THR A 1 357 ? 14.875 7.256 -3.438 1.00 93.06 357 THR A N 1
ATOM 2559 C CA . THR A 1 357 ? 15.045 7.236 -1.976 1.00 93.06 357 THR A CA 1
ATOM 2560 C C . THR A 1 357 ? 13.726 7.142 -1.212 1.00 93.06 357 THR A C 1
ATOM 2562 O O . THR A 1 357 ? 13.723 6.661 -0.079 1.00 93.06 357 THR A O 1
ATOM 2565 N N . ASP A 1 358 ? 12.621 7.563 -1.831 1.00 93.62 358 ASP A N 1
ATOM 2566 C CA . ASP A 1 358 ? 11.263 7.440 -1.304 1.00 93.62 358 ASP A CA 1
ATOM 2567 C C . ASP A 1 358 ? 10.328 6.879 -2.382 1.00 93.62 358 ASP A C 1
ATOM 2569 O O . ASP A 1 358 ? 10.211 7.416 -3.486 1.00 93.62 358 ASP A O 1
ATOM 2573 N N . TYR A 1 359 ? 9.667 5.773 -2.059 1.00 95.12 359 TYR A N 1
ATOM 2574 C CA . TYR A 1 359 ? 8.731 5.084 -2.942 1.00 95.12 359 TYR A CA 1
ATOM 2575 C C . TYR A 1 359 ? 7.308 5.638 -2.824 1.00 95.12 359 TYR A C 1
ATOM 2577 O O . TYR A 1 359 ? 6.476 5.353 -3.690 1.00 95.12 359 TYR A O 1
ATOM 2585 N N . GLY A 1 360 ? 7.033 6.468 -1.814 1.00 94.94 360 GLY A N 1
ATOM 2586 C CA . GLY A 1 360 ? 5.776 7.182 -1.662 1.00 94.94 360 GLY A CA 1
ATOM 2587 C C . GLY A 1 360 ? 5.179 7.105 -0.264 1.00 94.94 360 GLY A C 1
ATOM 2588 O O . GLY A 1 360 ? 5.857 6.899 0.742 1.00 94.94 360 GLY A O 1
ATOM 2589 N N . VAL A 1 361 ? 3.861 7.273 -0.210 1.00 96.44 361 VAL A N 1
ATOM 2590 C CA . VAL A 1 361 ? 3.098 7.388 1.034 1.00 96.44 361 VAL A CA 1
ATOM 2591 C C . VAL A 1 361 ? 1.884 6.470 0.977 1.00 96.44 361 VAL A C 1
ATOM 2593 O O . VAL A 1 361 ? 1.177 6.433 -0.029 1.00 96.44 361 VAL A O 1
ATOM 2596 N N . VAL A 1 362 ? 1.610 5.754 2.068 1.00 97.31 362 VAL A N 1
ATOM 2597 C CA . VAL A 1 362 ? 0.362 4.993 2.231 1.00 97.31 362 VAL A CA 1
ATOM 2598 C C . VAL A 1 362 ? -0.553 5.736 3.187 1.00 97.31 362 VAL A C 1
ATOM 2600 O O . VAL A 1 362 ? -0.218 5.915 4.354 1.00 97.31 362 VAL A O 1
ATOM 2603 N N . ASN A 1 363 ? -1.731 6.122 2.706 1.00 97.44 363 ASN A N 1
ATOM 2604 C CA . ASN A 1 363 ? -2.812 6.629 3.543 1.00 97.44 363 ASN A CA 1
ATOM 2605 C C . ASN A 1 363 ? -3.829 5.516 3.774 1.00 97.44 363 ASN A C 1
ATOM 2607 O O . ASN A 1 363 ? -4.351 4.947 2.818 1.00 97.44 363 ASN A O 1
ATOM 2611 N N . ALA A 1 364 ? -4.113 5.201 5.031 1.00 96.62 364 ALA A N 1
ATOM 2612 C CA . ALA A 1 364 ? -5.024 4.136 5.412 1.00 96.62 364 ALA A CA 1
ATOM 2613 C C . ALA A 1 364 ? -6.146 4.659 6.305 1.00 96.62 364 ALA A C 1
ATOM 2615 O O . ALA A 1 364 ? -5.916 5.398 7.258 1.00 96.62 364 ALA A O 1
ATOM 2616 N N . THR A 1 365 ? -7.359 4.205 6.025 1.00 96.75 365 THR A N 1
ATOM 2617 C CA . THR A 1 365 ? -8.544 4.415 6.847 1.00 96.75 365 THR A CA 1
ATOM 2618 C C . THR A 1 365 ? -8.938 3.074 7.446 1.00 96.75 365 THR A C 1
ATOM 2620 O O . THR A 1 365 ? -9.356 2.167 6.724 1.00 96.75 365 THR A O 1
ATOM 2623 N N . LEU A 1 366 ? -8.801 2.942 8.763 1.00 96.06 366 LEU A N 1
ATOM 2624 C CA . LEU A 1 366 ? -9.165 1.746 9.520 1.00 96.06 366 LEU A CA 1
ATOM 2625 C C . LEU A 1 366 ? -10.462 2.011 10.278 1.00 96.06 366 LEU A C 1
ATOM 2627 O O . LEU A 1 366 ? -10.568 3.013 10.982 1.00 96.06 366 LEU A O 1
ATOM 2631 N N . ASN A 1 367 ? -11.440 1.120 10.149 1.00 95.06 367 ASN A N 1
ATOM 2632 C CA . ASN A 1 367 ? -12.700 1.225 10.868 1.00 95.06 367 ASN A CA 1
ATOM 2633 C C . ASN A 1 367 ? -12.763 0.178 11.974 1.00 95.06 367 ASN A C 1
ATOM 2635 O O . ASN A 1 367 ? -12.477 -0.998 11.758 1.00 95.06 367 ASN A O 1
ATOM 2639 N N . PHE A 1 368 ? -13.204 0.608 13.145 1.00 93.06 368 PHE A N 1
ATOM 2640 C CA . PHE A 1 368 ? -13.446 -0.225 14.311 1.00 93.06 368 PHE A CA 1
ATOM 2641 C C . PHE A 1 368 ? -14.893 -0.037 14.740 1.00 93.06 368 PHE A C 1
ATOM 2643 O O . PHE A 1 368 ? -15.433 1.063 14.651 1.00 93.06 368 PHE A O 1
ATOM 2650 N N . ARG A 1 369 ? -15.527 -1.104 15.213 1.00 90.88 369 ARG A N 1
ATOM 2651 C CA . ARG A 1 369 ? -16.875 -1.053 15.779 1.00 90.88 369 ARG A CA 1
ATOM 2652 C C . ARG A 1 369 ? -16.849 -1.546 17.209 1.00 90.88 369 ARG A C 1
ATOM 2654 O O . ARG A 1 369 ? -16.192 -2.544 17.499 1.00 90.88 369 ARG A O 1
ATOM 2661 N N . THR A 1 370 ? -17.583 -0.888 18.094 1.00 87.69 370 THR A N 1
ATOM 2662 C CA . THR A 1 370 ? -17.850 -1.475 19.409 1.00 87.69 370 THR A CA 1
ATOM 2663 C C . THR A 1 370 ? -18.738 -2.703 19.242 1.00 87.69 370 THR A C 1
ATOM 2665 O O . THR A 1 370 ? -19.618 -2.701 18.375 1.00 87.69 370 THR A O 1
ATOM 2668 N N . PRO A 1 371 ? -18.548 -3.751 20.055 1.00 78.06 371 PRO A N 1
ATOM 2669 C CA . PRO A 1 371 ? -19.546 -4.797 20.163 1.00 78.06 371 PRO A CA 1
ATOM 2670 C C . PRO A 1 371 ? -20.860 -4.168 20.656 1.00 78.06 371 PRO A C 1
ATOM 2672 O O . PRO A 1 371 ? -20.825 -3.121 21.318 1.00 78.06 371 PRO A O 1
ATOM 2675 N N . PRO A 1 372 ? -22.018 -4.754 20.311 1.00 71.88 372 PRO A N 1
ATOM 2676 C CA . PRO A 1 372 ? -23.291 -4.247 20.791 1.00 71.88 372 PRO A CA 1
ATOM 2677 C C . PRO A 1 372 ? -23.275 -4.195 22.321 1.00 71.88 372 PRO A C 1
ATOM 2679 O O . PRO A 1 372 ? -22.941 -5.176 22.984 1.00 71.88 372 PRO A O 1
ATOM 2682 N N . LEU A 1 373 ? -23.632 -3.032 22.875 1.00 62.12 373 LEU A N 1
ATOM 2683 C CA . LEU A 1 373 ? -23.599 -2.737 24.320 1.00 62.12 373 LEU A CA 1
ATOM 2684 C C . LEU A 1 373 ? -24.510 -3.659 25.154 1.00 62.12 373 LEU A C 1
ATOM 2686 O O . LEU A 1 373 ? -24.435 -3.668 26.379 1.00 62.12 373 LEU A O 1
ATOM 2690 N N . PHE A 1 374 ? -25.345 -4.450 24.482 1.00 56.66 374 PHE A N 1
ATOM 2691 C CA . PHE A 1 374 ? -26.272 -5.406 25.062 1.00 56.66 374 PHE A CA 1
ATOM 2692 C C . PHE A 1 374 ? -26.163 -6.763 24.364 1.00 56.66 374 PHE A C 1
ATOM 2694 O O . PHE A 1 374 ? -27.155 -7.297 23.880 1.00 56.66 374 PHE A O 1
ATOM 2701 N N . THR A 1 375 ? -24.983 -7.380 24.328 1.00 52.50 375 THR A N 1
ATOM 2702 C CA . THR A 1 375 ? -25.015 -8.839 24.471 1.00 52.50 375 THR A CA 1
ATOM 2703 C C . THR A 1 375 ? -25.293 -9.083 25.946 1.00 52.50 375 THR A C 1
ATOM 2705 O O . THR A 1 375 ? -24.392 -8.800 26.745 1.00 52.50 375 THR A O 1
ATOM 2708 N N . PRO A 1 376 ? -26.494 -9.532 26.370 1.00 50.91 376 PRO A N 1
ATOM 2709 C CA . PRO A 1 376 ? -26.599 -10.091 27.707 1.00 50.91 376 PRO A CA 1
ATOM 2710 C C . PRO A 1 376 ? -25.456 -11.099 27.799 1.00 50.91 376 PRO A C 1
ATOM 2712 O O . PRO A 1 376 ? -25.371 -11.989 26.948 1.00 50.91 376 PRO A O 1
ATOM 2715 N N . SER A 1 377 ? -24.524 -10.904 28.748 1.00 50.00 377 SER A N 1
ATOM 2716 C CA . SER A 1 377 ? -23.610 -11.982 29.143 1.00 50.00 377 SER A CA 1
ATOM 2717 C C . SER A 1 377 ? -24.499 -13.210 29.194 1.00 50.00 377 SER A C 1
ATOM 2719 O O . SER A 1 377 ? -25.536 -13.080 29.857 1.00 50.00 377 SER A O 1
ATOM 2721 N N . PRO A 1 378 ? -24.239 -14.281 28.413 1.00 49.91 378 PRO A N 1
ATOM 2722 C CA . PRO A 1 378 ? -25.104 -15.442 28.416 1.00 49.91 378 PRO A CA 1
ATOM 2723 C C . PRO A 1 378 ? -25.171 -15.846 29.870 1.00 49.91 378 PRO A C 1
ATOM 2725 O O . PRO A 1 378 ? -24.198 -16.366 30.414 1.00 49.91 378 PRO A O 1
ATOM 2728 N N . VAL A 1 379 ? -26.274 -15.468 30.523 1.00 55.28 379 VAL A N 1
ATOM 2729 C CA . VAL A 1 379 ? -26.516 -15.785 31.913 1.00 55.28 379 VAL A CA 1
ATOM 2730 C C . VAL A 1 379 ? -26.412 -17.290 31.860 1.00 55.28 379 VAL A C 1
ATOM 2732 O O . VAL A 1 379 ? -27.162 -17.882 31.078 1.00 55.28 379 VAL A O 1
ATOM 2735 N N . PRO A 1 380 ? -25.428 -17.912 32.535 1.00 51.66 380 PRO A N 1
ATOM 2736 C CA . PRO A 1 380 ? -25.355 -19.353 32.554 1.00 51.66 380 PRO A CA 1
ATOM 2737 C C . PRO A 1 380 ? -26.657 -19.751 33.212 1.00 51.66 380 PRO A C 1
ATOM 2739 O O . PRO A 1 380 ? -26.783 -19.593 34.423 1.00 51.66 380 PRO A O 1
ATOM 2742 N N . GLU A 1 381 ? -27.671 -20.100 32.419 1.00 61.38 381 GLU A N 1
ATOM 2743 C CA . GLU A 1 381 ? -28.975 -20.424 32.957 1.00 61.38 381 GLU A CA 1
ATOM 2744 C C . GLU A 1 381 ? -28.694 -21.605 33.881 1.00 61.38 381 GLU A C 1
ATOM 2746 O O . GLU A 1 381 ? -28.306 -22.671 33.379 1.00 61.38 381 GLU A O 1
ATOM 2751 N N . PRO A 1 382 ? -28.811 -21.447 35.219 1.00 53.31 382 PRO A N 1
ATOM 2752 C CA . PRO A 1 382 ? -28.355 -22.468 36.164 1.00 53.31 382 PRO A CA 1
ATOM 2753 C C . PRO A 1 382 ? -29.134 -23.778 36.017 1.00 53.31 382 PRO A C 1
ATOM 2755 O O . PRO A 1 382 ? -28.845 -24.776 36.672 1.00 53.31 382 PRO A O 1
ATOM 2758 N N . THR A 1 383 ? -30.139 -23.783 35.152 1.00 59.38 383 THR A N 1
ATOM 2759 C CA . THR A 1 383 ? -31.111 -24.834 34.945 1.00 59.38 383 THR A CA 1
ATOM 2760 C C . THR A 1 383 ? -30.994 -25.488 33.575 1.00 59.38 383 THR A C 1
ATOM 2762 O O . THR A 1 383 ? -31.304 -26.665 33.494 1.00 59.38 383 THR A O 1
ATOM 2765 N N . THR A 1 384 ? -30.497 -24.842 32.517 1.00 59.91 384 THR A N 1
ATOM 2766 C CA . THR A 1 384 ? -30.515 -25.462 31.174 1.00 59.91 384 THR A CA 1
ATOM 2767 C C . THR A 1 384 ? -29.427 -26.528 31.021 1.00 59.91 384 THR A C 1
ATOM 2769 O O . THR A 1 384 ? -29.706 -27.645 30.578 1.00 59.91 384 THR A O 1
ATOM 2772 N N . MET A 1 385 ? -28.210 -26.275 31.517 1.00 53.78 385 MET A N 1
ATOM 2773 C CA . MET A 1 385 ? -27.186 -27.328 31.588 1.00 53.78 385 MET A CA 1
ATOM 2774 C C . MET A 1 385 ? -27.522 -28.363 32.675 1.00 53.78 385 MET A C 1
ATOM 2776 O O . MET A 1 385 ? -27.421 -29.562 32.422 1.00 53.78 385 MET A O 1
ATOM 2780 N N . SER A 1 386 ? -28.023 -27.931 33.836 1.00 55.25 386 SER A N 1
ATOM 2781 C CA . SER A 1 386 ? -28.362 -28.817 34.963 1.00 55.25 386 SER A CA 1
ATOM 2782 C C . SER A 1 386 ? -29.552 -29.746 34.677 1.00 55.25 386 SER A C 1
ATOM 2784 O O . SER A 1 386 ? -29.492 -30.928 35.010 1.00 55.25 386 SER A O 1
ATOM 2786 N N . LEU A 1 387 ? -30.611 -29.267 34.014 1.00 58.84 387 LEU A N 1
ATOM 2787 C CA . LEU A 1 387 ? -31.772 -30.077 33.615 1.00 58.84 387 LEU A CA 1
ATOM 2788 C C . LEU A 1 387 ? -31.447 -30.993 32.437 1.00 58.84 387 LEU A C 1
ATOM 2790 O O . LEU A 1 387 ? -31.932 -32.122 32.409 1.00 58.84 387 LEU A O 1
ATOM 2794 N N . SER A 1 388 ? -30.592 -30.565 31.501 1.00 64.44 388 SER A N 1
ATOM 2795 C CA . SER A 1 388 ? -30.121 -31.460 30.436 1.00 64.44 388 SER A CA 1
ATOM 2796 C C . SER A 1 388 ? -29.293 -32.625 31.003 1.00 64.44 388 SER A C 1
ATOM 2798 O O . SER A 1 388 ? -29.466 -33.769 30.577 1.00 64.44 388 SER A O 1
ATOM 2800 N N . LEU A 1 389 ? -28.474 -32.366 32.032 1.00 54.66 389 LEU A N 1
ATOM 2801 C CA . LEU A 1 389 ? -27.679 -33.385 32.716 1.00 54.66 389 LEU A CA 1
ATOM 2802 C C . LEU A 1 389 ? -28.554 -34.315 33.575 1.00 54.66 389 LEU A C 1
ATOM 2804 O O . LEU A 1 389 ? -28.410 -35.536 33.507 1.00 54.66 389 LEU A O 1
ATOM 2808 N N . LEU A 1 390 ? -29.507 -33.760 34.333 1.00 61.19 390 LEU A N 1
ATOM 2809 C CA . LEU A 1 390 ? -30.478 -34.532 35.119 1.00 61.19 390 LEU A CA 1
ATOM 2810 C C . LEU A 1 390 ? -31.385 -35.396 34.232 1.00 61.19 390 LEU A C 1
ATOM 2812 O O . LEU A 1 390 ? -31.636 -36.557 34.560 1.00 61.19 390 LEU A O 1
ATOM 2816 N N . GLY A 1 391 ? -31.816 -34.879 33.079 1.00 66.06 391 GLY A N 1
ATOM 2817 C CA . GLY A 1 391 ? -32.575 -35.640 32.088 1.00 66.06 391 GLY A CA 1
ATOM 2818 C C . GLY A 1 391 ? -31.793 -36.848 31.567 1.00 66.06 391 GLY A C 1
ATOM 2819 O O . GLY A 1 391 ? -32.325 -37.956 31.516 1.00 66.06 391 GLY A O 1
ATOM 2820 N N . LEU A 1 392 ? -30.502 -36.677 31.264 1.00 65.00 392 LEU A N 1
ATOM 2821 C CA . LEU A 1 392 ? -29.629 -37.756 30.783 1.00 65.00 392 LEU A CA 1
ATOM 2822 C C . LEU A 1 392 ? -29.392 -38.852 31.834 1.00 65.00 392 LEU A C 1
ATOM 2824 O O . LEU A 1 392 ? -29.406 -40.039 31.497 1.00 65.00 392 LEU A O 1
ATOM 2828 N N . ILE A 1 393 ? -29.246 -38.476 33.108 1.00 68.38 393 ILE A N 1
ATOM 2829 C CA . ILE A 1 393 ? -29.141 -39.429 34.225 1.00 68.38 393 ILE A CA 1
ATOM 2830 C C . ILE A 1 393 ? -30.458 -40.205 34.397 1.00 68.38 393 ILE A C 1
ATOM 2832 O O . ILE A 1 393 ? -30.438 -41.428 34.566 1.00 68.38 393 ILE A O 1
ATOM 2836 N N . GLY A 1 394 ? -31.605 -39.526 34.274 1.00 68.31 394 GLY A N 1
ATOM 2837 C CA . GLY A 1 394 ? -32.928 -40.156 34.302 1.00 68.31 394 GLY A CA 1
ATOM 2838 C C . GLY A 1 394 ? -33.126 -41.189 33.186 1.00 68.31 394 GLY A C 1
ATOM 2839 O O . GLY A 1 394 ? -33.567 -42.311 33.451 1.00 68.31 394 GLY A O 1
ATOM 2840 N N . PHE A 1 395 ? -32.727 -40.864 31.951 1.00 65.19 395 PHE A N 1
ATOM 2841 C CA . PHE A 1 395 ? -32.800 -41.793 30.815 1.00 65.19 395 PHE A CA 1
ATOM 2842 C C . PHE A 1 395 ? -31.875 -43.009 30.976 1.00 65.19 395 PHE A C 1
ATOM 2844 O O . PHE A 1 395 ? -32.287 -44.132 30.674 1.00 65.19 395 PHE A O 1
ATOM 2851 N N . ALA A 1 396 ? -30.659 -42.827 31.499 1.00 59.12 396 ALA A N 1
ATOM 2852 C CA . ALA A 1 396 ? -29.732 -43.932 31.749 1.00 59.12 396 ALA A CA 1
ATOM 2853 C C . ALA A 1 396 ? -30.249 -44.895 32.837 1.00 59.12 396 ALA A C 1
ATOM 2855 O O . ALA A 1 396 ? -30.167 -46.118 32.682 1.00 59.12 396 ALA A O 1
ATOM 2856 N N . ALA A 1 397 ? -30.845 -44.365 33.910 1.00 69.19 397 ALA A N 1
ATOM 2857 C CA . ALA A 1 397 ? -31.460 -45.174 34.962 1.00 69.19 397 ALA A CA 1
ATOM 2858 C C . ALA A 1 397 ? -32.692 -45.951 34.456 1.00 69.19 397 ALA A C 1
ATOM 2860 O O . ALA A 1 397 ? -32.859 -47.131 34.779 1.00 69.19 397 ALA A O 1
ATOM 2861 N N . ALA A 1 398 ? -33.529 -45.326 33.620 1.00 70.69 398 ALA A N 1
ATOM 2862 C CA . ALA A 1 398 ? -34.689 -45.975 33.010 1.00 70.69 398 ALA A CA 1
ATOM 2863 C C . ALA A 1 398 ? -34.292 -47.089 32.021 1.00 70.69 398 ALA A C 1
ATOM 2865 O O . ALA A 1 398 ? -34.908 -48.157 32.018 1.00 70.69 398 ALA A O 1
ATOM 2866 N N . ALA A 1 399 ? -33.236 -46.885 31.226 1.00 65.94 399 ALA A N 1
ATOM 2867 C CA . ALA A 1 399 ? -32.718 -47.898 30.305 1.00 65.94 399 ALA A CA 1
ATOM 2868 C C . ALA A 1 399 ? -32.189 -49.141 31.046 1.00 65.94 399 ALA A C 1
ATOM 2870 O O . ALA A 1 399 ? -32.488 -50.268 30.648 1.00 65.94 399 ALA A O 1
ATOM 2871 N N . ARG A 1 400 ? -31.488 -48.951 32.175 1.00 70.81 400 ARG A N 1
ATOM 2872 C CA . ARG A 1 400 ? -30.953 -50.056 32.990 1.00 70.81 400 ARG A CA 1
ATOM 2873 C C . ARG A 1 400 ? -32.044 -50.903 33.655 1.00 70.81 400 ARG A C 1
ATOM 2875 O O . ARG A 1 400 ? -31.865 -52.105 33.827 1.00 70.81 400 ARG A O 1
ATOM 2882 N N . ARG A 1 401 ? -33.192 -50.307 34.000 1.00 72.94 401 ARG A N 1
ATOM 2883 C CA . ARG A 1 401 ? -34.346 -51.066 34.518 1.00 72.94 401 ARG A CA 1
ATOM 2884 C C . ARG A 1 401 ? -34.995 -51.931 33.438 1.00 72.94 401 ARG A C 1
ATOM 2886 O O . ARG A 1 401 ? -35.357 -53.067 33.719 1.00 72.94 401 ARG A O 1
ATOM 2893 N N . ARG A 1 402 ? -35.091 -51.445 32.195 1.00 71.06 402 ARG A N 1
ATOM 2894 C CA . ARG A 1 402 ? -35.667 -52.230 31.086 1.00 71.06 402 ARG A CA 1
ATOM 2895 C C . ARG A 1 402 ? -34.813 -53.443 30.718 1.00 71.06 402 ARG A C 1
ATOM 2897 O O . ARG A 1 402 ? -35.375 -54.503 30.474 1.00 71.06 402 ARG A O 1
ATOM 2904 N N . SER A 1 403 ? -33.484 -53.324 30.754 1.00 67.38 403 SER A N 1
ATOM 2905 C CA . SER A 1 403 ? -32.602 -54.471 30.493 1.00 67.38 403 SER A CA 1
ATOM 2906 C C . SER A 1 403 ? -32.695 -55.562 31.565 1.00 67.38 403 SER A C 1
ATOM 2908 O O . SER A 1 403 ? -32.491 -56.726 31.254 1.00 67.38 403 SER A O 1
ATOM 2910 N N . GLN A 1 404 ? -33.004 -55.211 32.819 1.00 70.38 404 GLN A N 1
ATOM 2911 C CA . GLN A 1 404 ? -33.168 -56.197 33.896 1.00 70.38 404 GLN A CA 1
ATOM 2912 C C . GLN A 1 404 ? -34.514 -56.929 33.836 1.00 70.38 404 GLN A C 1
ATOM 2914 O O . GLN A 1 404 ? -34.566 -58.107 34.157 1.00 70.38 404 GLN A O 1
ATOM 2919 N N . VAL A 1 405 ? -35.579 -56.264 33.379 1.00 72.69 405 VAL A N 1
ATOM 2920 C CA . VAL A 1 405 ? -36.905 -56.890 33.201 1.00 72.69 405 VAL A CA 1
ATOM 2921 C C . VAL A 1 405 ? -36.941 -57.839 31.999 1.00 72.69 405 VAL A C 1
ATOM 2923 O O . VAL A 1 405 ? -37.741 -58.756 31.985 1.00 72.69 405 VAL A O 1
ATOM 2926 N N . GLN A 1 406 ? -36.076 -57.649 31.000 1.00 70.38 406 GLN A N 1
ATOM 2927 C CA . GLN A 1 406 ? -35.952 -58.573 29.862 1.00 70.38 406 GLN A CA 1
ATOM 2928 C C . GLN A 1 406 ? -35.038 -59.779 30.143 1.00 70.38 406 GLN A C 1
ATOM 2930 O O . GLN A 1 406 ? -34.933 -60.665 29.300 1.00 70.38 406 GLN A O 1
ATOM 2935 N N . ALA A 1 407 ? -34.348 -59.793 31.287 1.00 59.34 407 ALA A N 1
ATOM 2936 C CA . ALA A 1 407 ? -33.440 -60.865 31.702 1.00 59.34 407 ALA A CA 1
ATOM 2937 C C . ALA A 1 407 ? -34.018 -61.751 32.826 1.00 59.34 407 ALA A C 1
ATOM 2939 O O . ALA A 1 407 ? -33.336 -62.669 33.280 1.00 59.34 407 ALA A O 1
ATOM 2940 N N . ALA A 1 408 ? -35.241 -61.460 33.271 1.00 52.50 408 ALA A N 1
ATOM 2941 C CA . ALA A 1 408 ? -36.059 -62.278 34.162 1.00 52.50 408 ALA A CA 1
ATOM 2942 C C . ALA A 1 408 ? -37.262 -62.792 33.367 1.00 52.50 408 ALA A C 1
ATOM 2944 O O . ALA A 1 408 ? -37.685 -63.936 33.638 1.00 52.50 408 ALA A O 1
#

Solvent-accessible surface area (backbone atoms only — not comparable to full-atom values): 24659 Å² total; per-residue (Å²): 139,85,86,83,86,86,86,84,90,79,85,87,79,87,88,90,86,88,83,88,83,90,84,87,89,82,87,90,85,83,87,85,82,87,81,89,85,86,80,91,77,91,81,81,86,82,81,83,79,87,80,84,84,85,88,83,87,82,83,86,84,89,84,87,82,85,89,83,90,83,87,82,85,91,83,83,88,86,86,88,87,88,82,93,88,90,88,88,90,80,91,81,85,87,90,83,83,85,88,82,86,87,87,87,89,86,78,91,80,89,84,88,84,88,77,94,72,87,69,92,68,72,73,59,55,65,60,42,79,68,39,37,39,34,35,41,36,45,15,26,37,41,100,89,31,51,53,79,87,81,48,38,86,38,15,14,18,39,41,35,33,34,31,69,43,52,48,43,77,42,46,33,72,84,16,49,59,50,74,40,45,84,41,89,89,40,64,63,31,34,49,44,41,34,41,35,28,44,26,73,47,70,42,65,46,98,71,29,34,56,42,32,40,30,34,42,22,33,39,34,39,34,29,66,62,60,89,19,23,52,10,25,28,36,32,42,29,47,42,34,38,34,60,78,81,32,35,30,25,23,31,38,41,25,32,18,45,53,56,93,90,45,70,58,49,76,45,80,43,75,71,38,59,32,32,35,45,77,46,78,45,64,49,54,56,49,53,49,68,27,58,62,35,99,54,30,68,63,41,34,40,75,58,58,33,42,81,78,46,78,42,87,58,98,64,36,29,46,33,38,36,25,57,30,40,38,33,56,22,34,73,30,75,64,30,45,51,48,48,38,54,8,30,30,44,30,75,60,32,47,53,43,54,70,67,37,72,25,50,24,38,38,44,31,41,44,30,33,27,43,57,46,88,72,64,72,70,78,70,75,56,82,52,63,63,51,48,54,50,52,50,52,52,52,52,54,56,54,53,57,52,54,58,53,65,75,73,109

Sequence (408 aa):
MQCRPAEPPSSVSSGNRKDQPASKPHHGAVFFRPDLGGGCAAWPACVFRACPVPSWVGHGQQGQGNPFALRTTSRQNDQPVTATHCGRLAHSNQQEDLMTHFVLKKTLAAVAVVLAAMPLAHAAPNAVFAGGAGVLSFSNCDASFCYDGSDPSTAGGLISALNAGQVNIRGVGGALVTQGALDPADILTRYAASAAAQVTGATLSDAGEVLSVQSAGGVELFAARNSTLTGGSAKVTNLRFDLTNKTIYANLDGLRSAVGTRPAASFTLVGQALWTFDRISGPTVLPPAALGAADSVAAMTAAGFTVTKRFDGVDPHVQYTANNTISGLKVTPEGFDFFKNSLGLTNAGISALTAVTDYGVVNATLNFRTPPLFTPSPVPEPTTMSLSLLGLIGFAAAARRRSQVQAA

Radius of gyration: 38.13 Å; Cα contacts (8 Å, |Δi|>4): 682; chains: 1; bounding box: 107×115×100 Å